Protein AF-A0A1I0C0G1-F1 (afdb_monomer)

Structure (mmCIF, N/CA/C/O backbone):
data_AF-A0A1I0C0G1-F1
#
_entry.id   AF-A0A1I0C0G1-F1
#
loop_
_atom_site.group_PDB
_atom_site.id
_atom_site.type_symbol
_atom_site.label_atom_id
_atom_site.label_alt_id
_atom_site.label_comp_id
_atom_site.label_asym_id
_atom_site.label_entity_id
_atom_site.label_seq_id
_atom_site.pdbx_PDB_ins_code
_atom_site.Cartn_x
_atom_site.Cartn_y
_atom_site.Cartn_z
_atom_site.occupancy
_atom_site.B_iso_or_equiv
_atom_site.auth_seq_id
_atom_site.auth_comp_id
_atom_site.auth_asym_id
_atom_site.auth_atom_id
_atom_site.pdbx_PDB_model_num
ATOM 1 N N . MET A 1 1 ? -3.477 -15.936 -25.033 1.00 87.00 1 MET A N 1
ATOM 2 C CA . MET A 1 1 ? -3.309 -14.545 -24.546 1.00 87.00 1 MET A CA 1
ATOM 3 C C . MET A 1 1 ? -3.513 -14.606 -23.051 1.00 87.00 1 MET A C 1
ATOM 5 O O . MET A 1 1 ? -4.598 -15.001 -22.662 1.00 87.00 1 MET A O 1
ATOM 9 N N . TYR A 1 2 ? -2.488 -14.300 -22.258 1.00 97.75 2 TYR A N 1
ATOM 10 C CA . TYR A 1 2 ? -2.552 -14.413 -20.797 1.00 97.75 2 TYR A CA 1
ATOM 11 C C . TYR A 1 2 ? -3.497 -13.355 -20.230 1.00 97.75 2 TYR A C 1
ATOM 13 O O . TYR A 1 2 ? -3.510 -12.213 -20.720 1.00 97.75 2 TYR A O 1
ATOM 21 N N . HIS A 1 3 ? -4.279 -13.742 -19.233 1.00 97.44 3 HIS A N 1
ATOM 22 C CA . HIS A 1 3 ? -5.406 -12.991 -18.710 1.00 97.44 3 HIS A CA 1
ATOM 23 C C . HIS A 1 3 ? -5.591 -13.247 -17.212 1.00 97.44 3 HIS A C 1
ATOM 25 O O . HIS A 1 3 ? -5.625 -14.383 -16.757 1.00 97.44 3 HIS A O 1
ATOM 31 N N . LEU A 1 4 ? -5.776 -12.174 -16.449 1.00 98.44 4 LEU A N 1
ATOM 32 C CA . LEU A 1 4 ? -6.225 -12.227 -15.062 1.00 98.44 4 LEU A CA 1
ATOM 33 C C . LEU A 1 4 ? -7.352 -11.214 -14.887 1.00 98.44 4 LEU A C 1
ATOM 35 O O . LEU A 1 4 ? -7.152 -10.026 -15.148 1.00 98.44 4 LEU A O 1
ATOM 39 N N . LYS A 1 5 ? -8.508 -11.668 -14.409 1.00 98.31 5 LYS A N 1
ATOM 40 C CA . LYS A 1 5 ? -9.606 -10.830 -13.925 1.00 98.31 5 LYS A CA 1
ATOM 41 C C . LYS A 1 5 ? -9.730 -11.015 -12.417 1.00 98.31 5 LYS A C 1
ATOM 43 O O . LYS A 1 5 ? -9.915 -12.131 -11.933 1.00 98.31 5 LYS A O 1
ATOM 48 N N . LEU A 1 6 ? -9.614 -9.910 -11.684 1.00 98.50 6 LEU A N 1
ATOM 49 C CA . LEU A 1 6 ? -9.875 -9.851 -10.251 1.00 98.50 6 LEU A CA 1
ATOM 50 C C . LEU A 1 6 ? -11.143 -9.042 -10.006 1.00 98.50 6 LEU A C 1
ATOM 52 O O . LEU A 1 6 ? -11.206 -7.876 -10.401 1.00 98.50 6 LEU A O 1
ATOM 56 N N . THR A 1 7 ? -12.107 -9.635 -9.309 1.00 98.12 7 THR A N 1
ATOM 57 C CA . THR A 1 7 ? -13.203 -8.876 -8.703 1.00 98.12 7 THR A CA 1
ATOM 58 C C . THR A 1 7 ? -12.705 -8.346 -7.369 1.00 98.12 7 THR A C 1
ATOM 60 O O . THR A 1 7 ? -12.365 -9.114 -6.465 1.00 98.12 7 THR A O 1
ATOM 63 N N . LEU A 1 8 ? -12.574 -7.026 -7.290 1.00 97.88 8 LEU A N 1
ATOM 64 C CA . LEU A 1 8 ? -12.001 -6.312 -6.160 1.00 97.88 8 LEU A CA 1
ATOM 65 C C . LEU A 1 8 ? -13.091 -5.566 -5.409 1.00 97.88 8 LEU A C 1
ATOM 67 O O . LEU A 1 8 ? -13.974 -4.969 -6.019 1.00 97.88 8 LEU A O 1
ATOM 71 N N . ARG A 1 9 ? -12.950 -5.510 -4.089 1.00 96.62 9 ARG A N 1
ATOM 72 C CA . ARG A 1 9 ? -13.779 -4.697 -3.203 1.00 96.62 9 ARG A CA 1
ATOM 73 C C . ARG A 1 9 ? -12.905 -3.792 -2.345 1.00 96.62 9 ARG A C 1
ATOM 75 O O . ARG A 1 9 ? -11.855 -4.210 -1.861 1.00 96.62 9 ARG 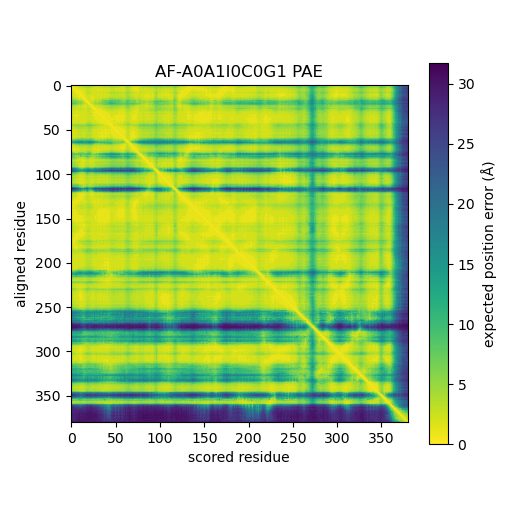A O 1
ATOM 82 N N . SER A 1 10 ? -13.310 -2.542 -2.133 1.00 97.38 10 SER A N 1
ATOM 83 C CA . SER A 1 10 ? -12.609 -1.662 -1.193 1.00 97.38 10 SER A CA 1
ATOM 84 C C . SER A 1 10 ? -12.833 -2.112 0.258 1.00 97.38 10 SER A C 1
ATOM 86 O O . SER A 1 10 ? -13.965 -2.267 0.710 1.00 97.38 10 SER A O 1
ATOM 88 N N . ILE A 1 11 ? -11.745 -2.293 1.008 1.00 98.06 11 ILE A N 1
ATOM 89 C CA . ILE A 1 11 ? -11.781 -2.471 2.467 1.00 98.06 11 ILE A CA 1
ATOM 90 C C . ILE A 1 11 ? -11.968 -1.110 3.133 1.00 98.06 11 ILE A C 1
ATOM 92 O O . ILE A 1 11 ? -12.804 -0.951 4.014 1.00 98.06 11 ILE A O 1
ATOM 96 N N . THR A 1 12 ? -11.189 -0.120 2.692 1.00 97.75 12 THR A N 1
ATOM 97 C CA . THR A 1 12 ? -11.206 1.238 3.238 1.00 97.75 12 THR A CA 1
ATOM 98 C C . THR A 1 12 ? -11.585 2.259 2.161 1.00 97.75 12 THR A C 1
ATOM 100 O O . THR A 1 12 ? -11.460 1.974 0.966 1.00 97.75 12 THR A O 1
ATOM 103 N N . PRO A 1 13 ? -12.045 3.464 2.550 1.00 96.00 13 PRO A N 1
ATOM 104 C CA . PRO A 1 13 ? -12.467 4.498 1.607 1.00 96.00 13 PRO A CA 1
ATOM 105 C C . PRO A 1 13 ? -11.405 4.842 0.549 1.00 96.00 13 PRO A C 1
ATOM 107 O O . PRO A 1 13 ? -10.232 5.024 0.886 1.00 96.00 13 PRO A O 1
ATOM 110 N N . ILE A 1 14 ? -11.808 4.993 -0.719 1.00 95.50 14 ILE A N 1
ATOM 111 C CA . ILE A 1 14 ? -10.904 5.357 -1.825 1.00 95.50 14 ILE A CA 1
ATOM 112 C C . ILE A 1 14 ? -11.087 6.833 -2.192 1.00 95.50 14 ILE A C 1
ATOM 114 O O . ILE A 1 14 ? -12.153 7.264 -2.634 1.00 95.50 14 ILE A O 1
ATOM 118 N N . LEU A 1 15 ? -9.998 7.597 -2.074 1.00 92.06 15 LEU A N 1
ATOM 119 C CA . LEU A 1 15 ? -9.911 8.994 -2.497 1.00 92.06 15 LEU A CA 1
ATOM 120 C C . LEU A 1 15 ? -9.126 9.107 -3.808 1.00 92.06 15 LEU A C 1
ATOM 122 O O . LEU A 1 15 ? -7.925 9.391 -3.798 1.00 92.06 15 LEU A O 1
ATOM 126 N N . MET A 1 16 ? -9.803 8.884 -4.930 1.00 91.25 16 MET A N 1
ATOM 127 C CA . MET A 1 16 ? -9.218 8.906 -6.273 1.00 91.25 16 MET A CA 1
ATOM 128 C C . MET A 1 16 ? -10.060 9.791 -7.190 1.00 91.25 16 MET A C 1
ATOM 130 O O . MET A 1 16 ? -11.282 9.670 -7.186 1.00 91.25 16 MET A O 1
ATOM 134 N N . TYR A 1 17 ? -9.421 10.679 -7.954 1.00 89.06 17 TYR A N 1
ATOM 135 C CA . TYR A 1 17 ? -10.101 11.673 -8.793 1.00 89.06 17 TYR A CA 1
ATOM 136 C C . TYR A 1 17 ? -9.410 11.799 -10.150 1.00 89.06 17 TYR A C 1
ATOM 138 O O . TYR A 1 17 ? -8.185 11.694 -10.253 1.00 89.06 17 TYR A O 1
ATOM 146 N N . GLY A 1 18 ? -10.199 12.065 -11.188 1.00 86.19 18 GLY A N 1
ATOM 147 C CA . GLY A 1 18 ? -9.700 12.425 -12.509 1.00 86.19 18 GLY A CA 1
ATOM 148 C C . GLY A 1 18 ? -9.435 13.923 -12.647 1.00 86.19 18 GLY A C 1
ATOM 149 O O . GLY A 1 18 ? -9.058 14.612 -11.698 1.00 86.19 18 GLY A O 1
ATOM 150 N N . ALA A 1 19 ? -9.651 14.440 -13.858 1.00 84.81 19 ALA A N 1
ATOM 151 C CA . ALA A 1 19 ? -9.582 15.878 -14.119 1.00 84.81 19 ALA A CA 1
ATOM 152 C C . ALA A 1 19 ? -10.622 16.650 -13.286 1.00 84.81 19 ALA A C 1
ATOM 154 O O . ALA A 1 19 ? -10.327 17.719 -12.749 1.00 84.81 19 ALA A O 1
ATOM 155 N N . ASN A 1 20 ? -11.815 16.070 -13.118 1.00 84.12 20 ASN A N 1
ATOM 156 C CA . ASN A 1 20 ? -12.831 16.602 -12.228 1.00 84.12 20 ASN A CA 1
ATOM 157 C C . ASN A 1 20 ? -12.577 16.154 -10.778 1.00 84.12 20 ASN A C 1
ATOM 159 O O . ASN A 1 20 ? -12.758 14.989 -10.432 1.00 84.12 20 ASN A O 1
ATOM 163 N N . LYS A 1 21 ? -12.208 17.102 -9.913 1.00 81.56 21 LYS A N 1
ATOM 164 C CA . LYS A 1 21 ? -11.925 16.851 -8.491 1.00 81.56 21 LYS A CA 1
ATOM 165 C C . LYS A 1 21 ? -13.173 16.752 -7.604 1.00 81.56 21 LYS A C 1
ATOM 167 O O . LYS A 1 21 ? -13.029 16.470 -6.420 1.00 81.56 21 LYS A O 1
ATOM 172 N N . SER A 1 22 ? -14.376 16.998 -8.133 1.00 82.38 22 SER A N 1
ATOM 173 C CA . SER A 1 22 ? -15.628 16.922 -7.359 1.00 82.38 22 SER A CA 1
ATOM 174 C C . SER A 1 22 ? -16.291 15.542 -7.385 1.00 82.38 22 SER A C 1
ATOM 176 O O . SER A 1 22 ? -17.163 15.269 -6.558 1.00 82.38 22 SER A O 1
ATOM 178 N N . LYS A 1 23 ? -15.880 14.664 -8.309 1.00 87.81 23 LYS A N 1
ATOM 179 C CA . LYS A 1 23 ? -16.426 13.315 -8.468 1.00 87.81 23 LYS A CA 1
ATOM 180 C C . LYS A 1 23 ? -15.297 12.285 -8.389 1.00 87.81 23 LYS A C 1
ATOM 182 O O . LYS A 1 23 ? -14.342 12.401 -9.159 1.00 87.81 23 LYS A O 1
ATOM 187 N N . PRO A 1 24 ? -15.382 11.291 -7.491 1.00 91.62 24 PRO A N 1
ATOM 188 C CA . PRO A 1 24 ? -14.381 10.241 -7.442 1.00 91.62 24 PRO A CA 1
ATOM 189 C C . PRO A 1 24 ? -14.437 9.386 -8.717 1.00 91.62 24 PRO A C 1
ATOM 191 O O . PRO A 1 24 ? -15.507 9.145 -9.279 1.00 91.62 24 PRO A O 1
ATOM 194 N N . GLU A 1 25 ? -13.274 8.945 -9.189 1.00 92.12 25 GLU A N 1
ATOM 195 C CA . GLU A 1 25 ? -13.117 8.189 -10.434 1.00 92.12 25 GLU A CA 1
ATOM 196 C C . GLU A 1 25 ? -12.008 7.144 -10.277 1.00 92.12 25 GLU A C 1
ATOM 198 O O . GLU A 1 25 ? -10.880 7.492 -9.935 1.00 92.12 25 GLU A O 1
ATOM 203 N N . LEU A 1 26 ? -12.310 5.872 -10.567 1.00 92.06 26 LEU A N 1
ATOM 204 C CA . LEU A 1 26 ? -11.291 4.828 -10.694 1.00 92.06 26 LEU A CA 1
ATOM 205 C C . LEU A 1 26 ? -10.698 4.829 -12.103 1.00 92.06 26 LEU A C 1
ATOM 207 O O . LEU A 1 26 ? -11.428 4.811 -13.097 1.00 92.06 26 LEU A O 1
ATOM 211 N N . ARG A 1 27 ? -9.364 4.803 -12.196 1.00 91.06 27 ARG A N 1
ATOM 212 C CA . ARG A 1 27 ? -8.646 4.907 -13.473 1.00 91.06 27 ARG A CA 1
ATOM 213 C C . ARG A 1 27 ? -7.624 3.790 -13.623 1.00 91.06 27 ARG A C 1
ATOM 215 O O . ARG A 1 27 ? -6.681 3.701 -12.842 1.00 91.06 27 ARG A O 1
ATOM 222 N N . ALA A 1 28 ? -7.734 2.996 -14.689 1.00 93.19 28 ALA A N 1
ATOM 223 C CA . ALA A 1 28 ? -6.764 1.938 -15.003 1.00 93.19 28 ALA A CA 1
ATOM 224 C C . ALA A 1 28 ? -5.320 2.471 -15.132 1.00 93.19 28 ALA A C 1
ATOM 226 O O . ALA A 1 28 ? -4.355 1.788 -14.787 1.00 93.19 28 ALA A O 1
ATOM 227 N N . THR A 1 29 ? -5.160 3.722 -15.576 1.00 92.56 29 THR A N 1
ATOM 228 C CA . THR A 1 29 ? -3.860 4.405 -15.651 1.00 92.56 29 THR A CA 1
ATOM 229 C C . THR A 1 29 ? -3.211 4.593 -14.281 1.00 92.56 29 THR A C 1
ATOM 231 O O . THR A 1 29 ? -1.987 4.525 -14.181 1.00 92.56 29 THR A O 1
ATOM 234 N N . GLU A 1 30 ? -4.004 4.800 -13.226 1.00 93.38 30 GLU A N 1
ATOM 235 C CA . GLU A 1 30 ? -3.489 4.936 -11.862 1.00 93.38 30 GLU A CA 1
ATOM 236 C C . GLU A 1 30 ? -2.996 3.594 -11.322 1.00 93.38 30 GLU A C 1
ATOM 238 O O . GLU A 1 30 ? -1.864 3.516 -10.845 1.00 93.38 30 GLU A O 1
ATOM 243 N N . PHE A 1 31 ? -3.771 2.518 -11.510 1.00 96.56 31 PHE A N 1
ATOM 244 C CA . PHE A 1 31 ? -3.320 1.154 -11.203 1.00 96.56 31 PHE A CA 1
ATOM 245 C C . PHE A 1 31 ? -2.002 0.841 -11.907 1.00 96.56 31 PHE A C 1
ATOM 247 O O . PHE A 1 31 ? -1.056 0.387 -11.270 1.00 96.56 31 PHE A O 1
ATOM 254 N N . LYS A 1 32 ? -1.888 1.177 -13.198 1.00 97.06 32 LYS A N 1
ATOM 255 C CA . LYS A 1 32 ? -0.645 0.990 -13.951 1.00 97.06 32 LYS A CA 1
ATOM 256 C C . LYS A 1 32 ? 0.535 1.750 -13.341 1.00 97.06 32 LYS A C 1
ATOM 258 O O . LYS A 1 32 ? 1.623 1.191 -13.231 1.00 97.06 32 LYS A O 1
ATOM 263 N N . GLY A 1 33 ? 0.346 3.010 -12.952 1.00 96.62 33 GLY A N 1
ATOM 264 C CA . GLY A 1 33 ? 1.390 3.812 -12.307 1.00 96.62 33 GLY A CA 1
ATOM 265 C C . GLY A 1 33 ? 1.833 3.232 -10.960 1.00 96.62 33 GLY A C 1
ATOM 266 O O . GLY A 1 33 ? 3.031 3.141 -10.685 1.00 96.62 33 GLY A O 1
ATOM 267 N N . LEU A 1 34 ? 0.875 2.777 -10.151 1.00 97.56 34 LEU A N 1
ATOM 268 C CA . LEU A 1 34 ? 1.132 2.140 -8.859 1.00 97.56 34 LEU A CA 1
ATOM 269 C C . LEU A 1 34 ? 1.827 0.780 -9.013 1.00 97.56 34 LEU A C 1
ATOM 271 O O . LEU A 1 34 ? 2.783 0.500 -8.295 1.00 97.56 34 LEU A O 1
ATOM 275 N N . MET A 1 35 ? 1.419 -0.031 -9.990 1.00 98.50 35 MET A N 1
ATOM 276 C CA . MET A 1 35 ? 2.093 -1.287 -10.330 1.00 98.50 35 MET A CA 1
ATOM 277 C C . MET A 1 35 ? 3.534 -1.042 -10.781 1.00 98.50 35 MET A C 1
ATOM 279 O O . MET A 1 35 ? 4.427 -1.758 -10.350 1.00 98.50 35 MET A O 1
ATOM 283 N N . ARG A 1 36 ? 3.804 -0.003 -11.584 1.00 98.19 36 ARG A N 1
ATOM 284 C CA . ARG A 1 36 ? 5.181 0.372 -11.963 1.00 98.19 36 ARG A CA 1
ATOM 285 C C . ARG A 1 36 ? 6.032 0.719 -10.739 1.00 98.19 36 ARG A C 1
ATOM 287 O O . ARG A 1 36 ? 7.177 0.287 -10.650 1.00 98.19 36 ARG A O 1
ATOM 294 N N . PHE A 1 37 ? 5.474 1.465 -9.780 1.00 97.31 37 PHE A N 1
ATOM 295 C CA . PHE A 1 37 ? 6.151 1.747 -8.509 1.00 97.31 37 PHE A CA 1
ATOM 296 C C . PHE A 1 37 ? 6.491 0.466 -7.746 1.00 97.31 37 PHE A C 1
ATOM 298 O O . PHE A 1 37 ? 7.645 0.284 -7.362 1.00 97.31 37 PHE A O 1
ATOM 305 N N . TRP A 1 38 ? 5.517 -0.425 -7.562 1.00 98.00 38 TRP A N 1
ATOM 306 C CA . TRP A 1 38 ? 5.740 -1.668 -6.830 1.00 98.00 38 TRP A CA 1
ATOM 307 C C . TRP A 1 38 ? 6.681 -2.619 -7.558 1.00 98.00 38 TRP A C 1
ATOM 309 O O . TRP A 1 38 ? 7.532 -3.221 -6.915 1.00 98.00 38 TRP A O 1
ATOM 319 N N . TRP A 1 39 ? 6.621 -2.676 -8.887 1.00 98.25 39 TRP A N 1
ATOM 320 C CA . TRP A 1 39 ? 7.575 -3.433 -9.689 1.00 98.25 39 TRP A CA 1
ATOM 321 C C . TRP A 1 39 ? 9.017 -2.972 -9.438 1.00 98.25 39 TRP A C 1
ATOM 323 O O . TRP A 1 39 ? 9.873 -3.800 -9.138 1.00 98.25 39 TRP A O 1
ATOM 333 N N . ARG A 1 40 ? 9.279 -1.654 -9.459 1.00 96.75 40 ARG A N 1
ATOM 334 C CA . ARG A 1 40 ? 10.605 -1.108 -9.117 1.00 96.75 40 ARG A CA 1
ATOM 335 C C . ARG A 1 40 ? 11.003 -1.413 -7.676 1.00 96.75 40 ARG A C 1
ATOM 337 O O . ARG A 1 40 ? 12.145 -1.784 -7.430 1.00 96.75 40 ARG A O 1
ATOM 344 N N . ALA A 1 41 ? 10.073 -1.264 -6.733 1.00 95.81 41 ALA A N 1
ATOM 345 C CA . ALA A 1 41 ? 10.334 -1.540 -5.325 1.00 95.81 41 ALA A CA 1
ATOM 346 C C . ALA A 1 41 ? 10.702 -3.011 -5.079 1.00 95.81 41 ALA A C 1
ATOM 348 O O . ALA A 1 41 ? 11.554 -3.270 -4.237 1.00 95.81 41 ALA A O 1
ATOM 349 N N . ILE A 1 42 ? 10.113 -3.956 -5.821 1.00 96.00 42 ILE A N 1
ATOM 350 C CA . ILE A 1 42 ? 10.493 -5.373 -5.760 1.00 96.00 42 ILE A CA 1
ATOM 351 C C . ILE A 1 42 ? 11.840 -5.592 -6.452 1.00 96.00 42 ILE A C 1
ATOM 353 O O . ILE A 1 42 ? 12.715 -6.214 -5.865 1.00 96.00 42 ILE A O 1
ATOM 357 N N . LYS A 1 43 ? 12.019 -5.075 -7.680 1.00 95.00 43 LYS A N 1
ATOM 358 C CA . LYS A 1 43 ? 13.236 -5.282 -8.485 1.00 95.00 43 LYS A CA 1
ATOM 359 C C . LYS A 1 43 ? 14.495 -4.753 -7.790 1.00 95.00 43 LYS A C 1
ATOM 361 O O . LYS A 1 43 ? 15.547 -5.374 -7.928 1.00 95.00 43 LYS A O 1
ATOM 366 N N . ALA A 1 44 ? 14.364 -3.639 -7.062 1.00 93.25 44 ALA A N 1
ATOM 367 C CA . ALA A 1 44 ? 15.352 -3.093 -6.131 1.00 93.25 44 ALA A CA 1
ATOM 368 C C . ALA A 1 44 ? 16.790 -3.092 -6.686 1.00 93.25 44 ALA A C 1
ATOM 370 O O . ALA A 1 44 ? 17.688 -3.701 -6.113 1.00 93.25 44 ALA A O 1
ATOM 371 N N . SER A 1 45 ? 16.997 -2.435 -7.828 1.00 91.62 45 SER A N 1
ATOM 372 C CA . SER A 1 45 ? 18.310 -2.254 -8.463 1.00 91.62 45 SER A CA 1
ATOM 373 C C . SER A 1 45 ? 18.784 -0.805 -8.349 1.00 91.62 45 SER A C 1
ATOM 375 O O . SER A 1 45 ? 17.996 0.100 -8.631 1.00 91.62 45 SER A O 1
ATOM 377 N N . ASP A 1 46 ? 20.053 -0.594 -7.988 1.00 89.88 46 ASP A N 1
ATOM 378 C CA . ASP A 1 46 ? 20.718 0.721 -8.032 1.00 89.88 46 ASP A CA 1
ATOM 379 C C . ASP A 1 46 ? 21.181 1.111 -9.448 1.00 89.88 46 ASP A C 1
ATOM 381 O O . ASP A 1 46 ? 21.474 2.279 -9.698 1.00 89.88 46 ASP A O 1
ATOM 385 N N . ASP A 1 47 ? 21.189 0.171 -10.400 1.00 91.88 47 ASP A N 1
ATOM 386 C CA . ASP A 1 47 ? 21.357 0.488 -11.821 1.00 91.88 47 ASP A CA 1
ATOM 387 C C . ASP A 1 47 ? 20.036 1.048 -12.373 1.00 91.88 47 ASP A C 1
ATOM 389 O O . ASP A 1 47 ? 19.146 0.314 -12.820 1.00 91.88 47 ASP A O 1
ATOM 393 N N . ILE A 1 48 ? 19.885 2.371 -12.266 1.00 91.38 48 ILE A N 1
ATOM 394 C CA . ILE A 1 48 ? 18.660 3.092 -12.630 1.00 91.38 48 ILE A CA 1
ATOM 395 C C . ILE A 1 48 ? 18.389 3.026 -14.138 1.00 91.38 48 ILE A C 1
ATOM 397 O O . ILE A 1 48 ? 17.224 2.990 -14.548 1.00 91.38 48 ILE A O 1
ATOM 401 N N . GLU A 1 49 ? 19.430 2.983 -14.970 1.00 92.12 49 GLU A N 1
ATOM 402 C CA . GLU A 1 49 ? 19.285 2.911 -16.425 1.00 92.12 49 GLU A CA 1
ATOM 403 C C . GLU A 1 49 ? 18.772 1.537 -16.858 1.00 92.12 49 GLU A C 1
ATOM 405 O O . GLU A 1 49 ? 17.770 1.456 -17.582 1.00 92.12 49 GLU A O 1
ATOM 410 N N . ALA A 1 50 ? 19.378 0.458 -16.350 1.00 92.88 50 ALA A N 1
ATOM 411 C CA . ALA A 1 50 ? 18.902 -0.900 -16.595 1.00 92.88 50 ALA A CA 1
ATOM 412 C C . ALA A 1 50 ? 17.477 -1.096 -16.057 1.00 92.88 50 ALA A C 1
ATOM 414 O O . ALA A 1 50 ? 16.604 -1.586 -16.780 1.00 92.88 50 ALA A O 1
ATOM 415 N N . LEU A 1 51 ? 17.200 -0.616 -14.837 1.00 94.50 51 LEU A N 1
ATOM 416 C CA . LEU A 1 51 ? 15.869 -0.672 -14.229 1.00 94.50 51 LEU A CA 1
ATOM 417 C C . LEU A 1 51 ? 14.815 0.029 -15.099 1.00 94.50 51 LEU A C 1
ATOM 419 O O . LEU A 1 51 ? 13.743 -0.529 -15.346 1.00 94.50 51 LEU A O 1
ATOM 423 N N . LYS A 1 52 ? 15.116 1.237 -15.597 1.00 94.81 52 LYS A N 1
ATOM 424 C CA . LYS A 1 52 ? 14.227 2.000 -16.488 1.00 94.81 52 LYS A CA 1
ATOM 425 C C . LYS A 1 52 ? 13.990 1.253 -17.801 1.00 94.81 52 LYS A C 1
ATOM 427 O O . LYS A 1 52 ? 12.848 1.185 -18.261 1.00 94.81 52 LYS A O 1
ATOM 432 N N . LYS A 1 53 ? 15.038 0.679 -18.399 1.00 94.88 53 LYS A N 1
ATOM 433 C CA . LYS A 1 53 ? 14.947 -0.092 -19.649 1.00 94.88 53 LYS A CA 1
ATOM 434 C C . LYS A 1 53 ? 14.057 -1.327 -19.485 1.00 94.88 53 LYS A C 1
ATOM 436 O O . LYS A 1 53 ? 13.169 -1.553 -20.311 1.00 94.88 53 LYS A O 1
ATOM 441 N N . GLU A 1 54 ? 14.246 -2.089 -18.410 1.00 96.00 54 GLU A N 1
ATOM 442 C CA . GLU A 1 54 ? 13.411 -3.247 -18.073 1.00 96.00 54 GLU A CA 1
ATOM 443 C C . GLU A 1 54 ? 11.948 -2.846 -17.821 1.00 96.00 54 GLU A C 1
ATOM 445 O O . GLU A 1 54 ? 11.031 -3.452 -18.383 1.00 96.00 54 GLU A O 1
ATOM 450 N N . GLU A 1 55 ? 11.713 -1.780 -17.048 1.00 97.62 55 GLU A N 1
ATOM 451 C CA . GLU A 1 55 ? 10.366 -1.271 -16.770 1.00 97.62 55 GLU A CA 1
ATOM 452 C C . GLU A 1 55 ? 9.633 -0.884 -18.063 1.00 97.62 55 GLU A C 1
ATOM 454 O O . GLU A 1 55 ? 8.472 -1.259 -18.262 1.00 97.62 55 GLU A O 1
ATOM 459 N N . ILE A 1 56 ? 10.303 -0.154 -18.964 1.00 96.94 56 ILE A N 1
ATOM 460 C CA . ILE A 1 56 ? 9.746 0.265 -20.259 1.00 96.94 56 ILE A CA 1
ATOM 461 C C . ILE A 1 56 ? 9.429 -0.952 -21.134 1.00 96.94 56 ILE A C 1
ATOM 463 O O . ILE A 1 56 ? 8.382 -0.979 -21.781 1.00 96.94 56 ILE A O 1
ATOM 467 N N . ASN A 1 57 ? 10.274 -1.985 -21.126 1.00 96.44 57 ASN A N 1
ATOM 468 C CA . ASN A 1 57 ? 10.038 -3.207 -21.894 1.00 96.44 57 ASN A CA 1
ATOM 469 C C . ASN A 1 57 ? 8.742 -3.939 -21.476 1.00 96.44 57 ASN A C 1
ATOM 471 O O . ASN A 1 57 ? 8.124 -4.615 -22.300 1.00 96.44 57 ASN A O 1
ATOM 475 N N . ILE A 1 58 ? 8.306 -3.788 -20.220 1.00 97.75 58 ILE A N 1
ATOM 476 C CA . ILE A 1 58 ? 7.077 -4.392 -19.678 1.00 97.75 58 ILE A CA 1
ATOM 477 C C . ILE A 1 58 ? 5.889 -3.427 -19.835 1.00 97.75 58 ILE A C 1
ATOM 479 O O . ILE A 1 58 ? 4.891 -3.703 -20.517 1.00 97.75 58 ILE A O 1
ATOM 483 N N . PHE A 1 59 ? 5.995 -2.250 -19.218 1.00 97.69 59 PHE A N 1
ATOM 484 C CA . PHE A 1 59 ? 4.891 -1.305 -19.042 1.00 97.69 59 PHE A CA 1
ATOM 485 C C . PHE A 1 59 ? 4.792 -0.250 -20.148 1.00 97.69 59 PHE A C 1
ATOM 487 O O . PHE A 1 59 ? 3.822 0.516 -20.172 1.00 97.69 59 PHE A O 1
ATOM 494 N N . GLY A 1 60 ? 5.730 -0.240 -21.092 1.00 96.44 60 GLY A N 1
ATOM 495 C CA . GLY A 1 60 ? 5.840 0.789 -22.117 1.00 96.44 60 GLY A CA 1
ATOM 496 C C . GLY A 1 60 ? 6.330 2.123 -21.555 1.00 96.44 60 GLY A C 1
ATOM 497 O O . GLY A 1 60 ? 6.372 2.363 -20.342 1.00 96.44 60 GLY A O 1
ATOM 498 N N . GLY A 1 61 ? 6.687 3.024 -22.454 1.00 93.88 61 GLY A N 1
ATOM 499 C CA . GLY A 1 61 ? 7.222 4.330 -22.099 1.00 93.88 61 GLY A CA 1
ATOM 500 C C . GLY A 1 61 ? 7.864 5.008 -23.293 1.00 93.88 61 GLY A C 1
ATOM 501 O O . GLY A 1 61 ? 7.670 4.590 -24.432 1.00 93.88 61 GLY A O 1
ATOM 502 N N . ILE A 1 62 ? 8.624 6.053 -23.010 1.00 89.56 62 ILE A N 1
ATOM 503 C CA . ILE A 1 62 ? 9.360 6.823 -24.006 1.00 89.56 62 ILE A CA 1
ATOM 504 C C . ILE A 1 62 ? 10.845 6.566 -23.756 1.00 89.56 62 ILE A C 1
ATOM 506 O O . ILE A 1 62 ? 11.304 6.670 -22.615 1.00 89.56 62 ILE A O 1
ATOM 510 N N . THR A 1 63 ? 11.565 6.178 -24.803 1.00 84.88 63 THR A N 1
ATOM 511 C CA . THR A 1 63 ? 13.030 6.219 -24.843 1.00 84.88 63 THR A CA 1
ATOM 512 C C . THR A 1 63 ? 13.466 7.459 -25.612 1.00 84.88 63 THR A C 1
ATOM 514 O O . THR A 1 63 ? 12.645 8.091 -26.274 1.00 84.88 63 THR A O 1
ATOM 517 N N . ASP A 1 64 ? 14.757 7.776 -25.574 1.00 80.50 64 ASP A N 1
ATOM 518 C CA . ASP A 1 64 ? 15.302 8.957 -26.262 1.00 80.50 64 ASP A CA 1
ATOM 519 C C . ASP A 1 64 ? 15.098 8.898 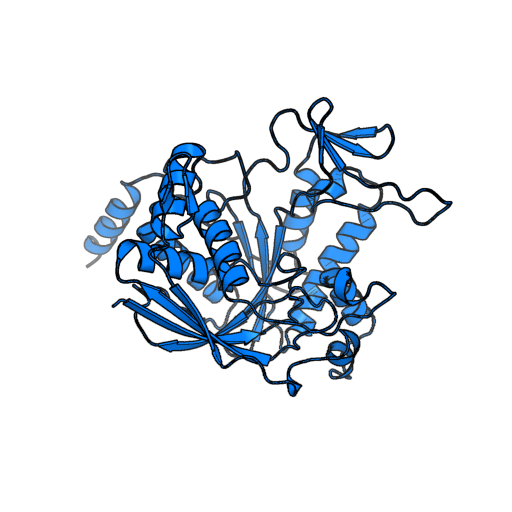-27.787 1.00 80.50 64 ASP A C 1
ATOM 521 O O . ASP A 1 64 ? 15.106 9.917 -28.466 1.00 80.50 64 ASP A O 1
ATOM 525 N N . THR A 1 65 ? 14.865 7.696 -28.325 1.00 80.38 65 THR A N 1
ATOM 526 C CA . THR A 1 65 ? 14.733 7.434 -29.761 1.00 80.38 65 THR A CA 1
ATOM 527 C C . THR A 1 65 ? 13.311 7.119 -30.226 1.00 80.38 65 THR A C 1
ATOM 529 O O . THR A 1 65 ? 13.008 7.353 -31.393 1.00 80.38 65 THR A O 1
ATOM 532 N N . LYS A 1 66 ? 12.428 6.561 -29.378 1.00 90.12 66 LYS A N 1
ATOM 533 C CA . LYS A 1 66 ? 11.043 6.216 -29.764 1.00 90.12 66 LYS A CA 1
ATOM 534 C C . LYS A 1 66 ? 10.123 5.890 -28.584 1.00 90.12 66 LYS A C 1
ATOM 536 O O . LYS A 1 66 ? 10.546 5.538 -27.486 1.00 90.12 66 LYS A O 1
ATOM 541 N N . GLY A 1 67 ? 8.817 5.917 -28.845 1.00 90.38 67 GLY A N 1
ATOM 542 C CA . GLY A 1 67 ? 7.814 5.345 -27.948 1.00 90.38 67 GLY A CA 1
ATOM 543 C C . GLY A 1 67 ? 7.800 3.814 -28.011 1.00 90.38 67 GLY A C 1
ATOM 544 O O . GLY A 1 67 ? 7.758 3.224 -29.090 1.00 90.38 67 GLY A O 1
ATOM 545 N N . ILE A 1 68 ? 7.785 3.156 -26.852 1.00 94.56 68 ILE A N 1
ATOM 546 C CA . ILE A 1 68 ? 7.623 1.704 -26.726 1.00 94.56 68 ILE A CA 1
ATOM 547 C C . ILE A 1 68 ? 6.228 1.408 -26.182 1.00 94.56 68 ILE A C 1
ATOM 549 O O . ILE A 1 68 ? 5.865 1.801 -25.067 1.00 94.56 68 ILE A O 1
ATOM 553 N N . LYS A 1 69 ? 5.436 0.676 -26.970 1.00 95.06 69 LYS A N 1
ATOM 554 C CA . LYS A 1 69 ? 4.100 0.229 -26.572 1.00 95.06 69 LYS A CA 1
ATOM 555 C C . LYS A 1 69 ? 4.197 -0.767 -25.418 1.00 95.06 69 LYS A C 1
ATOM 557 O O . LYS A 1 69 ? 5.014 -1.682 -25.430 1.00 95.06 69 LYS A O 1
ATOM 562 N N . SER A 1 70 ? 3.310 -0.619 -24.440 1.00 97.25 70 SER A N 1
ATOM 563 C CA . SER A 1 70 ? 3.225 -1.563 -23.328 1.00 97.25 70 SER A CA 1
ATOM 564 C C . SER A 1 70 ? 2.819 -2.957 -23.791 1.00 97.25 70 SER A C 1
ATOM 566 O O . SER A 1 70 ? 1.869 -3.103 -24.564 1.00 97.25 70 SER A O 1
ATOM 568 N N . LYS A 1 71 ? 3.484 -3.977 -23.243 1.00 98.06 71 LYS A N 1
ATOM 569 C CA . LYS A 1 71 ? 3.109 -5.385 -23.434 1.00 98.06 71 LYS A CA 1
ATOM 570 C C . LYS A 1 71 ? 1.911 -5.796 -22.573 1.00 98.06 71 LYS A C 1
ATOM 572 O O . LYS A 1 71 ? 1.268 -6.797 -22.866 1.00 98.06 71 LYS A O 1
ATOM 577 N N . VAL A 1 72 ? 1.588 -4.987 -21.565 1.00 97.81 72 VAL A N 1
ATOM 578 C CA . VAL A 1 72 ? 0.530 -5.225 -20.582 1.00 97.81 72 VAL A CA 1
ATOM 579 C C . VAL A 1 72 ? -0.603 -4.223 -20.783 1.00 97.81 72 VAL A C 1
ATOM 581 O O . VAL A 1 72 ? -0.394 -3.005 -20.793 1.00 97.81 72 VAL A O 1
ATOM 584 N N . LYS A 1 73 ? -1.824 -4.733 -20.916 1.00 97.50 73 LYS A N 1
ATOM 585 C CA . LYS A 1 73 ? -3.049 -3.933 -20.934 1.00 97.50 73 LYS A CA 1
ATOM 586 C C . LYS A 1 73 ? -3.782 -4.107 -19.609 1.00 97.50 73 LYS A C 1
ATOM 588 O O . LYS A 1 73 ? -3.870 -5.225 -19.115 1.00 97.50 73 LYS A O 1
ATOM 593 N N . ILE A 1 74 ? -4.279 -3.005 -19.055 1.00 96.75 74 ILE A N 1
ATOM 594 C CA . ILE A 1 74 ? -5.008 -2.972 -17.784 1.00 96.75 74 ILE A CA 1
ATOM 595 C C . ILE A 1 74 ? -6.346 -2.288 -18.044 1.00 96.75 74 ILE A C 1
ATOM 597 O O . ILE A 1 74 ? -6.362 -1.209 -18.642 1.00 96.75 74 ILE A O 1
ATOM 601 N N . PHE A 1 75 ? -7.439 -2.899 -17.600 1.00 94.12 75 PHE A N 1
ATOM 602 C CA . PHE A 1 75 ? -8.797 -2.407 -17.809 1.00 94.12 75 PHE A CA 1
ATOM 603 C C . PHE A 1 75 ? -9.606 -2.454 -16.518 1.00 94.12 75 PHE A C 1
ATOM 605 O O . PHE A 1 75 ? -9.343 -3.275 -15.642 1.00 94.12 75 PHE A O 1
ATOM 612 N N . LEU A 1 76 ? -10.600 -1.570 -16.443 1.00 93.19 76 LEU A N 1
ATOM 613 C CA . LEU A 1 76 ? -11.673 -1.624 -15.459 1.00 93.19 76 LEU A CA 1
ATOM 614 C C . LEU A 1 76 ? -12.955 -1.946 -16.223 1.00 93.19 76 LEU A C 1
ATOM 616 O O . LEU A 1 76 ? -13.352 -1.147 -17.070 1.00 93.19 76 LEU A O 1
ATOM 620 N N . ASP A 1 77 ? -13.525 -3.118 -15.969 1.00 84.44 77 ASP A N 1
ATOM 621 C CA . ASP A 1 77 ? -14.678 -3.655 -16.708 1.00 84.44 77 ASP A CA 1
ATOM 622 C C . ASP A 1 77 ? -15.983 -3.213 -16.029 1.00 84.44 77 ASP A C 1
ATOM 624 O O . ASP A 1 77 ? -16.699 -2.344 -16.524 1.00 84.44 77 ASP A O 1
ATOM 628 N N . SER A 1 78 ? -16.194 -3.669 -14.795 1.00 82.38 78 SER A N 1
ATOM 629 C CA . SER A 1 78 ? -17.285 -3.233 -13.921 1.00 82.38 78 SER A CA 1
ATOM 630 C C . SER A 1 78 ? -16.835 -2.026 -13.094 1.00 82.38 78 SER A C 1
ATOM 632 O O . SER A 1 78 ? -16.020 -2.177 -12.183 1.00 82.38 78 SER A O 1
ATOM 634 N N . LYS A 1 79 ? -17.313 -0.815 -13.410 1.00 79.69 79 LYS A N 1
ATOM 635 C CA . LYS A 1 79 ? -17.038 0.385 -12.595 1.00 79.69 79 LYS A CA 1
ATOM 636 C C . LYS A 1 79 ? -18.021 0.485 -11.419 1.00 79.69 79 LYS A C 1
ATOM 638 O O . LYS A 1 79 ? -19.169 0.078 -11.573 1.00 79.69 79 LYS A O 1
ATOM 643 N N . PRO A 1 80 ? -17.613 1.092 -10.290 1.00 86.19 80 PRO A N 1
ATOM 644 C CA . PRO A 1 80 ? -18.512 1.349 -9.171 1.00 86.19 80 PRO A CA 1
ATOM 645 C C . PRO A 1 80 ? -19.764 2.127 -9.578 1.00 86.19 80 PRO A C 1
ATOM 647 O O . PRO A 1 80 ? -19.665 3.122 -10.304 1.00 86.19 80 PRO A O 1
ATOM 650 N N . GLY A 1 81 ? -20.919 1.708 -9.059 1.00 82.88 81 GLY A N 1
ATOM 651 C CA . GLY A 1 81 ? -22.174 2.447 -9.188 1.00 82.88 81 GLY A CA 1
ATOM 652 C C . GLY A 1 81 ? -22.157 3.773 -8.418 1.00 82.88 81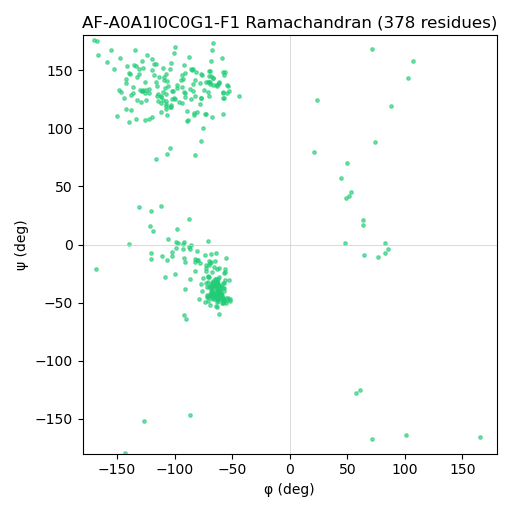 GLY A C 1
ATOM 653 O O . GLY A 1 81 ? -21.285 4.025 -7.580 1.00 82.88 81 GLY A O 1
ATOM 654 N N . SER A 1 82 ? -23.142 4.636 -8.681 1.00 84.75 82 SER A N 1
ATOM 655 C CA . SER A 1 82 ? -23.310 5.910 -7.963 1.00 84.75 82 SER A CA 1
ATOM 656 C C . SER A 1 82 ? -23.463 5.726 -6.454 1.00 84.75 82 SER A C 1
ATOM 658 O O . SER A 1 82 ? -22.966 6.552 -5.696 1.00 84.75 82 SER A O 1
ATOM 660 N N . ASP A 1 83 ? -24.077 4.627 -6.022 1.00 88.50 83 ASP A N 1
ATOM 661 C CA . ASP A 1 83 ? -24.430 4.373 -4.617 1.00 88.50 83 ASP A CA 1
ATOM 662 C C . ASP A 1 83 ? -23.202 4.050 -3.749 1.00 88.50 83 ASP A C 1
ATOM 664 O O . ASP A 1 83 ? -23.198 4.221 -2.521 1.00 88.50 83 ASP A O 1
ATOM 668 N N . SER A 1 84 ? -22.110 3.641 -4.405 1.00 92.31 84 SER A N 1
ATOM 669 C CA . SER A 1 84 ? -20.792 3.476 -3.797 1.00 92.31 84 SER A CA 1
ATOM 670 C C . SER A 1 84 ? -20.142 4.817 -3.433 1.00 92.31 84 SER A C 1
ATOM 672 O O . SER A 1 84 ? -19.205 4.845 -2.634 1.00 92.31 84 SER A O 1
ATOM 674 N N . ILE A 1 85 ? -20.611 5.936 -3.995 1.00 93.81 85 ILE A N 1
ATOM 675 C CA . ILE A 1 85 ? -20.085 7.273 -3.707 1.00 93.81 85 ILE A CA 1
ATOM 676 C C . ILE A 1 85 ? -20.723 7.806 -2.425 1.00 93.81 85 ILE A C 1
ATOM 678 O O . ILE A 1 85 ? -21.940 7.870 -2.290 1.00 93.81 85 ILE A O 1
ATOM 682 N N . LYS A 1 86 ? -19.878 8.240 -1.494 1.00 93.31 86 LYS A N 1
ATOM 683 C CA . LYS A 1 86 ? -20.258 8.878 -0.233 1.00 93.31 86 LYS A CA 1
ATOM 684 C C . LYS A 1 86 ? -19.937 10.358 -0.289 1.00 93.31 86 LYS A C 1
ATOM 686 O O . LYS A 1 86 ? -18.955 10.763 -0.920 1.00 93.31 86 LYS A O 1
ATOM 691 N N . ASN A 1 87 ? -20.756 11.174 0.367 1.00 90.56 87 ASN A N 1
ATOM 692 C CA . ASN A 1 87 ? -20.606 12.624 0.322 1.00 90.56 87 ASN A CA 1
ATOM 693 C C . ASN A 1 87 ? -19.339 13.088 1.029 1.00 90.56 87 ASN A C 1
ATOM 695 O O . ASN A 1 87 ? -18.757 14.091 0.635 1.00 90.56 87 ASN A O 1
ATOM 699 N N . ASN A 1 88 ? -18.932 12.382 2.081 1.00 90.75 88 ASN A N 1
ATOM 700 C CA . ASN A 1 88 ? -17.730 12.671 2.850 1.00 90.75 88 ASN A CA 1
ATOM 701 C C . ASN A 1 88 ? -17.386 11.496 3.781 1.00 90.75 88 ASN A C 1
ATOM 703 O O . ASN A 1 88 ? -18.145 10.536 3.907 1.00 90.75 88 ASN A O 1
ATOM 707 N N . LEU A 1 89 ? -16.249 11.597 4.476 1.00 90.56 89 LEU A N 1
ATOM 708 C CA . LEU A 1 89 ? -15.807 10.574 5.427 1.00 90.56 89 LEU A CA 1
ATOM 709 C C . LEU A 1 89 ? -16.768 10.399 6.619 1.00 90.56 89 LEU A C 1
ATOM 711 O O . LEU A 1 89 ? -16.912 9.283 7.106 1.00 90.56 89 LEU A O 1
ATOM 715 N N . GLN A 1 90 ? -17.452 11.458 7.071 1.00 88.94 90 GLN A N 1
ATOM 716 C CA . GLN A 1 90 ? -18.367 11.370 8.219 1.00 88.94 90 GLN A CA 1
ATOM 717 C C . GLN A 1 90 ? -19.554 10.462 7.937 1.00 88.94 90 GLN A C 1
ATOM 719 O O . GLN A 1 90 ? -19.990 9.763 8.836 1.00 88.94 90 GLN A O 1
ATOM 724 N N . GLU A 1 91 ? -20.054 10.436 6.702 1.00 89.12 91 GLU A N 1
ATOM 725 C CA . GLU A 1 91 ? -21.119 9.510 6.302 1.00 89.12 91 GLU A CA 1
ATOM 726 C C . GLU A 1 91 ? -20.706 8.047 6.542 1.00 89.12 91 GLU A C 1
ATOM 728 O O . GLU A 1 91 ? -21.497 7.238 7.006 1.00 89.12 91 GLU A O 1
ATOM 733 N N . ILE A 1 92 ? -19.433 7.718 6.313 1.00 89.69 92 ILE A N 1
ATOM 734 C CA . ILE A 1 92 ? -18.898 6.363 6.510 1.00 89.69 92 ILE A CA 1
ATOM 735 C C . ILE A 1 92 ? -18.685 6.055 7.991 1.00 89.69 92 ILE A C 1
ATOM 737 O O . ILE A 1 92 ? -18.939 4.934 8.425 1.00 89.69 92 ILE A O 1
ATOM 741 N N . LEU A 1 93 ? -18.196 7.033 8.757 1.00 87.50 93 LEU A N 1
ATOM 742 C CA . LEU A 1 93 ? -17.892 6.847 10.176 1.00 87.50 93 LEU A CA 1
ATOM 743 C C . LEU A 1 93 ? -19.153 6.862 11.051 1.00 87.50 93 LEU A C 1
ATOM 745 O O . LEU A 1 93 ? -19.214 6.111 12.015 1.00 87.50 93 LEU A O 1
ATOM 749 N N . ARG A 1 94 ? -20.170 7.659 10.697 1.00 75.62 94 ARG A N 1
ATOM 750 C CA . ARG A 1 94 ? -21.438 7.772 11.440 1.00 75.62 94 ARG A CA 1
ATOM 751 C C . ARG A 1 94 ? -22.373 6.591 11.233 1.00 75.62 94 ARG A C 1
ATOM 753 O O . ARG A 1 94 ? -23.101 6.261 12.152 1.00 75.62 94 ARG A O 1
ATOM 760 N N . ASN A 1 95 ? -22.323 5.923 10.080 1.00 67.50 95 ASN A N 1
ATOM 761 C CA . ASN A 1 95 ? -23.119 4.710 9.850 1.00 67.50 95 ASN A CA 1
ATOM 762 C C . ASN A 1 95 ? -22.729 3.545 10.781 1.00 67.50 95 ASN A C 1
ATOM 764 O O . ASN A 1 95 ? -23.407 2.523 10.795 1.00 67.50 95 ASN A O 1
ATOM 768 N N . ASN A 1 96 ? -21.652 3.686 11.558 1.00 64.06 96 ASN A N 1
ATOM 769 C CA . ASN A 1 96 ? -21.272 2.764 12.615 1.00 64.06 96 ASN A CA 1
ATOM 770 C C . ASN A 1 96 ? -21.554 3.422 13.980 1.00 64.06 96 ASN A C 1
ATOM 772 O O . ASN A 1 96 ? -20.643 3.945 14.620 1.00 64.06 96 ASN A O 1
ATOM 776 N N . ASN A 1 97 ? -22.830 3.433 14.396 1.00 59.66 97 ASN A N 1
ATOM 777 C CA . ASN A 1 97 ? -23.337 4.143 15.588 1.00 59.66 97 ASN A CA 1
ATOM 778 C C . ASN A 1 97 ? -22.628 3.774 16.912 1.00 59.66 97 ASN A C 1
ATOM 780 O O . ASN A 1 97 ? -22.799 4.474 17.906 1.00 59.66 97 ASN A O 1
ATOM 784 N N . ASN A 1 98 ? -21.813 2.716 16.924 1.00 73.25 98 ASN A N 1
ATOM 785 C CA . ASN A 1 98 ? -21.101 2.222 18.101 1.00 73.25 98 ASN A CA 1
ATOM 786 C C . ASN A 1 98 ? -19.633 2.682 18.172 1.00 73.25 98 ASN A C 1
ATOM 788 O O . ASN A 1 98 ? -18.932 2.358 19.132 1.00 73.25 98 ASN A O 1
ATOM 792 N N . LEU A 1 99 ? -19.125 3.411 17.169 1.00 84.50 99 LEU A N 1
ATOM 793 C CA . LEU A 1 99 ? -17.722 3.817 17.163 1.00 84.50 99 LEU A CA 1
ATOM 794 C C . LEU A 1 99 ? -17.496 5.042 18.058 1.00 84.50 99 LEU A C 1
ATOM 796 O O . LEU A 1 99 ? -17.947 6.146 17.756 1.00 84.50 99 LEU A O 1
ATOM 800 N N . ALA A 1 100 ? -16.746 4.850 19.143 1.00 89.69 100 ALA A N 1
ATOM 801 C CA . ALA A 1 100 ? -16.408 5.918 20.077 1.00 89.69 100 ALA A CA 1
ATOM 802 C C . ALA A 1 100 ? -15.710 7.117 19.391 1.00 89.69 100 ALA A C 1
ATOM 804 O O . ALA A 1 100 ? -14.991 6.992 18.392 1.00 89.69 100 ALA A O 1
ATOM 805 N N . GLN A 1 101 ? -15.931 8.319 19.925 1.00 90.25 101 GLN A N 1
ATOM 806 C CA . GLN A 1 101 ? -15.511 9.576 19.294 1.00 90.25 101 GLN A CA 1
ATOM 807 C C . GLN A 1 101 ? -13.982 9.727 19.164 1.00 90.25 101 GLN A C 1
ATOM 809 O O . GLN A 1 101 ? -13.488 10.392 18.248 1.00 90.25 101 GLN A O 1
ATOM 814 N N . ASP A 1 102 ? -13.220 9.138 20.078 1.00 90.62 102 ASP A N 1
ATOM 815 C CA . ASP A 1 102 ? -11.760 9.059 20.050 1.00 90.62 102 ASP A CA 1
ATOM 816 C C . ASP A 1 102 ? -11.258 8.156 18.908 1.00 90.62 102 ASP A C 1
ATOM 818 O O . ASP A 1 102 ? -10.346 8.558 18.176 1.00 90.62 102 ASP A O 1
ATOM 822 N N . LYS A 1 103 ? -11.919 7.011 18.677 1.00 93.38 103 LYS A N 1
ATOM 823 C CA . LYS A 1 103 ? -11.665 6.119 17.534 1.00 93.38 103 LYS A CA 1
ATOM 824 C C . LYS A 1 103 ? -11.913 6.840 16.208 1.00 93.38 103 LYS A C 1
ATOM 826 O O . LYS A 1 103 ? -11.062 6.797 15.318 1.00 93.38 103 LYS A O 1
ATOM 831 N N . ILE A 1 104 ? -13.014 7.590 16.099 1.00 92.06 104 ILE A N 1
ATOM 832 C CA . ILE A 1 104 ? -13.315 8.437 14.929 1.00 92.06 104 ILE A CA 1
ATOM 833 C C . ILE A 1 104 ? -12.165 9.419 14.654 1.00 92.06 104 ILE A C 1
ATOM 835 O O . ILE A 1 104 ? -11.639 9.455 13.541 1.00 92.06 104 ILE A O 1
ATOM 839 N N . LYS A 1 105 ? -11.709 10.162 15.673 1.00 91.88 105 LYS A N 1
ATOM 840 C CA . LYS A 1 105 ? -10.606 11.136 15.539 1.00 91.88 105 LYS A CA 1
ATOM 841 C C . LYS A 1 105 ? -9.296 10.484 15.083 1.00 91.88 105 LYS A C 1
ATOM 843 O O . LYS A 1 105 ? -8.532 11.088 14.328 1.00 91.88 105 LYS A O 1
ATOM 848 N N . SER A 1 106 ? -9.022 9.259 15.528 1.00 93.88 106 SER A N 1
ATOM 849 C CA . SER A 1 106 ? -7.851 8.487 15.095 1.00 93.88 106 SER A CA 1
ATOM 850 C C . SER A 1 106 ? -7.909 8.142 13.598 1.00 93.88 106 SER A C 1
ATOM 852 O O . SER A 1 106 ? -6.921 8.333 12.883 1.00 93.88 106 SER A O 1
ATOM 854 N N . ILE A 1 107 ? -9.076 7.738 13.085 1.00 94.56 107 ILE A N 1
ATOM 855 C CA . ILE A 1 107 ? -9.278 7.475 11.649 1.00 94.56 107 ILE A CA 1
ATOM 856 C C . ILE A 1 107 ? -9.185 8.772 10.831 1.00 94.56 107 ILE A C 1
ATOM 858 O O . ILE A 1 107 ? -8.511 8.820 9.798 1.00 94.56 107 ILE A O 1
ATOM 862 N N . GLU A 1 108 ? -9.814 9.851 11.298 1.00 92.19 108 GLU A N 1
ATOM 863 C CA . GLU A 1 108 ? -9.743 11.170 10.661 1.00 92.19 108 GLU A CA 1
ATOM 864 C C . GLU A 1 108 ? -8.307 11.677 10.541 1.00 92.19 108 GLU A C 1
ATOM 866 O O . GLU A 1 108 ? -7.942 12.257 9.520 1.00 92.19 108 GLU A O 1
ATOM 871 N N . TYR A 1 109 ? -7.459 11.422 11.540 1.00 91.88 109 TYR A N 1
ATOM 872 C CA . TYR A 1 109 ? -6.045 11.779 11.482 1.00 91.88 109 TYR A CA 1
ATOM 873 C C . TYR A 1 109 ? -5.318 11.035 10.344 1.00 91.88 109 TYR A C 1
ATOM 875 O O . TYR A 1 109 ? -4.617 11.645 9.517 1.00 91.88 109 TYR A O 1
ATOM 883 N N . LEU A 1 110 ? -5.538 9.718 10.238 1.00 93.38 110 LEU A N 1
ATOM 884 C CA . LEU A 1 110 ? -4.993 8.882 9.162 1.00 93.38 110 LEU A CA 1
ATOM 885 C C . LEU A 1 110 ? -5.487 9.294 7.777 1.00 93.38 110 LEU A C 1
ATOM 887 O O . LEU A 1 110 ? -4.715 9.229 6.815 1.00 93.38 110 LEU A O 1
ATOM 891 N N . LEU A 1 111 ? -6.721 9.785 7.683 1.00 92.31 111 LEU A N 1
ATOM 892 C CA . LEU A 1 111 ? -7.363 10.210 6.445 1.00 92.31 111 LEU A CA 1
ATOM 893 C C . LEU A 1 111 ? -7.591 11.725 6.395 1.00 92.31 111 LEU A C 1
ATOM 895 O O . LEU A 1 111 ? -8.545 12.165 5.761 1.00 92.31 111 LEU A O 1
ATOM 899 N N . TYR A 1 112 ? -6.700 12.541 6.985 1.00 87.44 112 TYR A N 1
ATOM 900 C CA . TYR A 1 112 ? -6.962 13.984 7.157 1.00 87.44 112 TYR A CA 1
ATOM 901 C C . TYR A 1 112 ? -7.367 14.700 5.853 1.00 87.44 112 TYR A C 1
ATOM 903 O O . TYR A 1 112 ? -8.125 15.665 5.864 1.00 87.44 112 TYR A O 1
ATOM 911 N N . SER A 1 113 ? -6.875 14.246 4.695 1.00 83.44 113 SER A N 1
ATOM 912 C CA . SER A 1 113 ? -7.205 14.848 3.394 1.00 83.44 113 SER A CA 1
ATOM 913 C C . SER A 1 113 ? -8.680 14.692 3.010 1.00 83.44 113 SER A C 1
ATOM 915 O O . SER A 1 113 ? -9.160 15.440 2.168 1.00 83.44 113 SER A O 1
ATOM 917 N N . ALA A 1 114 ? -9.388 13.742 3.621 1.00 83.06 114 ALA A N 1
ATOM 918 C CA . ALA A 1 114 ? -10.827 13.551 3.490 1.00 83.06 114 ALA A CA 1
ATOM 919 C C . ALA A 1 114 ? -11.647 14.487 4.404 1.00 83.06 114 ALA A C 1
ATOM 921 O O . ALA A 1 114 ? -12.859 14.588 4.234 1.00 83.06 114 ALA A O 1
ATOM 922 N N . VAL A 1 115 ? -11.005 15.165 5.368 1.00 81.25 115 VAL A N 1
ATOM 923 C CA . VAL A 1 115 ? -11.665 16.025 6.372 1.00 81.25 115 VAL A CA 1
ATOM 924 C C . VAL A 1 115 ? -11.219 17.491 6.356 1.00 81.25 115 VAL A C 1
ATOM 926 O O . VAL A 1 115 ? -11.910 18.317 6.945 1.00 81.25 115 VAL A O 1
ATOM 929 N N . ILE A 1 116 ? -10.130 17.868 5.667 1.00 73.75 116 ILE A N 1
ATOM 930 C CA . ILE A 1 116 ? -9.721 19.285 5.568 1.00 73.75 116 ILE A CA 1
ATOM 931 C C . ILE A 1 116 ? -10.847 20.140 4.955 1.00 73.75 116 ILE A C 1
ATOM 933 O O . ILE A 1 116 ? -11.340 19.878 3.853 1.00 73.75 116 ILE A O 1
ATOM 937 N N . ASN A 1 117 ? -11.226 21.200 5.677 1.00 53.06 117 ASN A N 1
ATOM 938 C CA . ASN A 1 117 ? -12.342 22.079 5.339 1.00 53.06 117 ASN A CA 1
ATOM 939 C C . ASN A 1 117 ? -12.028 23.017 4.161 1.00 53.06 117 ASN A C 1
ATOM 941 O O . ASN A 1 117 ? -11.222 23.937 4.271 1.00 53.06 117 ASN A O 1
ATOM 945 N N . LYS A 1 118 ? -12.730 22.756 3.053 1.00 53.84 118 LYS A N 1
ATOM 946 C CA . LYS A 1 118 ? -13.383 23.710 2.127 1.00 53.84 118 LYS A CA 1
ATOM 947 C C . LYS A 1 118 ? -14.315 22.947 1.165 1.00 53.84 118 LYS A C 1
ATOM 949 O O . LYS A 1 118 ? -15.254 23.532 0.649 1.00 53.84 118 LYS A O 1
ATOM 954 N N . TYR A 1 119 ? -14.097 21.633 0.981 1.00 58.84 119 TYR A N 1
ATOM 955 C CA . TYR A 1 119 ? -14.823 20.843 -0.025 1.00 58.84 119 TYR A CA 1
ATOM 956 C C . TYR A 1 119 ? -15.263 19.429 0.390 1.00 58.84 119 TYR A C 1
ATOM 958 O O . TYR A 1 119 ? -15.828 18.774 -0.475 1.00 58.84 119 TYR A O 1
ATOM 966 N N . LYS A 1 120 ? -14.991 18.960 1.633 1.00 70.31 120 LYS A N 1
ATOM 967 C CA . LYS A 1 120 ? -15.308 17.602 2.164 1.00 70.31 120 LYS A CA 1
ATOM 968 C C . LYS A 1 120 ? -15.526 16.574 1.038 1.00 70.31 120 LYS A C 1
ATOM 970 O O . LYS A 1 120 ? -16.666 16.355 0.638 1.00 70.31 120 LYS A O 1
ATOM 975 N N . PRO A 1 121 ? -14.449 16.042 0.446 1.00 83.88 121 PRO A N 1
ATOM 976 C CA . PRO A 1 121 ? -14.538 15.526 -0.905 1.00 83.88 121 PRO A CA 1
ATOM 977 C C . PRO A 1 121 ? -15.360 14.232 -0.957 1.00 83.88 121 PRO A C 1
ATOM 979 O O . PRO A 1 121 ? -15.221 13.364 -0.089 1.00 83.88 121 PRO A O 1
ATOM 982 N N . LYS A 1 122 ? -16.193 14.109 -1.998 1.00 91.69 122 LYS A N 1
ATOM 983 C CA . LYS A 1 122 ? -16.917 12.872 -2.309 1.00 91.69 122 LYS A CA 1
ATOM 984 C C . LYS A 1 122 ? -15.931 11.759 -2.601 1.00 91.69 122 LYS A C 1
ATOM 986 O O . LYS A 1 122 ? -14.955 11.978 -3.303 1.00 91.69 122 LYS A O 1
ATOM 991 N N . LEU A 1 123 ? -16.202 10.556 -2.132 1.00 93.69 123 LEU A N 1
ATOM 992 C CA . LEU A 1 123 ? -15.241 9.460 -2.197 1.00 93.69 123 LEU A CA 1
ATOM 993 C C . LEU A 1 123 ? -15.959 8.125 -2.366 1.00 93.69 123 LEU A C 1
ATOM 995 O O . LEU A 1 123 ? -17.150 8.035 -2.081 1.00 93.69 123 LEU A O 1
ATOM 999 N N . PHE A 1 124 ? -15.262 7.092 -2.831 1.00 95.38 124 PHE A N 1
ATOM 1000 C CA . PHE A 1 124 ? -15.848 5.751 -2.839 1.00 95.38 124 PHE A CA 1
ATOM 1001 C C . PHE A 1 124 ? -15.796 5.172 -1.426 1.00 95.38 124 PHE A C 1
ATOM 1003 O O . PHE A 1 124 ? -14.729 5.141 -0.804 1.00 95.38 124 PHE A O 1
ATOM 1010 N N . GLY A 1 125 ? -16.946 4.737 -0.916 1.00 95.06 125 GLY A N 1
ATOM 1011 C CA . GLY A 1 125 ? -17.062 4.111 0.395 1.00 95.06 125 GLY A CA 1
ATOM 1012 C C . GLY A 1 125 ? -16.363 2.748 0.473 1.00 95.06 125 GLY A C 1
ATOM 1013 O O . GLY A 1 125 ? -15.890 2.227 -0.545 1.00 95.06 125 GLY A O 1
ATOM 1014 N N . PRO A 1 126 ? -16.288 2.144 1.671 1.00 94.50 126 PRO A N 1
ATOM 1015 C CA . PRO A 1 126 ? -15.963 0.725 1.788 1.00 94.50 126 PRO A CA 1
ATOM 1016 C C . PRO A 1 126 ? -16.994 -0.110 1.017 1.00 94.50 126 PRO A C 1
ATOM 1018 O O . PRO A 1 126 ? -18.095 0.356 0.722 1.00 94.50 126 PRO A O 1
ATOM 1021 N N . ASN A 1 127 ? -16.633 -1.345 0.698 1.00 94.81 127 ASN A N 1
ATOM 1022 C CA . ASN A 1 127 ? -17.444 -2.278 -0.080 1.00 94.81 127 ASN A CA 1
ATOM 1023 C C . ASN A 1 127 ? -17.727 -1.855 -1.529 1.00 94.81 127 ASN A C 1
ATOM 1025 O O . ASN A 1 127 ? -18.593 -2.417 -2.190 1.00 94.81 127 ASN A O 1
ATOM 1029 N N . THR A 1 128 ? -16.966 -0.898 -2.053 1.00 95.75 128 THR A N 1
ATOM 1030 C CA . THR A 1 128 ? -17.042 -0.514 -3.461 1.00 95.75 128 THR A CA 1
ATOM 1031 C C . THR A 1 128 ? -16.417 -1.608 -4.320 1.00 95.75 128 THR A C 1
ATOM 1033 O O . THR A 1 128 ? -15.202 -1.808 -4.255 1.00 95.75 128 THR A O 1
ATOM 1036 N N . GLN A 1 129 ? -17.236 -2.291 -5.119 1.00 96.50 129 GLN A N 1
ATOM 1037 C CA . GLN A 1 129 ? -16.806 -3.378 -5.994 1.00 96.50 129 GLN A CA 1
ATOM 1038 C C . GLN A 1 129 ? -16.454 -2.873 -7.399 1.00 96.50 129 GLN A C 1
ATOM 1040 O O . GLN A 1 129 ? -17.104 -1.972 -7.935 1.00 96.50 129 GLN A O 1
ATOM 1045 N N . PHE A 1 130 ? -15.415 -3.453 -7.997 1.00 96.38 130 PHE A N 1
ATOM 1046 C CA . PHE A 1 130 ? -15.046 -3.246 -9.394 1.00 96.38 130 PHE A CA 1
ATOM 1047 C C . PHE A 1 130 ? -14.182 -4.396 -9.916 1.00 96.38 130 PHE A C 1
ATOM 1049 O O . PHE A 1 130 ? -13.490 -5.068 -9.154 1.00 96.38 130 PHE A O 1
ATOM 1056 N N . ASP A 1 131 ? -14.173 -4.587 -11.233 1.00 97.38 131 ASP A N 1
ATOM 1057 C CA . ASP A 1 131 ? -13.348 -5.615 -11.870 1.00 97.38 131 ASP A CA 1
ATOM 1058 C C . ASP A 1 131 ? -12.078 -5.004 -12.463 1.00 97.38 131 ASP A C 1
ATOM 1060 O O . ASP A 1 131 ? -12.149 -4.084 -13.282 1.00 97.38 131 ASP A O 1
ATOM 1064 N N . LEU A 1 132 ? -10.918 -5.548 -12.092 1.00 97.81 132 LEU A N 1
ATOM 1065 C CA . LEU A 1 132 ? -9.626 -5.203 -12.678 1.00 97.81 132 LEU A CA 1
ATOM 1066 C C . LEU A 1 132 ? -9.140 -6.347 -13.565 1.00 97.81 132 LEU A C 1
ATOM 1068 O O . LEU A 1 132 ? -8.963 -7.474 -13.105 1.00 97.81 132 LEU A O 1
ATOM 1072 N N . ILE A 1 133 ? -8.877 -6.035 -14.831 1.00 97.69 133 ILE A N 1
ATOM 1073 C CA . ILE A 1 133 ? -8.415 -7.004 -15.823 1.00 97.69 133 ILE A CA 1
ATOM 1074 C C . ILE A 1 133 ? -6.998 -6.656 -16.267 1.00 97.69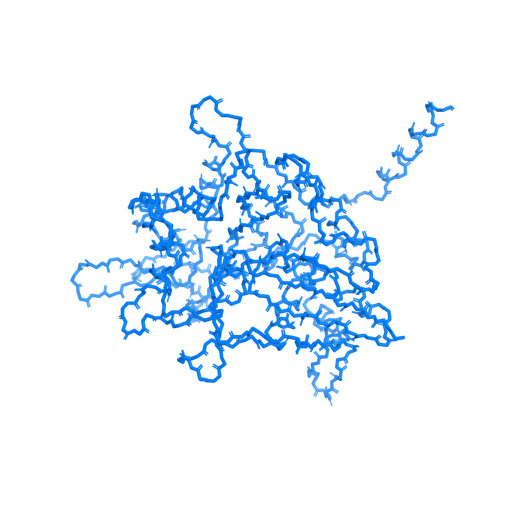 133 ILE A C 1
ATOM 1076 O O . ILE A 1 133 ? -6.739 -5.526 -16.687 1.00 97.69 133 ILE A O 1
ATOM 1080 N N . ILE A 1 134 ? -6.095 -7.635 -16.237 1.00 98.06 134 ILE A N 1
ATOM 1081 C CA . ILE A 1 134 ? -4.744 -7.556 -16.797 1.00 98.06 134 ILE A CA 1
ATOM 1082 C C . ILE A 1 134 ? -4.624 -8.560 -17.934 1.00 98.06 134 ILE A C 1
ATOM 1084 O O . ILE A 1 134 ? -4.859 -9.743 -17.723 1.00 98.06 134 ILE A O 1
ATOM 1088 N N . ASN A 1 135 ? -4.180 -8.102 -19.109 1.00 97.38 135 ASN A N 1
ATOM 1089 C CA . ASN A 1 135 ? -3.930 -8.964 -20.265 1.00 97.38 135 ASN A CA 1
ATOM 1090 C C . ASN A 1 135 ? -2.554 -8.708 -20.882 1.00 97.38 135 ASN A C 1
ATOM 1092 O O . ASN A 1 135 ? -2.104 -7.562 -20.972 1.00 97.38 135 ASN A O 1
ATOM 1096 N N . SER A 1 136 ? -1.924 -9.751 -21.418 1.00 98.06 136 SER A N 1
ATOM 1097 C CA . SER A 1 136 ? -0.679 -9.632 -22.185 1.00 98.06 136 SER A CA 1
ATOM 1098 C C . SER A 1 136 ? -0.537 -10.769 -23.199 1.00 98.06 136 SER A C 1
ATOM 1100 O O . SER A 1 136 ? -1.028 -11.878 -23.005 1.00 98.06 136 SER A O 1
ATOM 1102 N N . ARG A 1 137 ? 0.162 -10.501 -24.307 1.00 97.44 137 ARG A N 1
ATOM 1103 C CA . ARG A 1 137 ? 0.616 -11.546 -25.247 1.00 97.44 137 ARG A CA 1
ATOM 1104 C C . ARG A 1 137 ? 2.018 -12.069 -24.915 1.00 97.44 137 ARG A C 1
ATOM 1106 O O . ARG A 1 137 ? 2.439 -13.063 -25.481 1.00 97.44 137 ARG A O 1
ATOM 1113 N N . CYS A 1 138 ? 2.733 -11.396 -24.017 1.00 98.00 138 CYS A N 1
ATOM 1114 C CA . CYS A 1 138 ? 4.060 -11.777 -23.550 1.00 98.00 138 CYS A CA 1
ATOM 1115 C C . CYS A 1 138 ? 3.948 -12.313 -22.121 1.00 98.00 138 CYS A C 1
ATOM 1117 O O . CYS A 1 138 ? 3.578 -11.556 -21.217 1.00 98.00 138 CYS A O 1
ATOM 1119 N N . GLU A 1 139 ? 4.276 -13.589 -21.924 1.00 97.81 139 GLU A N 1
ATOM 1120 C CA . GLU A 1 139 ? 4.161 -14.259 -20.624 1.00 97.81 139 GLU A CA 1
ATOM 1121 C C . GLU A 1 139 ? 4.990 -13.569 -19.547 1.00 97.81 139 GLU A C 1
ATOM 1123 O O . GLU A 1 139 ? 4.490 -13.257 -18.472 1.00 97.81 139 GLU A O 1
ATOM 1128 N N . ASN A 1 140 ? 6.245 -13.247 -19.862 1.00 97.62 140 ASN A N 1
ATOM 1129 C CA . ASN A 1 140 ? 7.140 -12.616 -18.901 1.00 97.62 140 ASN A CA 1
ATOM 1130 C C . ASN A 1 140 ? 6.597 -11.259 -18.419 1.00 97.62 140 ASN A C 1
ATOM 1132 O O . ASN A 1 140 ? 6.544 -10.975 -17.224 1.00 97.62 140 ASN A O 1
ATOM 1136 N N . ALA A 1 141 ? 6.104 -10.435 -19.351 1.00 98.19 141 ALA A N 1
ATOM 1137 C CA . ALA A 1 141 ? 5.488 -9.157 -19.006 1.00 98.19 141 ALA A CA 1
ATOM 1138 C C . ALA A 1 141 ? 4.201 -9.336 -18.181 1.00 98.19 141 ALA A C 1
ATOM 1140 O O . ALA A 1 141 ? 3.925 -8.525 -17.299 1.00 98.19 141 ALA A O 1
ATOM 1141 N N . PHE A 1 142 ? 3.430 -10.396 -18.449 1.00 98.62 142 PHE A N 1
ATOM 1142 C CA . PHE A 1 142 ? 2.243 -10.745 -17.673 1.00 98.62 142 PHE A CA 1
ATOM 1143 C C . PHE A 1 142 ? 2.601 -11.110 -16.230 1.00 98.62 142 PHE A C 1
ATOM 1145 O O . PHE A 1 142 ? 2.082 -10.487 -15.307 1.00 98.62 142 PHE A O 1
ATOM 1152 N N . LYS A 1 143 ? 3.542 -12.046 -16.042 1.00 98.56 143 LYS A N 1
ATOM 1153 C CA . LYS A 1 143 ? 4.036 -12.488 -14.730 1.00 98.56 143 LYS A CA 1
ATOM 1154 C C . LYS A 1 143 ? 4.524 -11.308 -13.884 1.00 98.56 143 LYS A C 1
ATOM 1156 O O . LYS A 1 143 ? 4.100 -11.141 -12.743 1.00 98.56 143 LYS A O 1
ATOM 1161 N N . HIS A 1 144 ? 5.341 -10.428 -14.466 1.00 98.62 144 HIS A N 1
ATOM 1162 C CA . HIS A 1 144 ? 5.824 -9.222 -13.782 1.00 98.62 144 HIS A CA 1
ATOM 1163 C C . HIS A 1 144 ? 4.681 -8.273 -13.389 1.00 98.62 144 HIS A C 1
ATOM 1165 O O . HIS A 1 144 ? 4.715 -7.676 -12.311 1.00 98.62 144 HIS A O 1
ATOM 1171 N N . ALA A 1 145 ? 3.665 -8.126 -14.244 1.00 98.56 145 ALA A N 1
ATOM 1172 C CA . ALA A 1 145 ? 2.516 -7.278 -13.956 1.00 98.56 145 ALA A CA 1
ATOM 1173 C C . ALA A 1 145 ? 1.646 -7.836 -12.825 1.00 98.56 145 ALA A C 1
ATOM 1175 O O . ALA A 1 145 ? 1.295 -7.075 -11.927 1.00 98.56 145 ALA A O 1
ATOM 1176 N N . ILE A 1 146 ? 1.323 -9.132 -12.830 1.00 98.44 146 ILE A N 1
ATOM 1177 C CA . ILE A 1 146 ? 0.504 -9.733 -11.766 1.00 98.44 146 ILE A CA 1
ATOM 1178 C C . ILE A 1 146 ? 1.251 -9.769 -10.427 1.00 98.44 146 ILE A C 1
ATOM 1180 O O . ILE A 1 146 ? 0.639 -9.514 -9.395 1.00 98.44 146 ILE A O 1
ATOM 1184 N N . ALA A 1 147 ? 2.574 -9.971 -10.436 1.00 98.69 147 ALA A N 1
ATOM 1185 C CA . ALA A 1 147 ? 3.405 -9.894 -9.237 1.00 98.69 147 ALA A CA 1
ATOM 1186 C C . ALA A 1 147 ? 3.397 -8.473 -8.646 1.00 98.69 147 ALA A C 1
ATOM 1188 O O . ALA A 1 147 ? 3.184 -8.285 -7.449 1.00 98.69 147 ALA A O 1
ATOM 1189 N N . ALA A 1 148 ? 3.540 -7.450 -9.494 1.00 98.75 148 ALA A N 1
ATOM 1190 C CA . ALA A 1 148 ? 3.429 -6.057 -9.069 1.00 98.75 148 ALA A CA 1
ATOM 1191 C C . ALA A 1 148 ? 2.012 -5.687 -8.591 1.00 98.75 148 ALA A C 1
ATOM 1193 O O . ALA A 1 148 ? 1.870 -4.902 -7.652 1.00 98.75 148 ALA A O 1
ATOM 1194 N N . LEU A 1 149 ? 0.967 -6.245 -9.214 1.00 98.81 149 LEU A N 1
ATOM 1195 C CA . LEU A 1 149 ? -0.419 -6.069 -8.776 1.00 98.81 149 LEU A CA 1
ATOM 1196 C C . LEU A 1 149 ? -0.654 -6.705 -7.404 1.00 98.81 149 LEU A C 1
ATOM 1198 O O . LEU A 1 149 ? -1.279 -6.078 -6.553 1.00 98.81 149 LEU A O 1
ATOM 1202 N N . TRP A 1 150 ? -0.139 -7.912 -7.172 1.00 98.81 150 TRP A N 1
ATOM 1203 C CA . TRP A 1 150 ? -0.248 -8.580 -5.880 1.00 98.81 150 TRP A CA 1
ATOM 1204 C C . TRP A 1 150 ? 0.346 -7.702 -4.774 1.00 98.81 150 TRP A C 1
ATOM 1206 O O . TRP A 1 150 ? -0.330 -7.383 -3.799 1.00 98.81 150 TRP A O 1
ATOM 1216 N N . VAL A 1 151 ? 1.565 -7.186 -4.972 1.00 98.69 151 VAL A N 1
ATOM 1217 C CA . VAL A 1 151 ? 2.203 -6.289 -3.994 1.00 98.69 151 VAL A CA 1
ATOM 1218 C C . VAL A 1 151 ? 1.423 -4.981 -3.832 1.00 98.69 151 VAL A C 1
ATOM 1220 O O . VAL A 1 151 ? 1.265 -4.496 -2.714 1.00 98.69 151 VAL A O 1
ATOM 1223 N N . LEU A 1 152 ? 0.856 -4.423 -4.905 1.00 98.62 152 LEU A N 1
ATOM 1224 C CA . LEU A 1 152 ? -0.039 -3.270 -4.789 1.00 98.62 152 LEU A CA 1
ATOM 1225 C C . LEU A 1 152 ? -1.239 -3.564 -3.876 1.00 98.62 152 LEU A C 1
ATOM 1227 O O . LEU A 1 152 ? -1.546 -2.754 -2.999 1.00 98.62 152 LEU A O 1
ATOM 1231 N N . ILE A 1 153 ? -1.897 -4.708 -4.064 1.00 98.69 153 ILE A N 1
ATOM 1232 C CA . ILE A 1 153 ? -3.083 -5.096 -3.295 1.00 98.69 153 ILE A CA 1
ATOM 1233 C C . ILE A 1 153 ? -2.721 -5.365 -1.834 1.00 98.69 153 ILE A C 1
ATOM 1235 O O . ILE A 1 153 ? -3.424 -4.869 -0.956 1.00 98.69 153 ILE A O 1
ATOM 1239 N N . PHE A 1 154 ? -1.631 -6.089 -1.559 1.00 98.62 154 PHE A N 1
ATOM 1240 C CA . PHE A 1 154 ? -1.328 -6.602 -0.217 1.00 98.62 154 PHE A CA 1
ATOM 1241 C C . PHE A 1 154 ? -0.317 -5.783 0.579 1.00 98.62 154 PHE A C 1
ATOM 1243 O O . PHE A 1 154 ? -0.393 -5.783 1.800 1.00 98.62 154 PHE A O 1
ATOM 1250 N N . PHE A 1 155 ? 0.573 -5.027 -0.060 1.00 98.19 155 PHE A N 1
ATOM 1251 C CA . PHE A 1 155 ? 1.550 -4.154 0.611 1.00 98.19 155 PHE A CA 1
ATOM 1252 C C . PHE A 1 155 ? 1.257 -2.663 0.411 1.00 98.19 155 PHE A C 1
ATOM 1254 O O . PHE A 1 155 ? 1.854 -1.819 1.078 1.00 98.19 155 PHE A O 1
ATOM 1261 N N . GLY A 1 156 ? 0.317 -2.323 -0.474 1.00 96.81 156 GLY A N 1
ATOM 1262 C CA . GLY A 1 156 ? -0.077 -0.951 -0.764 1.00 96.81 156 GLY A CA 1
ATOM 1263 C C . GLY A 1 156 ? -1.575 -0.680 -0.636 1.00 96.81 156 GLY A C 1
ATOM 1264 O O . GLY A 1 156 ? -2.309 -1.289 0.149 1.00 96.81 156 GLY A O 1
ATOM 1265 N N . GLY A 1 157 ? -2.008 0.297 -1.426 1.00 96.50 157 GLY A N 1
ATOM 1266 C CA . GLY A 1 157 ? -3.382 0.758 -1.576 1.00 96.50 157 GLY A CA 1
ATOM 1267 C C . GLY A 1 157 ? -3.470 1.731 -2.751 1.00 96.50 157 GLY A C 1
ATOM 1268 O O . GLY A 1 157 ? -2.449 2.081 -3.354 1.00 96.50 157 GLY A O 1
ATOM 1269 N N . VAL A 1 158 ? -4.678 2.184 -3.065 1.00 96.81 158 VAL A N 1
ATOM 1270 C CA . VAL A 1 158 ? -4.951 3.071 -4.205 1.00 96.81 158 VAL A CA 1
ATOM 1271 C C . VAL A 1 158 ? -5.476 4.435 -3.761 1.00 96.81 158 VAL A C 1
ATOM 1273 O O . VAL A 1 158 ? -6.052 4.577 -2.683 1.00 96.81 158 VAL A O 1
ATOM 1276 N N . GLY A 1 159 ? -5.279 5.460 -4.591 1.00 93.75 159 GLY A N 1
ATOM 1277 C CA . GLY A 1 159 ? -5.715 6.817 -4.291 1.00 93.75 159 GLY A CA 1
ATOM 1278 C C . GLY A 1 159 ? -4.903 7.517 -3.196 1.00 93.75 159 GLY A C 1
ATOM 1279 O O . GLY A 1 159 ? -3.812 7.107 -2.777 1.00 93.75 159 GLY A O 1
ATOM 1280 N N . SER A 1 160 ? -5.450 8.640 -2.741 1.00 90.56 160 SER A N 1
ATOM 1281 C CA . SER A 1 160 ? -4.850 9.476 -1.706 1.00 90.56 160 SER A CA 1
ATOM 1282 C C . SER A 1 160 ? -4.826 8.744 -0.370 1.00 90.56 160 SER A C 1
ATOM 1284 O O . SER A 1 160 ? -5.777 8.061 -0.006 1.00 90.56 160 SER A O 1
ATOM 1286 N N . ARG A 1 161 ? -3.750 8.946 0.401 1.00 92.38 161 ARG A N 1
ATOM 1287 C CA . ARG A 1 161 ? -3.555 8.318 1.724 1.00 92.38 161 ARG A CA 1
ATOM 1288 C C . ARG A 1 161 ? -3.442 6.797 1.701 1.00 92.38 161 ARG A C 1
ATOM 1290 O O . ARG A 1 161 ? -3.517 6.180 2.756 1.00 9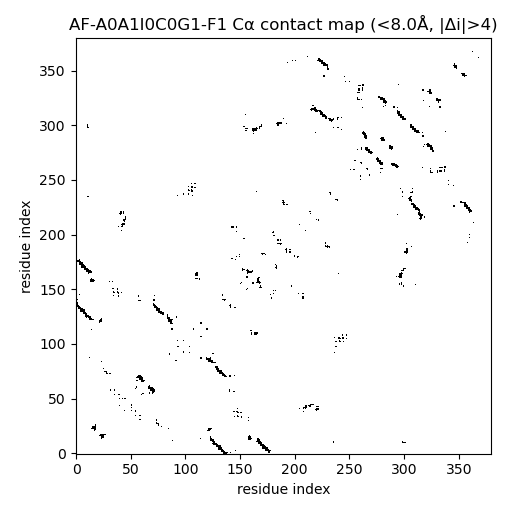2.38 161 ARG A O 1
ATOM 1297 N N . SER A 1 162 ? -3.090 6.218 0.557 1.00 94.56 162 SER A N 1
ATOM 1298 C CA . SER A 1 162 ? -2.751 4.795 0.418 1.00 94.56 162 SER A CA 1
ATOM 1299 C C . SER A 1 162 ? -1.620 4.301 1.328 1.00 94.56 162 SER A C 1
ATOM 1301 O O . SER A 1 162 ? -1.583 3.128 1.675 1.00 94.56 162 SER A O 1
ATOM 1303 N N . ARG A 1 163 ? -0.727 5.191 1.790 1.00 95.12 163 ARG A N 1
ATOM 1304 C CA . ARG A 1 163 ? 0.301 4.872 2.809 1.00 95.12 163 ARG A CA 1
ATOM 1305 C C . ARG A 1 163 ? -0.181 5.001 4.262 1.00 95.12 163 ARG A C 1
ATOM 1307 O O . ARG A 1 163 ? 0.602 4.824 5.191 1.00 95.12 163 ARG A O 1
ATOM 1314 N N . ARG A 1 164 ? -1.437 5.392 4.473 1.00 95.88 164 ARG A N 1
ATOM 1315 C CA . ARG A 1 164 ? -2.060 5.670 5.778 1.00 95.88 164 ARG A CA 1
ATOM 1316 C C . ARG A 1 164 ? -3.412 4.954 5.912 1.00 95.88 164 ARG A C 1
ATOM 1318 O O . ARG A 1 164 ? -4.32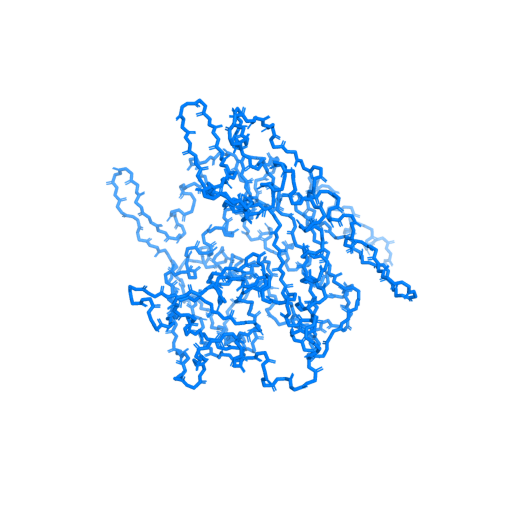3 5.493 6.524 1.00 95.88 164 ARG A O 1
ATOM 1325 N N . GLY A 1 165 ? -3.553 3.779 5.301 1.00 95.56 165 GLY A N 1
ATOM 1326 C CA . GLY A 1 165 ? -4.760 2.953 5.383 1.00 95.56 165 GLY A CA 1
ATOM 1327 C C . GLY A 1 165 ? -5.893 3.333 4.424 1.00 95.56 165 GLY A C 1
ATOM 1328 O O . GLY A 1 165 ? -6.938 2.700 4.463 1.00 95.56 165 GLY A O 1
ATOM 1329 N N . GLY A 1 166 ? -5.732 4.341 3.558 1.00 96.31 166 GLY A N 1
ATOM 1330 C CA . GLY A 1 166 ? -6.726 4.673 2.528 1.00 96.31 166 GLY A CA 1
ATOM 1331 C C . GLY A 1 166 ? -6.690 3.709 1.336 1.00 96.31 166 GLY A C 1
ATOM 1332 O O . GLY A 1 166 ? -5.627 3.221 0.960 1.00 96.31 166 GLY A O 1
ATOM 1333 N N . GLY A 1 167 ? -7.845 3.449 0.727 1.00 97.50 167 GLY A N 1
ATOM 1334 C CA . GLY A 1 167 ? -7.984 2.652 -0.492 1.00 97.50 167 GLY A CA 1
ATOM 1335 C C . GLY A 1 167 ? -7.314 1.278 -0.459 1.00 97.50 167 GLY A C 1
ATOM 1336 O O . GLY A 1 167 ? -6.669 0.874 -1.429 1.00 97.50 167 GLY A O 1
ATOM 1337 N N . ASN A 1 168 ? -7.422 0.562 0.657 1.00 98.56 168 ASN A N 1
ATOM 1338 C CA . ASN A 1 168 ? -7.030 -0.840 0.721 1.00 98.56 168 ASN A CA 1
ATOM 1339 C C . ASN A 1 168 ? -8.096 -1.709 0.052 1.00 98.56 168 ASN A C 1
ATOM 1341 O O . ASN A 1 168 ? -9.282 -1.389 0.096 1.00 98.56 168 ASN A O 1
ATOM 1345 N N . LEU A 1 169 ? -7.658 -2.786 -0.595 1.00 98.44 169 LEU A N 1
ATOM 1346 C CA . LEU A 1 169 ? -8.488 -3.629 -1.449 1.00 98.44 169 LEU A CA 1
ATOM 1347 C C . LEU A 1 169 ? -8.523 -5.057 -0.907 1.00 98.44 169 LEU A C 1
ATOM 1349 O O . LEU A 1 169 ? -7.547 -5.520 -0.317 1.00 98.44 169 LEU A O 1
ATOM 1353 N N . TYR A 1 170 ? -9.635 -5.730 -1.158 1.00 9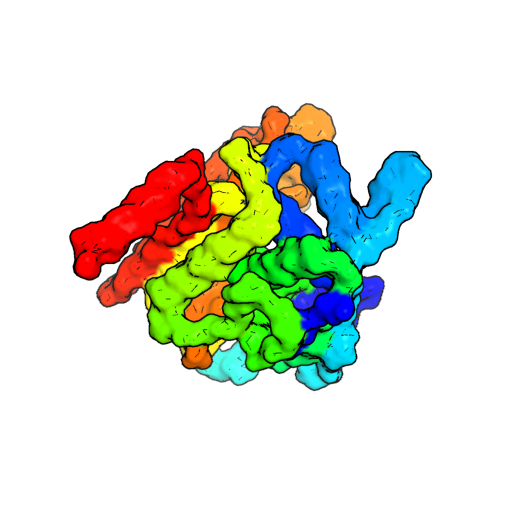8.12 170 TYR A N 1
ATOM 1354 C CA . TYR A 1 170 ? -9.867 -7.151 -0.957 1.00 98.12 170 TYR A CA 1
ATOM 1355 C C . TYR A 1 170 ? -10.157 -7.795 -2.314 1.00 98.12 170 TYR A C 1
ATOM 1357 O O . TYR A 1 170 ? -10.758 -7.154 -3.181 1.00 98.12 170 TYR A O 1
ATOM 1365 N N . VAL A 1 171 ? -9.724 -9.038 -2.508 1.00 98.44 171 VAL A N 1
ATOM 1366 C CA . VAL A 1 171 ? -10.009 -9.808 -3.723 1.00 98.44 171 VAL A CA 1
ATOM 1367 C C . VAL A 1 171 ? -11.108 -10.806 -3.399 1.00 98.44 171 VAL A C 1
ATOM 1369 O O . VAL A 1 171 ? -10.920 -11.676 -2.557 1.00 98.44 171 VAL A O 1
ATOM 1372 N N . GLU A 1 172 ? -12.245 -10.680 -4.074 1.00 96.88 172 GLU A N 1
ATOM 1373 C CA . GLU A 1 172 ? -13.402 -11.562 -3.880 1.00 96.88 172 GLU A CA 1
ATOM 1374 C C . GLU A 1 172 ? -13.360 -12.759 -4.818 1.00 96.88 172 GLU A C 1
ATOM 1376 O O . GLU A 1 172 ? -13.712 -13.874 -4.444 1.00 96.88 172 GLU A O 1
ATOM 1381 N N . LYS A 1 173 ? -12.921 -12.526 -6.057 1.00 98.06 173 LYS A N 1
ATOM 1382 C CA . LYS A 1 173 ? -12.882 -13.551 -7.094 1.00 98.06 173 LYS A CA 1
ATOM 1383 C C . LYS A 1 173 ? -11.648 -13.393 -7.961 1.00 98.06 173 LYS A C 1
ATOM 1385 O O . LYS A 1 173 ? -11.246 -12.281 -8.300 1.00 98.06 173 LYS A O 1
ATOM 1390 N N . VAL A 1 174 ? -11.092 -14.533 -8.350 1.00 98.50 174 VAL A N 1
ATOM 1391 C CA . VAL A 1 174 ? -9.936 -14.653 -9.236 1.00 98.50 174 VAL A CA 1
ATOM 1392 C C . VAL A 1 174 ? -10.347 -15.490 -10.441 1.00 98.50 174 VAL A C 1
ATOM 1394 O O . VAL A 1 174 ? -10.931 -16.560 -10.280 1.00 98.50 174 VAL A O 1
ATOM 1397 N N . GLN A 1 175 ? -10.059 -15.011 -11.647 1.00 98.06 175 GLN A N 1
ATOM 1398 C CA . GLN A 1 175 ? -10.262 -15.757 -12.889 1.00 98.06 175 GLN A CA 1
ATOM 1399 C C . GLN A 1 175 ? -9.039 -15.583 -13.792 1.00 98.06 175 GLN A C 1
ATOM 1401 O O . GLN A 1 175 ? -8.615 -14.455 -14.033 1.00 98.06 175 GLN A O 1
ATOM 1406 N N . GLY A 1 176 ? -8.498 -16.684 -14.315 1.00 97.12 176 GLY A N 1
ATOM 1407 C CA . GLY A 1 176 ? -7.322 -16.674 -15.190 1.00 97.12 176 GLY A CA 1
ATOM 1408 C C . GLY A 1 176 ? -6.019 -17.063 -14.484 1.00 97.12 176 GLY A C 1
ATOM 1409 O O . GLY A 1 176 ? -6.045 -17.674 -13.416 1.00 97.12 176 GLY A O 1
ATOM 1410 N N . GLU A 1 177 ? -4.872 -16.761 -15.097 1.00 96.75 177 GLU A N 1
ATOM 1411 C CA . GLU A 1 177 ? -3.585 -17.303 -14.650 1.00 96.75 177 GLU A CA 1
ATOM 1412 C C . GLU A 1 177 ? -2.943 -16.476 -13.524 1.00 96.75 177 GLU A C 1
ATOM 1414 O O . GLU A 1 177 ? -2.671 -15.283 -13.676 1.00 96.75 177 GLU A O 1
ATOM 1419 N N . THR A 1 178 ? -2.620 -17.125 -12.401 1.00 97.38 178 THR A N 1
ATOM 1420 C CA . THR A 1 178 ? -1.965 -16.475 -11.248 1.00 97.38 178 THR A CA 1
ATOM 1421 C C . THR A 1 178 ? -0.495 -16.847 -11.072 1.00 97.38 178 THR A C 1
ATO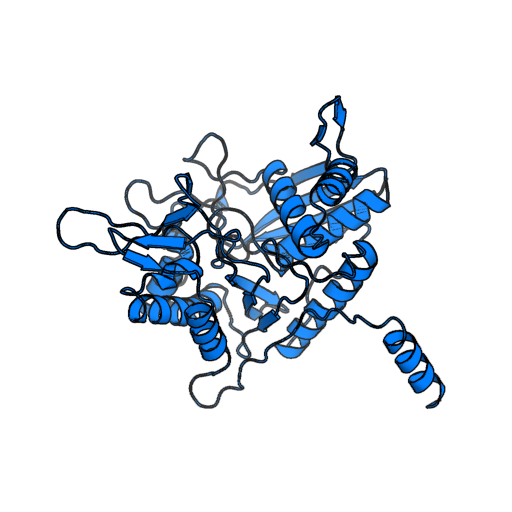M 1423 O O . THR A 1 178 ? 0.210 -16.189 -10.309 1.00 97.38 178 THR A O 1
ATOM 1426 N N . TYR A 1 179 ? -0.019 -17.885 -11.769 1.00 96.31 179 TYR A N 1
ATOM 1427 C CA . TYR A 1 179 ? 1.356 -18.392 -11.668 1.00 96.31 179 TYR A CA 1
ATOM 1428 C C . TYR A 1 179 ? 1.786 -18.704 -10.226 1.00 96.31 179 TYR A C 1
ATOM 1430 O O . TYR A 1 179 ? 2.875 -18.334 -9.791 1.00 96.31 179 TYR A O 1
ATOM 1438 N N . GLY A 1 180 ? 0.900 -19.370 -9.482 1.00 96.69 180 GLY A N 1
ATOM 1439 C CA . GLY A 1 180 ? 1.130 -19.775 -8.094 1.00 96.69 180 GLY A CA 1
ATOM 1440 C C . GLY A 1 180 ? 0.848 -18.682 -7.062 1.00 96.69 180 GLY A C 1
ATOM 1441 O O . GLY A 1 180 ? 0.835 -18.972 -5.875 1.00 96.69 180 GLY A O 1
ATOM 1442 N N . LEU A 1 181 ? 0.579 -17.440 -7.478 1.00 98.06 181 LEU A N 1
ATOM 1443 C CA . LEU A 1 181 ? 0.171 -16.393 -6.543 1.00 98.06 181 LEU A CA 1
ATOM 1444 C C . LEU A 1 181 ? -1.249 -16.648 -6.036 1.00 98.06 181 LEU A C 1
ATOM 1446 O O . LEU A 1 181 ? -2.185 -16.854 -6.813 1.00 98.06 181 LEU A O 1
ATOM 1450 N N . HIS A 1 182 ? -1.416 -16.574 -4.723 1.00 98.00 182 HIS A N 1
ATOM 1451 C CA . HIS A 1 182 ? -2.702 -16.653 -4.054 1.00 98.00 182 HIS A CA 1
ATOM 1452 C C . HIS A 1 182 ? -3.193 -15.231 -3.798 1.00 98.00 182 HIS A C 1
ATOM 1454 O O . HIS A 1 182 ? -2.513 -14.436 -3.160 1.00 98.00 182 HIS A O 1
ATOM 1460 N N . PHE A 1 183 ? -4.375 -14.890 -4.304 1.00 98.38 183 PHE A N 1
ATOM 1461 C CA . PHE A 1 183 ? -4.944 -13.546 -4.162 1.00 98.38 183 PHE A CA 1
ATOM 1462 C C . PHE A 1 183 ? -6.032 -13.456 -3.090 1.00 98.38 183 PHE A C 1
ATOM 1464 O O . PHE A 1 183 ? -6.485 -12.358 -2.806 1.00 98.38 183 PHE A O 1
ATOM 1471 N N . ILE A 1 184 ? -6.459 -14.566 -2.491 1.00 98.00 184 ILE A N 1
ATOM 1472 C CA . ILE A 1 184 ? -7.480 -14.562 -1.440 1.00 98.00 184 ILE A CA 1
ATOM 1473 C C . ILE A 1 184 ? -6.842 -15.147 -0.176 1.00 98.00 184 ILE A C 1
ATOM 1475 O O . ILE A 1 184 ? -6.527 -16.339 -0.171 1.00 98.00 184 ILE A O 1
ATOM 1479 N N . PRO A 1 185 ? -6.595 -14.340 0.871 1.00 95.56 185 PRO A N 1
ATOM 1480 C CA . PRO A 1 185 ? -6.066 -14.852 2.127 1.00 95.56 185 PRO A CA 1
ATOM 1481 C C . PRO A 1 185 ? -7.122 -15.710 2.833 1.00 95.56 185 PRO A C 1
ATOM 1483 O O . PRO A 1 185 ? -8.304 -15.366 2.852 1.00 95.56 185 PRO A O 1
ATOM 1486 N N . GLN A 1 186 ? -6.680 -16.835 3.394 1.00 93.69 186 GLN A N 1
ATOM 1487 C CA . GLN A 1 186 ? -7.513 -17.798 4.129 1.00 93.69 186 GLN A CA 1
ATOM 1488 C C . GLN A 1 186 ? -7.017 -18.000 5.573 1.00 93.69 186 GLN A C 1
ATOM 1490 O O . GLN A 1 186 ? -7.386 -18.974 6.218 1.00 93.69 186 GLN A O 1
ATOM 1495 N N . ALA A 1 187 ? -6.175 -17.089 6.063 1.00 94.19 187 ALA A N 1
ATOM 1496 C CA . ALA A 1 187 ? -5.570 -17.144 7.387 1.00 94.19 187 ALA A CA 1
ATOM 1497 C C . ALA A 1 187 ? -6.578 -16.829 8.501 1.00 94.19 187 ALA A C 1
ATOM 1499 O O . ALA A 1 187 ? -7.371 -15.892 8.360 1.00 94.19 187 ALA A O 1
ATOM 1500 N N . ASN A 1 188 ? -6.486 -17.565 9.609 1.00 93.88 188 ASN A N 1
ATOM 1501 C CA . ASN A 1 188 ? -7.316 -17.408 10.808 1.00 93.88 188 ASN A CA 1
ATOM 1502 C C . ASN A 1 188 ? -6.586 -16.684 11.953 1.00 93.88 188 ASN A C 1
ATOM 1504 O O . ASN A 1 188 ? -7.204 -16.307 12.948 1.00 93.88 188 ASN A O 1
ATOM 1508 N N . SER A 1 189 ? -5.276 -16.472 11.819 1.00 94.75 189 SER A N 1
ATOM 1509 C CA . SER A 1 189 ? -4.427 -15.794 12.802 1.00 94.75 189 SER A CA 1
ATOM 1510 C C . SER A 1 189 ? -3.495 -14.774 12.145 1.00 94.75 189 SER A C 1
ATOM 1512 O O . SER A 1 189 ? -3.324 -14.743 10.920 1.00 94.75 189 SER A O 1
ATOM 1514 N N . SER A 1 190 ? -2.880 -13.923 12.970 1.00 94.38 190 SER A N 1
ATOM 1515 C CA . SER A 1 190 ? -1.913 -12.924 12.503 1.00 94.38 190 SER A CA 1
ATOM 1516 C C . SER A 1 190 ? -0.659 -13.581 11.907 1.00 94.38 190 SER A C 1
ATOM 1518 O O . SER A 1 190 ? -0.121 -13.121 10.899 1.00 94.38 190 SER A O 1
ATOM 1520 N N . GLU A 1 191 ? -0.248 -14.707 12.487 1.00 95.25 191 GLU A N 1
ATOM 1521 C CA . GLU A 1 191 ? 0.905 -15.526 12.137 1.00 95.25 191 GLU A CA 1
ATOM 1522 C C . GLU A 1 191 ? 0.679 -16.265 10.819 1.00 95.25 191 GLU A C 1
ATOM 1524 O O . GLU A 1 191 ? 1.546 -16.252 9.940 1.00 95.25 191 GLU A O 1
ATOM 1529 N N . GLU A 1 192 ? -0.501 -16.866 10.642 1.00 96.50 192 GLU A N 1
ATOM 1530 C CA . GLU A 1 192 ? -0.898 -17.482 9.373 1.00 96.50 192 GLU A CA 1
ATOM 1531 C C . GLU A 1 192 ? -0.969 -16.432 8.263 1.00 96.50 192 GLU A C 1
ATOM 1533 O O . GLU A 1 192 ? -0.485 -16.664 7.153 1.00 96.50 192 GLU A O 1
ATOM 1538 N N . LEU A 1 193 ? -1.507 -15.243 8.560 1.00 97.38 193 LEU A N 1
ATOM 1539 C CA . LEU A 1 193 ? -1.602 -14.160 7.585 1.00 97.38 193 LEU A CA 1
ATOM 1540 C C . LEU A 1 193 ? -0.212 -13.649 7.196 1.00 97.38 193 LEU A C 1
ATOM 1542 O O . LEU A 1 193 ? 0.073 -13.461 6.012 1.00 97.38 193 LEU A O 1
ATOM 1546 N N . ALA A 1 194 ? 0.682 -13.469 8.168 1.00 97.00 194 ALA A N 1
ATOM 1547 C CA . ALA A 1 194 ? 2.065 -13.091 7.914 1.00 97.00 194 ALA A CA 1
ATOM 1548 C C . ALA A 1 194 ? 2.822 -14.158 7.106 1.00 97.00 194 ALA A C 1
ATOM 1550 O O . ALA A 1 194 ? 3.573 -13.817 6.187 1.00 97.00 194 ALA A O 1
ATOM 1551 N N . THR A 1 195 ? 2.597 -15.439 7.400 1.00 96.31 195 THR A N 1
ATOM 1552 C CA . THR A 1 195 ? 3.179 -16.566 6.657 1.00 96.31 195 THR A CA 1
ATOM 1553 C C . THR A 1 195 ? 2.701 -16.566 5.209 1.00 96.31 195 THR A C 1
ATOM 1555 O O . THR A 1 195 ? 3.525 -16.541 4.293 1.00 96.31 195 THR A O 1
ATOM 1558 N N . TRP A 1 196 ? 1.392 -16.434 4.992 1.00 97.50 196 TRP A N 1
ATOM 1559 C CA . TRP A 1 196 ? 0.790 -16.340 3.663 1.00 97.50 196 TRP A CA 1
ATOM 1560 C C . TRP A 1 196 ? 1.354 -15.168 2.840 1.00 97.50 196 TRP A C 1
ATOM 1562 O O . TRP A 1 196 ? 1.635 -15.311 1.644 1.00 97.50 196 TRP A O 1
ATOM 1572 N N . LEU A 1 197 ? 1.587 -14.008 3.473 1.00 97.88 197 LEU A N 1
ATOM 1573 C CA . LEU A 1 197 ? 2.228 -12.860 2.821 1.00 97.88 197 LEU A CA 1
ATOM 1574 C C . LEU A 1 197 ? 3.678 -13.174 2.408 1.00 97.88 197 LEU A C 1
ATOM 1576 O O . LEU A 1 197 ? 4.090 -12.823 1.299 1.00 97.88 197 LEU A O 1
ATOM 1580 N N . LYS A 1 198 ? 4.455 -13.841 3.273 1.00 96.56 198 LYS A N 1
ATOM 1581 C CA . LYS A 1 198 ? 5.856 -14.217 2.998 1.00 96.56 198 LYS A CA 1
ATOM 1582 C C . LYS A 1 198 ? 5.979 -15.263 1.892 1.00 96.56 198 LYS A C 1
ATOM 1584 O O . LYS A 1 198 ? 6.884 -15.164 1.059 1.00 96.56 198 LYS A O 1
ATOM 1589 N N . GLU A 1 199 ? 5.094 -16.250 1.868 1.00 95.88 199 GLU A N 1
ATOM 1590 C CA . GLU A 1 199 ? 5.078 -17.302 0.848 1.00 95.88 199 GLU A CA 1
ATOM 1591 C C . GLU A 1 199 ? 4.801 -16.719 -0.537 1.00 95.88 199 GLU A C 1
ATOM 1593 O O . GLU A 1 199 ? 5.590 -16.908 -1.466 1.00 95.88 199 GLU A O 1
ATOM 1598 N N . ASN A 1 200 ? 3.760 -15.893 -0.661 1.00 97.69 200 ASN A N 1
ATOM 1599 C CA . ASN A 1 200 ? 3.473 -15.191 -1.910 1.00 97.69 200 ASN A CA 1
ATOM 1600 C C . ASN A 1 200 ? 4.617 -14.262 -2.323 1.00 97.69 200 ASN A C 1
ATOM 1602 O O . ASN A 1 200 ? 5.001 -14.227 -3.494 1.00 97.69 200 ASN A O 1
ATOM 1606 N N . PHE A 1 201 ? 5.219 -13.543 -1.370 1.00 96.38 201 PHE A N 1
ATOM 1607 C CA . PHE A 1 201 ? 6.378 -12.707 -1.671 1.00 96.38 201 PHE A CA 1
ATOM 1608 C C . PHE A 1 201 ? 7.580 -13.530 -2.165 1.00 96.38 201 PHE A C 1
ATOM 1610 O O . PHE A 1 201 ? 8.337 -13.074 -3.022 1.00 96.38 201 PHE A O 1
ATOM 1617 N N . THR A 1 202 ? 7.737 -14.771 -1.701 1.00 95.25 202 THR A N 1
ATOM 1618 C CA . THR A 1 202 ? 8.765 -15.695 -2.200 1.00 95.25 202 THR A CA 1
ATOM 1619 C C . THR A 1 202 ? 8.524 -16.070 -3.663 1.00 95.25 202 THR A C 1
ATOM 1621 O O . THR A 1 202 ? 9.461 -16.025 -4.462 1.00 95.25 202 THR A O 1
ATOM 1624 N N . ILE A 1 203 ? 7.275 -16.337 -4.048 1.00 96.50 203 ILE A N 1
ATOM 1625 C CA . ILE A 1 203 ? 6.888 -16.576 -5.449 1.00 96.50 203 ILE A CA 1
ATOM 1626 C C . ILE A 1 203 ? 7.150 -15.324 -6.301 1.00 96.50 203 ILE A C 1
ATOM 1628 O O . ILE A 1 203 ? 7.746 -15.408 -7.375 1.00 96.50 203 ILE A O 1
ATOM 1632 N N . ILE A 1 204 ? 6.795 -14.139 -5.796 1.00 97.12 204 ILE A N 1
ATOM 1633 C CA . ILE A 1 204 ? 7.039 -12.851 -6.465 1.00 97.12 204 ILE A CA 1
ATOM 1634 C C . ILE A 1 204 ? 8.525 -12.622 -6.737 1.00 97.12 204 ILE A C 1
ATOM 1636 O O . ILE A 1 204 ? 8.884 -12.190 -7.833 1.00 97.12 204 ILE A O 1
ATOM 1640 N N . LYS A 1 205 ? 9.401 -12.930 -5.774 1.00 93.38 205 LYS A N 1
ATOM 1641 C CA . LYS A 1 205 ? 10.854 -12.832 -5.969 1.00 93.38 205 LYS A CA 1
ATOM 1642 C C . LYS A 1 205 ? 11.342 -13.775 -7.068 1.00 93.38 205 LYS A C 1
ATOM 1644 O O . LYS A 1 205 ? 12.152 -13.353 -7.889 1.00 93.38 205 LYS A O 1
ATOM 1649 N N . LYS A 1 206 ? 10.825 -15.008 -7.126 1.00 94.19 206 LYS A N 1
ATOM 1650 C CA . LYS A 1 206 ? 11.152 -15.963 -8.201 1.00 94.19 206 LYS A CA 1
ATOM 1651 C C . LYS A 1 206 ? 10.723 -15.429 -9.572 1.00 94.19 206 LYS A C 1
ATOM 1653 O O . LYS A 1 206 ? 11.478 -15.553 -10.527 1.00 94.19 206 LYS A O 1
ATOM 1658 N N . ILE A 1 207 ? 9.565 -14.768 -9.648 1.00 95.88 207 ILE A N 1
ATOM 1659 C CA . ILE A 1 207 ? 9.047 -14.157 -10.881 1.00 95.88 207 ILE A CA 1
ATOM 1660 C C . ILE A 1 207 ? 9.866 -12.937 -11.324 1.00 95.88 207 ILE A C 1
ATOM 1662 O O . ILE A 1 207 ? 10.231 -12.845 -12.489 1.00 95.88 207 ILE A O 1
ATOM 1666 N N . ILE A 1 208 ? 10.091 -11.967 -10.432 1.00 95.06 208 ILE A N 1
ATOM 1667 C CA . ILE A 1 208 ? 10.691 -10.670 -10.796 1.00 95.06 208 ILE A CA 1
ATOM 1668 C C . ILE A 1 208 ? 12.221 -10.743 -10.868 1.00 95.06 208 ILE A C 1
ATOM 1670 O O . ILE A 1 208 ? 12.836 -9.909 -11.539 1.00 95.06 208 ILE A O 1
ATOM 1674 N N . SER A 1 209 ? 12.821 -11.723 -10.184 1.00 91.75 209 SER A N 1
ATOM 1675 C CA . SER A 1 209 ? 14.270 -11.912 -10.069 1.00 91.75 209 SER A CA 1
ATOM 1676 C C . SER A 1 209 ? 14.956 -10.598 -9.659 1.00 91.75 209 SER A C 1
ATOM 1678 O O . SER A 1 209 ? 15.572 -9.913 -10.491 1.00 91.75 209 SER A O 1
ATOM 1680 N N . PRO A 1 210 ? 14.753 -10.159 -8.403 1.00 85.94 210 PRO A N 1
ATOM 1681 C CA . PRO A 1 210 ? 15.242 -8.871 -7.939 1.00 85.94 210 PRO A CA 1
ATOM 1682 C C . PRO A 1 210 ? 16.778 -8.869 -7.855 1.00 85.94 210 PRO A C 1
ATOM 1684 O O . PRO A 1 210 ? 17.407 -9.924 -7.811 1.00 85.94 210 PRO A O 1
ATOM 1687 N N . SER A 1 211 ? 17.398 -7.687 -7.885 1.00 78.94 211 SER A N 1
ATOM 1688 C CA . SER A 1 211 ? 18.865 -7.563 -7.908 1.00 78.94 211 SER A CA 1
ATOM 1689 C C . SER A 1 211 ? 19.504 -8.240 -6.694 1.00 78.94 211 SER A C 1
ATOM 1691 O O . SER A 1 211 ? 19.108 -7.959 -5.569 1.00 78.94 211 SER A O 1
ATOM 1693 N N . HIS A 1 212 ? 20.531 -9.070 -6.888 1.00 73.31 212 HIS A N 1
ATOM 1694 C CA . HIS A 1 212 ? 21.270 -9.693 -5.777 1.00 73.31 212 HIS A CA 1
ATOM 1695 C C . HIS A 1 212 ? 22.100 -8.693 -4.955 1.00 73.31 212 HIS A C 1
ATOM 1697 O O . HIS A 1 212 ? 22.524 -9.008 -3.847 1.00 73.31 212 HIS A O 1
ATOM 1703 N N . LYS A 1 213 ? 22.329 -7.481 -5.478 1.00 79.69 213 LYS A N 1
ATOM 1704 C CA . LYS A 1 213 ? 23.017 -6.406 -4.755 1.00 79.69 213 LYS A CA 1
ATOM 1705 C C . LYS A 1 213 ? 22.036 -5.673 -3.841 1.00 79.69 213 LYS A C 1
ATOM 1707 O O . LYS A 1 213 ? 20.895 -5.419 -4.225 1.00 79.69 213 LYS A O 1
ATOM 1712 N N . SER A 1 214 ? 22.501 -5.287 -2.654 1.00 81.06 214 SER A N 1
ATOM 1713 C CA . SER A 1 214 ? 21.752 -4.409 -1.752 1.00 81.06 214 SER A CA 1
ATOM 1714 C C . SER A 1 214 ? 21.414 -3.097 -2.458 1.00 81.06 214 SER A C 1
ATOM 1716 O O . SER A 1 214 ? 22.324 -2.430 -2.941 1.00 81.06 214 SER A O 1
ATOM 1718 N N . CYS A 1 215 ? 20.136 -2.720 -2.482 1.00 85.25 215 CYS A N 1
ATOM 1719 C CA . CYS A 1 215 ? 19.691 -1.430 -3.007 1.00 85.25 215 CYS A CA 1
ATOM 1720 C C . CYS A 1 215 ? 19.263 -0.519 -1.862 1.00 85.25 215 CYS A C 1
ATOM 1722 O O . CYS A 1 215 ? 18.339 -0.837 -1.105 1.00 85.25 215 CYS A O 1
ATOM 1724 N N . THR A 1 216 ? 19.919 0.632 -1.751 1.00 85.69 216 THR A N 1
ATOM 1725 C CA . THR A 1 216 ? 19.612 1.639 -0.728 1.00 85.69 216 THR A CA 1
ATOM 1726 C C . THR A 1 216 ? 19.211 2.982 -1.326 1.00 85.69 216 THR A C 1
ATOM 1728 O O . THR A 1 216 ? 18.726 3.834 -0.594 1.00 85.69 216 THR A O 1
ATOM 1731 N N . SER A 1 217 ? 19.309 3.184 -2.642 1.00 85.56 217 SER A N 1
ATOM 1732 C CA . SER A 1 217 ? 19.158 4.522 -3.238 1.00 85.56 217 SER A CA 1
ATOM 1733 C C . SER A 1 217 ? 17.723 5.073 -3.250 1.00 85.56 217 SER A C 1
ATOM 1735 O O . SER A 1 217 ? 17.515 6.269 -3.452 1.00 85.56 217 SER A O 1
ATOM 1737 N N . TYR A 1 218 ? 16.704 4.227 -3.076 1.00 89.19 218 TYR A N 1
ATOM 1738 C CA . TYR A 1 218 ? 15.291 4.628 -3.081 1.00 89.19 218 TYR A CA 1
ATOM 1739 C C . TYR A 1 218 ? 14.413 3.650 -2.299 1.00 89.19 218 TYR A C 1
ATOM 1741 O O . TYR A 1 218 ? 14.831 2.540 -1.994 1.00 89.19 218 TYR A O 1
ATOM 1749 N N . SER A 1 219 ? 13.163 4.047 -2.023 1.00 91.62 219 SER A N 1
ATOM 1750 C CA . SER A 1 219 ? 12.175 3.195 -1.345 1.00 91.62 219 SER A CA 1
ATOM 1751 C C . SER A 1 219 ? 11.920 1.880 -2.091 1.00 91.62 219 SER A C 1
ATOM 1753 O O . SER A 1 219 ? 11.314 1.896 -3.164 1.00 91.62 219 SER A O 1
ATOM 1755 N N . ASN A 1 220 ? 12.325 0.763 -1.493 1.00 93.88 220 ASN A N 1
ATOM 1756 C CA . ASN A 1 220 ? 12.258 -0.577 -2.076 1.00 93.88 220 ASN A CA 1
ATOM 1757 C C . ASN A 1 220 ? 11.903 -1.655 -1.030 1.00 93.88 220 ASN A C 1
ATOM 1759 O O . ASN A 1 220 ? 11.676 -1.325 0.134 1.00 93.88 220 ASN A O 1
ATOM 1763 N N . LEU A 1 221 ? 11.826 -2.920 -1.467 1.00 94.00 221 LEU A N 1
ATOM 1764 C CA . LEU A 1 221 ? 11.462 -4.091 -0.660 1.00 94.00 221 LEU A CA 1
ATOM 1765 C C . LEU A 1 221 ? 12.632 -5.025 -0.298 1.00 94.00 221 LEU A C 1
ATOM 1767 O O . LEU A 1 221 ? 12.385 -6.049 0.329 1.00 94.00 221 LEU A O 1
ATOM 1771 N N . ASN A 1 222 ? 13.881 -4.687 -0.645 1.00 87.62 222 ASN A N 1
ATOM 1772 C CA . ASN A 1 222 ? 15.044 -5.579 -0.512 1.00 87.62 222 ASN A CA 1
ATOM 1773 C C . ASN A 1 222 ? 15.267 -6.062 0.937 1.00 87.62 222 ASN A C 1
ATOM 1775 O O . ASN A 1 222 ? 15.358 -7.258 1.179 1.00 87.62 222 ASN A O 1
ATOM 1779 N N . PHE A 1 223 ? 15.233 -5.154 1.919 1.00 87.31 223 PHE A N 1
ATOM 1780 C CA . PHE A 1 223 ? 15.340 -5.510 3.347 1.00 87.31 223 PHE A CA 1
ATOM 1781 C C . PHE A 1 223 ? 14.118 -5.060 4.148 1.00 87.31 223 PHE A C 1
ATOM 1783 O O . PHE A 1 223 ? 14.207 -4.709 5.327 1.00 87.31 223 PHE A O 1
ATOM 1790 N N . SER A 1 224 ? 12.967 -4.993 3.482 1.00 92.81 224 SER A N 1
ATOM 1791 C CA . SER A 1 224 ? 11.748 -4.504 4.113 1.00 92.81 224 SER A CA 1
ATOM 1792 C C . SER A 1 224 ? 11.225 -5.468 5.164 1.00 92.81 224 SER A C 1
ATOM 1794 O O . SER A 1 224 ? 11.377 -6.687 5.085 1.00 92.81 224 SER A O 1
ATOM 1796 N N . ARG A 1 225 ? 10.576 -4.888 6.165 1.00 95.19 225 ARG A N 1
ATOM 1797 C CA . ARG A 1 225 ? 9.971 -5.612 7.279 1.00 95.19 225 ARG A CA 1
ATOM 1798 C C . ARG A 1 225 ? 8.553 -5.138 7.494 1.00 95.19 225 ARG A C 1
ATOM 1800 O O . ARG A 1 225 ? 8.231 -3.984 7.201 1.00 95.19 225 ARG A O 1
ATOM 1807 N N . PHE A 1 226 ? 7.716 -6.027 7.995 1.00 97.62 226 PHE A N 1
ATOM 1808 C CA . PHE A 1 226 ? 6.327 -5.737 8.297 1.00 97.62 226 PHE A CA 1
ATOM 1809 C C . PHE A 1 226 ? 5.933 -6.293 9.665 1.00 97.62 226 PHE A C 1
ATOM 1811 O O . PHE A 1 226 ? 6.539 -7.239 10.161 1.00 97.62 226 PHE A O 1
ATOM 1818 N N . ILE A 1 227 ? 4.932 -5.671 10.272 1.00 97.56 227 ILE A N 1
ATOM 1819 C CA . ILE A 1 227 ? 4.251 -6.134 11.480 1.00 97.56 227 ILE A CA 1
ATOM 1820 C C . ILE A 1 227 ? 2.778 -6.273 11.114 1.00 97.56 227 ILE A C 1
ATOM 1822 O O . ILE A 1 227 ? 2.230 -5.367 10.481 1.00 97.56 227 ILE A O 1
ATOM 1826 N N . VAL A 1 228 ? 2.158 -7.383 11.503 1.00 97.19 228 VAL A N 1
ATOM 1827 C CA . VAL A 1 228 ? 0.703 -7.586 11.466 1.00 97.19 228 VAL A CA 1
ATOM 1828 C C . VAL A 1 228 ? 0.203 -7.509 12.904 1.00 97.19 228 VAL A C 1
ATOM 1830 O O . VAL A 1 228 ? 0.897 -7.983 13.802 1.00 97.19 228 VAL A O 1
ATOM 1833 N N . SER A 1 229 ? -0.954 -6.889 13.125 1.00 96.38 229 SER A N 1
ATOM 1834 C CA . SER A 1 229 ? -1.584 -6.867 14.444 1.00 96.38 229 SER A CA 1
ATOM 1835 C C . SER A 1 229 ? -1.851 -8.288 14.942 1.00 96.38 229 SER A C 1
ATOM 1837 O O . SER A 1 229 ? -2.446 -9.078 14.213 1.00 96.38 229 SER A O 1
ATOM 1839 N N . SER A 1 230 ? -1.448 -8.601 16.171 1.00 92.81 230 SER A N 1
ATOM 1840 C CA . SER A 1 230 ? -1.785 -9.847 16.864 1.00 92.81 230 SER A CA 1
ATOM 1841 C C . SER A 1 230 ? -3.297 -9.945 17.058 1.00 92.81 230 SER A C 1
ATOM 1843 O O . SER A 1 230 ? -3.917 -10.958 16.734 1.00 92.81 230 SER A O 1
ATOM 1845 N N . ASN A 1 231 ? -3.908 -8.831 17.465 1.00 92.38 231 ASN A N 1
ATOM 1846 C CA . ASN A 1 231 ? -5.354 -8.688 17.546 1.00 92.38 231 ASN A CA 1
ATOM 1847 C C . ASN A 1 231 ? -5.993 -8.641 16.152 1.00 92.38 231 ASN A C 1
ATOM 1849 O O . ASN A 1 231 ? -5.504 -7.972 15.231 1.00 92.38 231 ASN A O 1
ATOM 1853 N N . ASN A 1 232 ? -7.136 -9.314 16.032 1.00 94.38 232 ASN A N 1
ATOM 1854 C CA . ASN A 1 232 ? -8.052 -9.174 14.908 1.00 94.38 232 ASN A CA 1
ATOM 1855 C C . ASN A 1 232 ? -9.259 -8.316 15.309 1.00 94.38 232 ASN A C 1
ATOM 1857 O O . ASN A 1 232 ? -9.583 -8.190 16.487 1.00 94.38 232 ASN A O 1
ATOM 1861 N N . PHE A 1 233 ? -9.904 -7.712 14.319 1.00 95.44 233 PHE A N 1
ATOM 1862 C CA . PHE A 1 233 ? -11.009 -6.779 14.516 1.00 95.44 233 PHE A CA 1
ATOM 1863 C C . PHE A 1 233 ? -12.220 -7.196 13.681 1.00 95.44 233 PHE A C 1
ATOM 1865 O O . PHE A 1 233 ? -12.064 -7.778 12.603 1.00 95.44 233 PHE A O 1
ATOM 1872 N N . ASP A 1 234 ? -13.421 -6.846 14.139 1.00 94.94 234 ASP A N 1
ATOM 1873 C CA . ASP A 1 234 ? -14.677 -7.172 13.449 1.00 94.94 234 ASP A CA 1
ATOM 1874 C C . ASP A 1 234 ? -15.002 -6.187 12.325 1.00 94.94 234 ASP A C 1
ATOM 1876 O O . ASP A 1 234 ? -15.822 -6.455 11.446 1.00 94.94 234 ASP A O 1
ATOM 1880 N N . SER A 1 235 ? -14.326 -5.039 12.312 1.00 95.00 235 SER A N 1
ATOM 1881 C CA . SER A 1 235 ? -14.497 -4.026 11.281 1.00 95.00 235 SER A CA 1
ATOM 1882 C C . SER A 1 235 ? -13.179 -3.370 10.882 1.00 95.00 235 SER A C 1
ATOM 1884 O O . SER A 1 235 ? -12.239 -3.244 11.673 1.00 95.00 235 SER A O 1
ATOM 1886 N N . PHE A 1 236 ? -13.116 -2.869 9.644 1.00 95.81 236 PHE A N 1
ATOM 1887 C CA . PHE A 1 236 ? -11.960 -2.088 9.203 1.00 95.81 236 PHE A CA 1
ATOM 1888 C C . PHE A 1 236 ? -11.805 -0.798 10.024 1.00 95.81 236 PHE A C 1
ATOM 1890 O O . PHE A 1 236 ? -10.685 -0.312 10.178 1.00 95.81 236 PHE A O 1
ATOM 1897 N N . GLN A 1 237 ? -12.909 -0.224 10.528 1.00 96.00 237 GLN A N 1
ATOM 1898 C CA . GLN A 1 237 ? -12.887 0.989 11.341 1.00 96.00 237 GLN A CA 1
ATOM 1899 C C . GLN A 1 237 ? -12.143 0.755 12.653 1.00 96.00 237 GLN A C 1
ATOM 1901 O O . GLN A 1 237 ? -11.325 1.587 13.025 1.00 96.00 237 GLN A O 1
ATOM 1906 N N . GLU A 1 238 ? -12.381 -0.369 13.327 1.00 95.62 238 GLU A N 1
ATOM 1907 C CA . GLU A 1 238 ? -11.675 -0.719 14.562 1.00 95.62 238 GLU A CA 1
ATOM 1908 C C . GLU A 1 238 ? -10.185 -0.948 14.317 1.00 95.62 238 GLU A C 1
ATOM 1910 O O . GLU A 1 238 ? -9.362 -0.330 14.992 1.00 95.62 238 GLU A O 1
ATOM 1915 N N . ALA A 1 239 ? -9.836 -1.718 13.280 1.00 96.88 239 ALA A N 1
ATOM 1916 C CA . ALA A 1 239 ? -8.441 -1.927 12.897 1.00 96.88 239 ALA A CA 1
ATOM 1917 C C . ALA A 1 239 ? -7.733 -0.603 12.548 1.00 96.88 239 ALA A C 1
ATOM 1919 O O . ALA A 1 239 ? -6.601 -0.364 12.969 1.00 96.88 239 ALA A O 1
ATOM 1920 N N . MET A 1 240 ? -8.398 0.294 11.803 1.00 96.69 240 MET A N 1
ATOM 1921 C CA . MET A 1 240 ? -7.870 1.632 11.502 1.00 96.69 240 MET A CA 1
ATOM 1922 C C . MET A 1 240 ? -7.778 2.525 12.737 1.00 96.69 240 MET A C 1
ATOM 1924 O O . MET A 1 240 ? -6.857 3.337 12.819 1.00 96.69 240 MET A O 1
ATOM 1928 N N . ALA A 1 241 ? -8.738 2.436 13.655 1.00 96.12 241 ALA A N 1
ATOM 1929 C CA . ALA A 1 241 ? -8.756 3.241 14.864 1.00 96.12 241 ALA A CA 1
ATOM 1930 C C . ALA A 1 241 ? -7.600 2.865 15.794 1.00 96.12 241 ALA A C 1
ATOM 1932 O O . ALA A 1 241 ? -6.955 3.777 16.306 1.00 96.12 241 ALA A O 1
ATOM 1933 N N . ASP A 1 242 ? -7.296 1.570 15.941 1.00 96.00 242 ASP A N 1
ATOM 1934 C CA . ASP A 1 242 ? -6.181 1.085 16.764 1.00 96.00 242 ASP A CA 1
ATOM 1935 C C . ASP A 1 242 ? -4.830 1.610 16.251 1.00 96.00 242 ASP A C 1
ATOM 1937 O O . ASP A 1 242 ? -4.153 2.394 16.924 1.00 96.00 242 ASP A O 1
ATOM 1941 N N . ILE A 1 243 ? -4.471 1.296 15.000 1.00 96.75 243 ILE A N 1
ATOM 1942 C CA . ILE A 1 243 ? -3.209 1.782 14.419 1.00 96.75 243 ILE A CA 1
ATOM 1943 C C . ILE A 1 243 ? -3.192 3.309 14.261 1.00 96.75 243 ILE A C 1
ATOM 1945 O O . ILE A 1 243 ? -2.140 3.951 14.334 1.00 96.75 243 ILE A O 1
ATOM 1949 N N . GLY A 1 244 ? -4.364 3.910 14.051 1.00 96.06 244 GLY A N 1
ATOM 1950 C CA . GLY A 1 244 ? -4.547 5.349 13.951 1.00 96.06 244 GLY A CA 1
ATOM 1951 C C . GLY A 1 244 ? -4.286 6.067 15.265 1.00 96.06 244 GLY A C 1
ATOM 1952 O O . GLY A 1 244 ? -3.648 7.117 15.235 1.00 96.06 244 GLY A O 1
ATOM 1953 N N . ALA A 1 245 ? -4.719 5.504 16.396 1.00 94.81 245 ALA A N 1
ATOM 1954 C CA . ALA A 1 245 ? -4.453 6.041 17.726 1.00 94.81 245 ALA A CA 1
ATOM 1955 C C . ALA A 1 245 ? -2.949 6.025 17.999 1.00 94.81 245 ALA A C 1
ATOM 1957 O O . ALA A 1 245 ? -2.356 7.089 18.165 1.00 94.81 245 ALA A O 1
ATOM 1958 N N . ARG A 1 246 ? -2.310 4.855 17.848 1.00 94.31 246 ARG A N 1
ATOM 1959 C CA . ARG A 1 246 ? -0.854 4.687 18.006 1.00 94.31 246 ARG A CA 1
ATOM 1960 C C . ARG A 1 246 ? -0.064 5.687 17.159 1.00 94.31 246 ARG A C 1
ATOM 1962 O O . ARG A 1 246 ? 0.860 6.340 17.639 1.00 94.31 246 ARG A O 1
ATOM 1969 N N . TYR A 1 247 ? -0.430 5.838 15.882 1.00 93.44 247 TYR A N 1
ATOM 1970 C CA . TYR A 1 247 ? 0.243 6.774 14.980 1.00 93.44 247 TYR A CA 1
ATOM 1971 C C . TYR A 1 247 ? -0.023 8.241 15.339 1.00 93.44 247 TYR A C 1
ATOM 1973 O O . TYR A 1 247 ? 0.896 9.058 15.295 1.00 93.44 247 TYR A O 1
ATOM 1981 N N . LYS A 1 248 ? -1.265 8.599 15.677 1.00 91.56 248 LYS A N 1
ATOM 1982 C CA . LYS A 1 248 ? -1.653 9.960 16.071 1.00 91.56 248 LYS A CA 1
ATOM 1983 C C . LYS A 1 248 ? -0.924 10.394 17.341 1.00 91.56 248 LYS A C 1
ATOM 1985 O O . LYS A 1 248 ? -0.360 11.488 17.345 1.00 91.56 248 LYS A O 1
ATOM 1990 N N . ASP A 1 249 ? -0.898 9.545 18.360 1.00 90.88 249 ASP A N 1
ATOM 1991 C CA . ASP A 1 249 ? -0.302 9.845 19.662 1.00 90.88 249 ASP A CA 1
ATOM 1992 C C . ASP A 1 249 ? 1.215 10.005 19.523 1.00 90.88 249 ASP A C 1
ATOM 1994 O O . ASP A 1 249 ? 1.757 11.057 19.868 1.00 90.88 249 ASP A O 1
ATOM 1998 N N . PHE A 1 250 ? 1.873 9.080 18.811 1.00 90.06 250 PHE A N 1
ATOM 1999 C CA . PHE A 1 250 ? 3.294 9.207 18.478 1.00 90.06 250 PHE A CA 1
ATOM 2000 C C . PHE A 1 250 ? 3.608 10.527 17.756 1.00 90.06 250 PHE A C 1
ATOM 2002 O O . PHE A 1 250 ? 4.566 11.236 18.078 1.00 90.06 250 PHE A O 1
ATOM 2009 N N . ARG A 1 251 ? 2.793 10.894 16.757 1.00 85.19 251 ARG A N 1
ATOM 2010 C CA . ARG A 1 251 ? 2.971 12.144 16.006 1.00 85.19 251 ARG A CA 1
ATOM 2011 C C . ARG A 1 251 ? 2.721 13.382 16.862 1.00 85.19 251 ARG A C 1
ATOM 2013 O O . ARG A 1 251 ? 3.331 14.413 16.581 1.00 85.19 251 ARG A O 1
ATOM 2020 N N . PHE A 1 252 ? 1.830 13.307 17.847 1.00 84.44 252 PHE A N 1
ATOM 2021 C CA . PHE A 1 252 ? 1.546 14.401 18.768 1.00 84.44 252 PHE A CA 1
ATOM 2022 C C . PHE A 1 252 ? 2.694 14.616 19.760 1.00 84.44 252 PHE A C 1
ATOM 2024 O O . PHE A 1 252 ? 3.110 15.759 19.949 1.00 84.44 252 PHE A O 1
ATOM 2031 N N . GLU A 1 253 ? 3.253 13.542 20.316 1.00 84.06 253 GLU A N 1
ATOM 2032 C CA . GLU A 1 253 ? 4.424 13.577 21.204 1.00 84.06 253 GLU A CA 1
ATOM 2033 C C . GLU A 1 253 ? 5.659 14.161 20.502 1.00 84.06 253 GLU A C 1
ATOM 2035 O O . GLU A 1 253 ? 6.380 14.985 21.059 1.00 84.06 253 GLU A O 1
ATOM 2040 N N . HIS A 1 254 ? 5.858 13.817 19.226 1.00 79.38 254 HIS A N 1
ATOM 2041 C CA . HIS A 1 254 ? 7.039 14.213 18.450 1.00 79.38 254 HIS A CA 1
ATOM 2042 C C . HIS A 1 254 ? 6.800 15.444 17.555 1.00 79.38 254 HIS A C 1
ATOM 2044 O O . HIS A 1 254 ? 7.609 15.753 16.673 1.00 79.38 254 HIS A O 1
ATOM 2050 N N . LYS A 1 255 ? 5.697 16.181 17.762 1.00 72.19 255 LYS A N 1
ATOM 2051 C CA . LYS A 1 255 ? 5.273 17.307 16.904 1.00 72.19 255 LYS A CA 1
ATOM 2052 C C . LYS A 1 255 ? 6.225 18.503 16.894 1.00 72.19 255 LYS A C 1
ATOM 2054 O O . LYS A 1 255 ? 6.058 19.367 16.045 1.00 72.19 255 LYS A O 1
ATOM 2059 N N . ASN A 1 256 ? 7.174 18.587 17.822 1.00 68.38 256 ASN A N 1
ATOM 2060 C CA . ASN A 1 256 ? 8.148 19.682 17.890 1.00 68.38 256 ASN A CA 1
ATOM 2061 C C . ASN A 1 256 ? 9.503 19.314 17.262 1.00 68.38 256 ASN A C 1
ATOM 2063 O O . ASN A 1 256 ? 10.421 20.128 17.278 1.00 68.38 256 ASN A O 1
ATOM 2067 N N . SER A 1 257 ? 9.639 18.106 16.702 1.00 68.06 257 SER A N 1
ATOM 2068 C CA . SER A 1 257 ? 10.891 17.647 16.106 1.00 68.06 257 SER A CA 1
ATOM 2069 C C . SER A 1 257 ? 10.886 17.734 14.578 1.00 68.06 257 SER A C 1
ATOM 2071 O O . SER A 1 257 ? 9.990 17.205 13.912 1.00 68.06 257 SER A O 1
ATOM 2073 N N . ILE A 1 258 ? 11.955 18.305 14.010 1.00 60.94 258 ILE A N 1
ATOM 2074 C CA . ILE A 1 258 ? 12.237 18.317 12.561 1.00 60.94 258 ILE A CA 1
ATOM 2075 C C . ILE A 1 258 ? 12.295 16.891 12.006 1.00 60.94 258 ILE A C 1
ATOM 2077 O O . ILE A 1 258 ? 11.845 16.636 10.887 1.00 60.94 258 ILE A O 1
ATOM 2081 N N . SER A 1 259 ? 12.767 15.930 12.810 1.00 64.50 259 SER A N 1
ATOM 2082 C CA . SER A 1 259 ? 12.852 14.522 12.411 1.00 64.50 259 SER A CA 1
ATOM 2083 C C . SER A 1 259 ? 11.479 13.856 12.243 1.00 64.50 259 SER A C 1
ATOM 2085 O O . SER A 1 259 ? 11.388 12.755 11.701 1.00 64.50 259 SER A O 1
ATOM 2087 N N . SER A 1 260 ? 10.373 14.513 12.618 1.00 62.53 260 SER A N 1
ATOM 2088 C CA . SER A 1 260 ? 9.020 14.056 12.259 1.00 62.53 260 SER A CA 1
ATOM 2089 C C . SER A 1 260 ? 8.779 14.060 10.738 1.00 62.53 260 SER A C 1
ATOM 2091 O O . SER A 1 260 ? 7.946 13.291 10.244 1.00 62.53 260 SER A O 1
ATOM 2093 N N . GLY A 1 261 ? 9.567 14.839 9.981 1.00 59.03 261 GLY A N 1
ATOM 2094 C CA . GLY A 1 261 ? 9.618 14.825 8.517 1.00 59.03 261 GLY A CA 1
ATOM 2095 C C . GLY A 1 261 ? 9.948 13.456 7.912 1.00 59.03 261 GLY A C 1
ATOM 2096 O O . GLY A 1 261 ? 9.508 13.157 6.802 1.00 59.03 261 GLY A O 1
ATOM 2097 N N . ASN A 1 262 ? 10.627 12.582 8.665 1.00 68.31 262 ASN A N 1
ATOM 2098 C CA . ASN A 1 262 ? 11.001 11.230 8.226 1.00 68.31 262 ASN A CA 1
ATOM 2099 C C . ASN A 1 262 ? 9.792 10.280 8.111 1.00 68.31 262 ASN A C 1
ATOM 2101 O O . ASN A 1 262 ? 9.843 9.263 7.420 1.00 68.31 262 ASN A O 1
ATOM 2105 N N . LEU A 1 263 ? 8.641 10.656 8.680 1.00 72.44 263 LEU A N 1
ATOM 2106 C CA . LEU A 1 263 ? 7.351 9.991 8.465 1.00 72.44 263 LEU A CA 1
ATOM 2107 C C . LEU A 1 263 ? 6.595 10.558 7.244 1.00 72.44 263 LEU A C 1
ATOM 2109 O O . LEU A 1 263 ? 5.382 10.380 7.113 1.00 72.44 263 LEU A O 1
ATOM 2113 N N . GLY A 1 264 ? 7.313 11.194 6.318 1.00 65.94 264 GLY A N 1
ATOM 2114 C CA . GLY A 1 264 ? 6.808 11.726 5.056 1.00 65.94 264 GLY A CA 1
ATOM 2115 C C . GLY A 1 264 ? 6.622 13.242 5.074 1.00 65.94 264 GLY A C 1
ATOM 2116 O O . GLY A 1 264 ? 6.183 13.818 6.068 1.00 65.94 264 GLY A O 1
ATOM 2117 N N . LEU A 1 265 ? 6.922 13.864 3.934 1.00 61.66 265 LEU A N 1
ATOM 2118 C CA . LEU A 1 265 ? 6.829 15.305 3.710 1.00 61.66 265 LEU A CA 1
ATOM 2119 C C . LEU A 1 265 ? 5.594 15.682 2.871 1.00 61.66 265 LEU A C 1
ATOM 2121 O O . LEU A 1 265 ? 5.194 14.907 1.992 1.00 61.66 265 LEU A O 1
ATOM 2125 N N . PRO A 1 266 ? 5.045 16.897 3.060 1.00 50.47 266 PRO A N 1
ATOM 2126 C CA . PRO A 1 266 ? 5.454 17.894 4.055 1.00 50.47 266 PRO A CA 1
ATOM 2127 C C . PRO A 1 266 ? 4.859 17.608 5.441 1.00 50.47 266 PRO A C 1
ATOM 2129 O O . PRO A 1 266 ? 3.726 17.136 5.553 1.00 50.47 266 PRO A O 1
ATOM 2132 N N . VAL A 1 267 ? 5.593 17.970 6.497 1.00 59.69 267 VAL A N 1
ATOM 2133 C CA . VAL A 1 267 ? 5.035 18.091 7.853 1.00 59.69 267 VAL A CA 1
ATOM 2134 C C . VAL A 1 267 ? 4.822 19.567 8.145 1.00 59.69 267 VAL A C 1
ATOM 2136 O O . VAL A 1 267 ? 5.735 20.374 7.983 1.00 59.69 267 VAL A O 1
ATOM 2139 N N . VAL A 1 268 ? 3.594 19.927 8.510 1.00 59.81 268 VAL A N 1
ATOM 2140 C CA . VAL A 1 268 ? 3.236 21.295 8.889 1.00 59.81 268 VAL A CA 1
ATOM 2141 C C . VAL A 1 268 ? 3.353 21.414 10.404 1.00 59.81 268 VAL A C 1
ATOM 2143 O O . VAL A 1 268 ? 2.666 20.685 11.118 1.00 59.81 268 VAL A O 1
ATOM 2146 N N . HIS A 1 269 ? 4.192 22.333 10.881 1.00 53.41 269 HIS A N 1
ATOM 2147 C CA . HIS A 1 269 ? 4.337 22.644 12.301 1.00 53.41 269 HIS A CA 1
ATOM 2148 C C . HIS A 1 269 ? 3.757 24.032 12.608 1.00 53.41 269 HIS A C 1
ATOM 2150 O O . HIS A 1 269 ? 4.067 25.015 11.931 1.00 53.41 269 HIS A O 1
ATOM 2156 N N . GLY A 1 270 ? 2.928 24.095 13.657 1.00 49.62 270 GLY A N 1
ATOM 2157 C CA . GLY A 1 270 ? 2.410 25.331 14.248 1.00 49.62 270 GLY A CA 1
ATOM 2158 C C . GLY A 1 270 ? 1.119 25.881 13.623 1.00 49.62 270 GLY A C 1
ATOM 2159 O O . GLY A 1 270 ? 1.084 26.286 12.466 1.00 49.62 270 GLY A O 1
ATOM 2160 N N . ILE A 1 271 ? 0.071 25.978 14.451 1.00 44.31 271 ILE A N 1
ATOM 2161 C CA . ILE A 1 271 ? -1.014 26.966 14.327 1.00 44.31 271 ILE A CA 1
ATOM 2162 C C . ILE A 1 271 ? -0.919 27.841 15.577 1.00 44.31 271 ILE A C 1
ATOM 2164 O O . ILE A 1 271 ? -1.683 27.686 16.521 1.00 44.31 271 ILE A O 1
ATOM 2168 N N . ARG A 1 272 ? 0.076 28.720 15.640 1.00 39.72 272 ARG A N 1
ATOM 2169 C CA . ARG A 1 272 ? 0.037 29.879 16.533 1.00 39.72 272 ARG A CA 1
ATOM 2170 C C . ARG A 1 272 ? 0.853 30.977 15.860 1.00 39.72 272 ARG A C 1
ATOM 2172 O O . ARG A 1 272 ? 2.058 30.848 15.711 1.00 39.72 272 ARG A O 1
ATOM 2179 N N . ILE A 1 273 ? 0.137 32.017 15.423 1.00 39.94 273 ILE A N 1
ATOM 2180 C CA . ILE A 1 273 ? 0.648 33.292 14.891 1.00 39.94 273 ILE A CA 1
ATOM 2181 C C . ILE A 1 273 ? 1.249 33.205 13.464 1.00 39.94 273 ILE A C 1
ATOM 2183 O O . ILE A 1 273 ? 2.441 33.025 13.264 1.00 39.94 273 ILE A O 1
ATOM 2187 N N . LYS A 1 274 ? 0.379 33.373 12.452 1.00 40.88 274 LYS A N 1
ATOM 2188 C CA . LYS A 1 274 ? 0.611 33.873 11.069 1.00 40.88 274 LYS A CA 1
ATOM 2189 C C . LYS A 1 274 ? 1.766 33.337 10.181 1.00 40.88 274 LYS A C 1
ATOM 2191 O O . LYS A 1 274 ? 1.829 33.758 9.029 1.00 40.88 274 LYS A O 1
ATOM 2196 N N . LYS A 1 275 ? 2.605 32.377 10.588 1.00 43.53 275 LYS A N 1
ATOM 2197 C CA . LYS A 1 275 ? 3.563 31.696 9.686 1.00 43.53 275 LYS A CA 1
ATOM 2198 C C . LYS A 1 275 ? 3.408 30.175 9.739 1.00 43.53 275 LYS A C 1
ATOM 2200 O O . LYS A 1 275 ? 3.819 29.524 10.691 1.00 43.53 275 LYS A O 1
ATOM 2205 N N . ILE A 1 276 ? 2.836 29.604 8.676 1.00 53.50 276 ILE A N 1
ATOM 2206 C CA . ILE A 1 276 ? 2.859 28.157 8.428 1.00 53.50 276 ILE A CA 1
ATOM 2207 C C . ILE A 1 276 ? 4.307 27.779 8.120 1.00 53.50 276 ILE A C 1
ATOM 2209 O O . ILE A 1 276 ? 4.825 28.124 7.059 1.00 53.50 276 ILE A O 1
ATOM 2213 N N . SER A 1 277 ? 4.952 27.061 9.034 1.00 61.09 277 SER A N 1
ATOM 2214 C CA . SER A 1 277 ? 6.300 26.539 8.822 1.00 61.09 277 SER A CA 1
ATOM 2215 C C . SER A 1 277 ? 6.213 25.066 8.410 1.00 61.09 277 SER A C 1
ATOM 2217 O O . SER A 1 277 ? 5.543 24.256 9.056 1.00 61.09 277 SER A O 1
ATOM 2219 N N . LYS A 1 278 ? 6.813 24.724 7.266 1.00 70.25 278 LYS A N 1
ATOM 2220 C CA . LYS A 1 278 ? 6.820 23.361 6.714 1.00 70.25 278 LYS A CA 1
ATOM 2221 C C . LYS A 1 278 ? 8.220 22.785 6.830 1.00 70.25 278 LYS A C 1
ATOM 2223 O O . LYS A 1 278 ? 9.182 23.501 6.571 1.00 70.25 278 LYS A O 1
ATOM 2228 N N . VAL A 1 279 ? 8.317 21.498 7.149 1.00 73.12 279 VAL A N 1
ATOM 2229 C CA . VAL A 1 279 ? 9.558 20.752 6.921 1.00 73.12 279 VAL A CA 1
ATOM 2230 C C . VAL A 1 279 ? 9.649 20.421 5.435 1.00 73.12 279 VAL A C 1
ATOM 2232 O O . VAL A 1 279 ? 8.715 19.837 4.872 1.00 73.12 279 VAL A O 1
ATOM 2235 N N . ILE A 1 280 ? 10.762 20.794 4.813 1.00 81.31 280 ILE A N 1
ATOM 2236 C CA . ILE A 1 280 ? 11.095 20.490 3.415 1.00 81.31 280 ILE A CA 1
ATOM 2237 C C . ILE A 1 280 ? 12.439 19.764 3.347 1.00 81.31 280 ILE A C 1
ATOM 2239 O O . ILE A 1 280 ? 13.197 19.767 4.315 1.00 81.31 280 ILE A O 1
ATOM 2243 N N . GLY A 1 281 ? 12.730 19.122 2.219 1.00 81.19 281 GLY A N 1
ATOM 2244 C CA . GLY A 1 281 ? 14.071 18.635 1.920 1.00 81.19 281 GLY A CA 1
ATOM 2245 C C . GLY A 1 281 ? 14.850 19.662 1.102 1.00 81.19 281 GLY A C 1
ATOM 2246 O O . GLY A 1 281 ? 14.263 20.349 0.269 1.00 81.19 281 GLY A O 1
ATOM 2247 N N . LYS A 1 282 ? 16.162 19.754 1.317 1.00 81.12 282 LYS A N 1
ATOM 2248 C CA . LYS A 1 282 ? 17.066 20.623 0.556 1.00 81.12 282 LYS A CA 1
ATOM 2249 C C . LYS A 1 282 ? 18.350 19.878 0.200 1.00 81.12 282 LYS A C 1
ATOM 2251 O O . LYS A 1 282 ? 18.903 19.183 1.049 1.00 81.12 282 LYS A O 1
ATOM 2256 N N . LYS A 1 283 ? 18.816 19.997 -1.045 1.00 84.19 283 LYS A N 1
ATOM 2257 C CA . LYS A 1 283 ? 20.104 19.472 -1.528 1.00 84.19 283 LYS A CA 1
ATOM 2258 C C . LYS A 1 283 ? 20.810 20.561 -2.335 1.00 84.19 283 LYS A C 1
ATOM 2260 O O . LYS A 1 283 ? 20.376 20.868 -3.442 1.00 84.19 283 LYS A O 1
ATOM 2265 N N . GLY A 1 284 ? 21.879 21.138 -1.784 1.00 83.62 284 GLY A N 1
ATOM 2266 C CA . GLY A 1 284 ? 22.441 22.381 -2.325 1.00 83.62 284 GLY A CA 1
ATOM 2267 C C . GLY A 1 284 ? 21.370 23.475 -2.325 1.00 83.62 284 GLY A C 1
ATOM 2268 O O . GLY A 1 284 ? 20.685 23.652 -1.318 1.00 83.62 284 GLY A O 1
ATOM 2269 N N . ASP A 1 285 ? 21.154 24.120 -3.468 1.00 82.44 285 ASP A N 1
ATOM 2270 C CA . ASP A 1 285 ? 20.113 25.144 -3.643 1.00 82.44 285 ASP A CA 1
ATOM 2271 C C . ASP A 1 285 ? 18.744 24.580 -4.056 1.00 82.44 285 ASP A C 1
ATOM 2273 O O . ASP A 1 285 ? 17.768 25.318 -4.176 1.00 82.44 285 ASP A O 1
ATOM 2277 N N . ILE A 1 286 ? 18.639 23.261 -4.252 1.00 82.81 286 ILE A N 1
ATOM 2278 C CA . ILE A 1 286 ? 17.400 22.617 -4.694 1.00 82.81 286 ILE A CA 1
ATOM 2279 C C . ILE A 1 286 ? 16.554 22.233 -3.482 1.00 82.81 286 ILE A C 1
ATOM 2281 O O . ILE A 1 286 ? 16.913 21.343 -2.706 1.00 82.81 286 ILE A O 1
ATOM 2285 N N . GLU A 1 287 ? 15.386 22.856 -3.362 1.00 83.50 287 GLU A N 1
ATOM 2286 C CA . GLU A 1 287 ? 14.364 22.509 -2.377 1.00 83.50 287 GLU A CA 1
ATOM 2287 C C . GLU A 1 287 ? 13.322 21.545 -2.956 1.00 83.50 287 GLU A C 1
ATOM 2289 O O . GLU A 1 287 ? 12.885 21.663 -4.101 1.00 83.50 287 GLU A O 1
ATOM 2294 N N . PHE A 1 288 ? 12.872 20.587 -2.147 1.00 79.94 288 PHE A N 1
ATOM 2295 C CA . PHE A 1 288 ? 11.791 19.679 -2.505 1.00 79.94 288 PHE A CA 1
ATOM 2296 C C . PHE A 1 288 ? 10.826 19.456 -1.336 1.00 79.94 288 PHE A C 1
ATOM 2298 O O . PHE A 1 288 ? 11.184 19.092 -0.217 1.00 79.94 288 PHE A O 1
ATOM 2305 N N . CYS A 1 289 ? 9.538 19.636 -1.621 1.00 68.06 289 CYS A N 1
ATOM 2306 C CA . CYS A 1 289 ? 8.478 19.651 -0.609 1.00 68.06 289 CYS A CA 1
ATOM 2307 C C . CYS A 1 289 ? 7.748 18.309 -0.449 1.00 68.06 289 CYS A C 1
ATOM 2309 O O . CYS A 1 289 ? 6.766 18.226 0.291 1.00 68.06 289 CYS A O 1
ATOM 2311 N N . ARG A 1 290 ? 8.140 17.273 -1.200 1.00 72.00 290 ARG A N 1
ATOM 2312 C CA . ARG A 1 290 ? 7.402 16.005 -1.272 1.00 72.00 290 ARG A CA 1
ATOM 2313 C C . ARG A 1 290 ? 8.352 14.821 -1.244 1.00 72.00 290 ARG A C 1
ATOM 2315 O O . ARG A 1 290 ? 9.100 14.585 -2.183 1.00 72.00 290 ARG A O 1
ATOM 2322 N N . ARG A 1 291 ? 8.235 14.028 -0.186 1.00 81.19 291 ARG A N 1
ATOM 2323 C CA . ARG A 1 291 ? 8.855 12.713 -0.054 1.00 81.19 291 ARG A CA 1
ATOM 2324 C C . ARG A 1 291 ? 7.868 11.812 0.657 1.00 81.19 291 ARG A C 1
ATOM 2326 O O . ARG A 1 291 ? 7.483 12.070 1.793 1.00 81.19 291 ARG A O 1
ATOM 2333 N N . ALA A 1 292 ? 7.421 10.770 -0.027 1.00 82.75 292 ALA A N 1
ATOM 2334 C CA . ALA A 1 292 ? 6.437 9.867 0.541 1.00 82.75 292 ALA A CA 1
ATOM 2335 C C . ALA A 1 292 ? 7.055 9.033 1.681 1.00 82.75 292 ALA A C 1
ATOM 2337 O O . ALA A 1 292 ? 8.232 8.676 1.618 1.00 82.75 292 ALA A O 1
ATOM 2338 N N . SER A 1 293 ? 6.265 8.734 2.716 1.00 86.19 293 SER A N 1
ATOM 2339 C CA . SER A 1 293 ? 6.743 8.046 3.925 1.00 86.19 293 SER A CA 1
ATOM 2340 C C . SER A 1 293 ? 7.264 6.635 3.626 1.00 86.19 293 SER A C 1
ATOM 2342 O O . SER A 1 293 ? 6.605 5.925 2.865 1.00 86.19 293 SER A O 1
ATOM 2344 N N . PRO A 1 294 ? 8.389 6.201 4.220 1.00 91.38 294 PRO A N 1
ATOM 2345 C CA . PRO A 1 294 ? 8.848 4.812 4.134 1.00 91.38 294 PRO A CA 1
ATOM 2346 C C . PRO A 1 294 ? 7.933 3.848 4.905 1.00 91.38 294 PRO A C 1
ATOM 2348 O O . PRO A 1 294 ? 7.972 2.650 4.664 1.00 91.38 294 PRO A O 1
ATOM 2351 N N . LEU A 1 295 ? 7.085 4.369 5.795 1.00 94.69 295 LEU A N 1
ATOM 2352 C CA . LEU A 1 295 ? 6.083 3.613 6.530 1.00 94.69 295 LEU A CA 1
ATOM 2353 C C . LEU A 1 295 ? 4.753 3.604 5.769 1.00 94.69 295 LEU A C 1
ATOM 2355 O O . LEU A 1 295 ? 4.204 4.665 5.452 1.00 94.69 295 LEU A O 1
ATOM 2359 N N . ILE A 1 296 ? 4.215 2.411 5.547 1.00 97.06 296 ILE A N 1
ATOM 2360 C CA . ILE A 1 296 ? 2.888 2.171 4.990 1.00 97.06 296 ILE A CA 1
ATOM 2361 C C . ILE A 1 296 ? 2.035 1.509 6.066 1.00 97.06 296 ILE A C 1
ATOM 2363 O O . ILE A 1 296 ? 2.396 0.458 6.581 1.00 97.06 296 ILE A O 1
ATOM 2367 N N . LEU A 1 297 ? 0.905 2.131 6.390 1.00 98.06 297 LEU A N 1
ATOM 2368 C CA . LEU A 1 297 ? -0.141 1.519 7.206 1.00 98.06 297 LEU A CA 1
ATOM 2369 C C . LEU A 1 297 ? -1.218 0.974 6.278 1.00 98.06 297 LEU A C 1
ATOM 2371 O O . LEU A 1 297 ? -1.634 1.668 5.342 1.00 98.06 297 LEU A O 1
ATOM 2375 N N . LYS A 1 298 ? -1.661 -0.247 6.544 1.00 97.81 298 LYS A N 1
ATOM 2376 C CA . LYS A 1 298 ? -2.598 -0.982 5.708 1.00 97.81 298 LYS A CA 1
ATOM 2377 C C . LYS A 1 298 ? -3.611 -1.728 6.562 1.00 97.81 298 LYS A C 1
ATOM 2379 O O . LYS A 1 298 ? -3.255 -2.220 7.620 1.00 97.81 298 LYS A O 1
ATOM 2384 N N . ILE A 1 299 ? -4.830 -1.867 6.052 1.00 98.50 299 ILE A N 1
ATOM 2385 C CA . ILE A 1 299 ? -5.814 -2.829 6.539 1.00 98.50 299 ILE A CA 1
ATOM 2386 C C . ILE A 1 299 ? -5.876 -4.027 5.591 1.00 98.50 299 ILE A C 1
ATOM 2388 O O . ILE A 1 299 ? -5.942 -3.870 4.364 1.00 98.50 299 ILE A O 1
ATOM 2392 N N . LEU A 1 300 ? -5.821 -5.213 6.182 1.00 98.31 300 LEU A N 1
ATOM 2393 C CA . LEU A 1 300 ? -5.990 -6.514 5.552 1.00 98.31 300 LEU A CA 1
ATOM 2394 C C . LEU A 1 300 ? -7.314 -7.117 6.027 1.00 98.31 300 LEU A C 1
ATOM 2396 O O . LEU A 1 300 ? -7.780 -6.818 7.125 1.00 98.31 300 LEU A O 1
ATOM 2400 N N . ASN A 1 301 ? -7.911 -7.958 5.190 1.00 97.69 301 ASN A N 1
ATOM 2401 C CA . ASN A 1 301 ? -9.085 -8.745 5.539 1.00 97.69 301 ASN A CA 1
ATOM 2402 C C . ASN A 1 301 ? -8.812 -10.208 5.190 1.00 97.69 301 ASN A C 1
ATOM 2404 O O . ASN A 1 301 ? -8.332 -10.483 4.090 1.00 97.69 301 ASN A O 1
ATOM 2408 N N . SER A 1 302 ? -9.097 -11.106 6.127 1.00 96.88 302 SER A N 1
ATOM 2409 C CA . SER A 1 302 ? -8.977 -12.556 5.972 1.00 96.88 302 SER A CA 1
ATOM 2410 C C . SER A 1 302 ? -10.083 -13.212 6.788 1.00 96.88 302 SER A C 1
ATOM 2412 O O . SER A 1 302 ? -10.293 -12.824 7.933 1.00 96.88 302 SER A O 1
ATOM 2414 N N . GLN A 1 303 ? -10.822 -14.151 6.191 1.00 94.50 303 GLN A N 1
ATOM 2415 C CA . GLN A 1 303 ? -11.919 -14.877 6.855 1.00 94.50 303 GLN A CA 1
ATOM 2416 C C . GLN A 1 303 ? -12.922 -13.967 7.597 1.00 94.50 303 GLN A C 1
ATOM 2418 O O . GLN A 1 303 ? -13.348 -14.249 8.712 1.00 94.50 303 GLN A O 1
ATOM 2423 N N . GLY A 1 304 ? -13.267 -12.816 7.009 1.00 94.06 304 GLY A N 1
ATOM 2424 C CA . GLY A 1 304 ? -14.199 -11.853 7.613 1.00 94.06 304 GLY A CA 1
ATOM 2425 C C . GLY A 1 304 ? -13.613 -10.994 8.741 1.00 94.06 304 GLY A C 1
ATOM 2426 O O . GLY A 1 304 ? -14.215 -9.982 9.088 1.00 94.06 304 GLY A O 1
ATOM 2427 N N . LYS A 1 305 ? -12.417 -11.313 9.243 1.00 97.25 305 LYS A N 1
ATOM 2428 C CA . LYS A 1 305 ? -11.695 -10.522 10.244 1.00 97.25 305 LYS A CA 1
ATOM 2429 C C . LYS A 1 305 ? -10.746 -9.519 9.602 1.00 97.25 305 LYS A C 1
ATOM 2431 O O . LYS A 1 305 ? -10.274 -9.696 8.474 1.00 97.25 305 LYS A O 1
ATOM 2436 N N . TYR A 1 306 ? -10.463 -8.443 10.326 1.00 97.94 306 TYR A N 1
ATOM 2437 C CA . TYR A 1 306 ? -9.588 -7.363 9.884 1.00 97.94 306 TYR A CA 1
ATOM 2438 C C . TYR A 1 306 ? -8.320 -7.301 10.724 1.00 97.94 306 TYR A C 1
ATOM 2440 O O . TYR A 1 306 ? -8.356 -7.498 11.932 1.00 97.94 306 TYR A O 1
ATOM 2448 N N . TYR A 1 307 ? -7.213 -6.968 10.071 1.00 98.12 307 TYR A N 1
ATOM 2449 C CA . TYR A 1 307 ? -5.907 -6.776 10.696 1.00 98.12 307 TYR A CA 1
ATOM 2450 C C . TYR A 1 307 ? -5.316 -5.478 10.173 1.00 98.12 307 TYR A C 1
ATOM 2452 O O . TYR A 1 307 ? -5.477 -5.159 8.987 1.00 98.12 307 TYR A O 1
ATOM 2460 N N . TRP A 1 308 ? -4.598 -4.738 11.011 1.00 98.06 308 TRP A N 1
ATOM 2461 C CA . TRP A 1 308 ? -3.708 -3.713 10.483 1.00 98.06 308 TRP A CA 1
ATOM 2462 C C . TRP A 1 308 ? -2.320 -4.306 10.243 1.00 98.06 308 TRP A C 1
ATOM 2464 O O . TRP A 1 308 ? -1.863 -5.204 10.942 1.00 98.06 308 TRP A O 1
ATOM 2474 N N . MET A 1 309 ? -1.639 -3.792 9.225 1.00 98.19 309 MET A N 1
ATOM 2475 C CA . MET A 1 309 ? -0.250 -4.096 8.928 1.00 98.19 309 MET A CA 1
ATOM 2476 C C . MET A 1 309 ? 0.531 -2.793 8.794 1.00 98.19 309 MET A C 1
ATOM 2478 O O . MET A 1 309 ? 0.117 -1.871 8.081 1.00 98.19 309 MET A O 1
ATOM 2482 N N . ALA A 1 310 ? 1.685 -2.731 9.448 1.00 98.12 310 ALA A N 1
ATOM 2483 C CA . ALA A 1 310 ? 2.682 -1.697 9.234 1.00 98.12 310 ALA A CA 1
ATOM 2484 C C . ALA A 1 310 ? 3.827 -2.280 8.402 1.00 98.12 310 ALA A C 1
ATOM 2486 O O . ALA A 1 310 ? 4.494 -3.210 8.834 1.00 98.12 310 ALA A O 1
ATOM 2487 N N . LEU A 1 311 ? 4.072 -1.728 7.216 1.00 97.88 311 LEU A N 1
ATOM 2488 C CA . LEU A 1 311 ? 5.198 -2.083 6.354 1.00 97.88 311 LEU A CA 1
ATOM 2489 C C . LEU A 1 311 ? 6.222 -0.953 6.358 1.00 97.88 311 LEU A C 1
ATOM 2491 O O . LEU A 1 311 ? 5.884 0.205 6.101 1.00 97.88 311 LEU A O 1
ATOM 2495 N N . ARG A 1 312 ? 7.486 -1.296 6.593 1.00 95.38 312 ARG A N 1
ATOM 2496 C CA . ARG A 1 312 ? 8.617 -0.380 6.472 1.00 95.38 312 ARG A CA 1
ATOM 2497 C C . ARG A 1 312 ? 9.417 -0.711 5.223 1.00 95.38 312 ARG A C 1
ATOM 2499 O O . ARG A 1 312 ? 10.082 -1.742 5.166 1.00 95.38 312 ARG A O 1
ATOM 2506 N N . LEU A 1 313 ? 9.350 0.205 4.261 1.00 94.12 313 LEU A N 1
ATOM 2507 C CA . LEU A 1 313 ? 10.194 0.213 3.072 1.00 94.12 313 LEU A CA 1
ATOM 2508 C C . LEU A 1 313 ? 11.635 0.563 3.442 1.00 94.12 313 LEU A C 1
ATOM 2510 O O . LEU A 1 313 ? 11.870 1.368 4.346 1.00 94.12 313 LEU A O 1
ATOM 2514 N N . THR A 1 314 ? 12.581 0.021 2.684 1.00 90.62 314 THR A N 1
ATOM 2515 C CA . T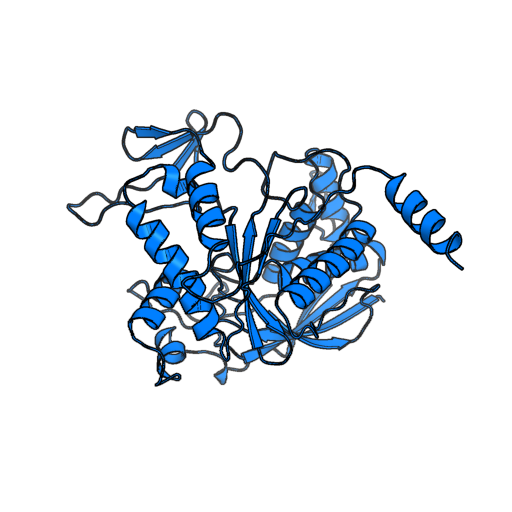HR A 1 314 ? 14.016 0.285 2.844 1.00 90.62 314 THR A CA 1
ATOM 2516 C C . THR A 1 314 ? 14.542 1.286 1.831 1.00 90.62 314 THR A C 1
ATOM 2518 O O . THR A 1 314 ? 13.874 1.572 0.839 1.00 90.62 314 THR A O 1
ATOM 2521 N N . GLY A 1 315 ? 15.733 1.821 2.099 1.00 87.62 315 GLY A N 1
ATOM 2522 C CA . GLY A 1 315 ? 16.416 2.812 1.272 1.00 87.62 315 GLY A CA 1
ATOM 2523 C C . GLY A 1 315 ? 16.420 4.209 1.888 1.00 87.62 315 GLY A C 1
ATOM 2524 O O . GLY A 1 315 ? 15.577 4.544 2.721 1.00 87.62 315 GLY A O 1
ATOM 2525 N N . GLU A 1 316 ? 17.377 5.026 1.458 1.00 85.00 316 GLU A N 1
ATOM 2526 C CA . GLU A 1 316 ? 17.615 6.367 1.967 1.00 85.00 316 GLU A CA 1
ATOM 2527 C C . GLU A 1 316 ? 16.337 7.216 1.887 1.00 85.00 316 GLU A C 1
ATOM 2529 O O . GLU A 1 316 ? 15.626 7.292 0.868 1.00 85.00 316 GLU A O 1
ATOM 2534 N N . PHE A 1 317 ? 16.004 7.864 3.007 1.00 82.62 317 PHE A N 1
ATOM 2535 C CA . PHE A 1 317 ? 14.824 8.716 3.055 1.00 82.62 317 PHE A CA 1
ATOM 2536 C C . PHE A 1 317 ? 15.001 9.947 2.161 1.00 82.62 317 PHE A C 1
ATOM 2538 O O . PHE A 1 317 ? 14.091 10.276 1.404 1.00 82.62 317 PHE A O 1
ATOM 2545 N N . LEU A 1 318 ? 16.168 10.591 2.191 1.00 83.00 318 LEU A N 1
ATOM 2546 C CA . LEU A 1 318 ? 16.525 11.663 1.264 1.00 83.00 318 LEU A CA 1
ATOM 2547 C C . LEU A 1 318 ? 17.746 11.260 0.432 1.00 83.00 318 LEU A C 1
ATOM 2549 O O . LEU A 1 318 ? 18.546 10.469 0.918 1.00 83.00 318 LEU A O 1
ATOM 2553 N N . PRO A 1 319 ? 17.933 11.829 -0.773 1.00 81.00 319 PRO A N 1
ATOM 2554 C CA . PRO A 1 319 ? 19.141 11.589 -1.553 1.00 81.00 319 PRO A CA 1
ATOM 2555 C C . PRO A 1 319 ? 20.406 11.961 -0.771 1.00 81.00 319 PRO A C 1
ATOM 2557 O O . PRO A 1 319 ? 20.412 12.972 -0.064 1.00 81.00 319 PRO A O 1
ATOM 2560 N N . LYS A 1 320 ? 21.506 11.230 -0.982 1.00 80.88 320 LYS A N 1
ATOM 2561 C CA . LYS A 1 320 ? 22.823 11.576 -0.427 1.00 80.88 320 LYS A CA 1
ATOM 2562 C C . LYS A 1 320 ? 23.146 13.074 -0.562 1.00 80.88 320 LYS A C 1
ATOM 2564 O O . LYS A 1 320 ? 23.043 13.657 -1.651 1.00 80.88 320 LYS A O 1
ATOM 2569 N N . GLY A 1 321 ? 23.525 13.677 0.567 1.00 81.25 321 GLY A N 1
ATOM 2570 C CA . GLY A 1 321 ? 23.835 15.105 0.707 1.00 81.25 321 GLY A CA 1
ATOM 2571 C C . GLY A 1 321 ? 22.630 16.017 0.973 1.00 81.25 321 GLY A C 1
ATOM 2572 O O . GLY A 1 321 ? 22.822 17.212 1.173 1.00 81.25 321 GLY A O 1
ATOM 2573 N N . ALA A 1 322 ? 21.403 15.490 0.989 1.00 85.38 322 ALA A N 1
ATOM 2574 C CA . ALA A 1 322 ? 20.213 16.270 1.309 1.00 85.38 322 ALA A CA 1
ATOM 2575 C C . ALA A 1 322 ? 19.946 16.343 2.824 1.00 85.38 322 ALA A C 1
ATOM 2577 O O . ALA A 1 322 ? 20.257 15.422 3.582 1.00 85.38 322 ALA A O 1
ATOM 2578 N N . GLN A 1 323 ? 19.312 17.431 3.253 1.00 84.88 323 GLN A N 1
ATOM 2579 C CA . GLN A 1 323 ? 18.936 17.702 4.640 1.00 84.88 323 GLN A CA 1
ATOM 2580 C C . GLN A 1 323 ? 17.453 18.062 4.746 1.00 84.88 323 GLN A C 1
ATOM 2582 O O . GLN A 1 323 ? 16.834 18.498 3.775 1.00 84.88 323 GLN A O 1
ATOM 2587 N N . LEU A 1 324 ? 16.885 17.881 5.936 1.00 82.12 324 LEU A N 1
ATOM 2588 C CA . LEU A 1 324 ? 15.602 18.459 6.311 1.00 82.12 324 LEU A CA 1
ATOM 2589 C C . LEU A 1 324 ? 15.809 19.890 6.798 1.00 82.12 324 LEU A C 1
ATOM 2591 O O . LEU A 1 324 ? 16.726 20.153 7.575 1.00 82.12 324 LEU A O 1
ATOM 2595 N N . VAL A 1 325 ? 14.922 20.785 6.377 1.00 79.44 325 VAL A N 1
ATOM 2596 C CA . VAL A 1 325 ? 14.959 22.205 6.733 1.00 79.44 325 VAL A CA 1
ATOM 2597 C C . VAL A 1 325 ? 13.630 22.606 7.361 1.00 79.44 325 VAL A C 1
ATOM 2599 O O . VAL A 1 325 ? 12.565 22.283 6.827 1.00 79.44 325 VAL A O 1
ATOM 2602 N N . TRP A 1 326 ? 13.694 23.312 8.491 1.00 77.69 326 TRP A N 1
ATOM 2603 C CA . TRP A 1 326 ? 12.545 23.918 9.164 1.00 77.69 326 TRP A CA 1
ATOM 2604 C C . TRP A 1 326 ? 12.905 25.313 9.688 1.00 77.69 326 TRP A C 1
ATOM 2606 O O . TRP A 1 326 ? 13.616 25.454 10.682 1.00 77.69 326 TRP A O 1
ATOM 2616 N N . GLY A 1 327 ? 12.424 26.362 9.014 1.00 76.00 327 GLY A N 1
ATOM 2617 C CA . GLY A 1 327 ? 12.894 27.723 9.290 1.00 76.00 327 GLY A CA 1
ATOM 2618 C C . GLY A 1 327 ? 14.396 27.828 9.010 1.00 76.00 327 GLY A C 1
ATOM 2619 O O . GLY A 1 327 ? 14.834 27.447 7.930 1.00 76.00 327 GLY A O 1
ATOM 2620 N N . ASN A 1 328 ? 15.176 28.274 9.997 1.00 75.56 328 ASN A N 1
ATOM 2621 C CA . ASN A 1 328 ? 16.643 28.335 9.908 1.00 75.56 328 ASN A CA 1
ATOM 2622 C C . ASN A 1 328 ? 17.336 27.064 10.428 1.00 75.56 328 ASN A C 1
ATOM 2624 O O . ASN A 1 328 ? 18.562 27.005 10.467 1.00 75.56 328 ASN A O 1
ATOM 2628 N N . ASN A 1 329 ? 16.567 26.054 10.844 1.00 77.81 329 ASN A N 1
ATOM 2629 C CA . ASN A 1 329 ? 17.110 24.834 11.422 1.00 77.81 329 ASN A CA 1
ATOM 2630 C C . ASN A 1 329 ? 17.305 23.761 10.352 1.00 77.81 329 ASN A C 1
ATOM 2632 O O . ASN A 1 329 ? 16.405 23.491 9.552 1.00 77.81 329 ASN A O 1
ATOM 2636 N N . TYR A 1 330 ? 18.459 23.101 10.409 1.00 80.62 330 TYR A N 1
ATOM 2637 C CA . TYR A 1 330 ? 18.850 22.021 9.513 1.00 80.62 330 TYR A CA 1
ATOM 2638 C C . TYR A 1 330 ? 19.018 20.733 10.308 1.00 80.62 330 TYR A C 1
ATOM 2640 O O . TYR A 1 330 ? 19.556 20.731 11.414 1.00 80.62 330 TYR A O 1
ATOM 2648 N N . SER A 1 331 ? 18.569 19.618 9.745 1.00 79.25 331 SER A N 1
ATOM 2649 C CA . SER A 1 331 ? 18.746 18.303 10.350 1.00 79.25 331 SER A CA 1
ATOM 2650 C C . SER A 1 331 ? 19.018 17.263 9.275 1.00 79.25 331 SER A C 1
ATOM 2652 O O . SER A 1 331 ? 18.399 17.273 8.208 1.00 79.25 331 SER A O 1
ATOM 2654 N N . LYS A 1 332 ? 19.944 16.340 9.541 1.00 74.00 332 LYS A N 1
ATOM 2655 C CA . LYS A 1 332 ? 20.075 15.151 8.697 1.00 74.00 332 LYS A CA 1
ATOM 2656 C C . LYS A 1 332 ? 18.833 14.268 8.893 1.00 74.00 332 LYS A C 1
ATOM 2658 O O . LYS A 1 332 ? 18.309 14.193 10.006 1.00 74.00 332 LYS A O 1
ATOM 2663 N N . PRO A 1 333 ? 18.355 13.578 7.846 1.00 70.06 333 PRO A N 1
ATOM 2664 C CA . PRO A 1 333 ? 17.364 12.523 8.019 1.00 70.06 333 PRO A CA 1
ATOM 2665 C C . PRO A 1 333 ? 17.865 11.518 9.055 1.00 70.06 333 PRO A C 1
ATOM 2667 O O . PRO A 1 333 ? 19.010 11.081 8.986 1.00 70.06 333 PRO A O 1
ATOM 2670 N N . SER A 1 334 ? 17.012 11.172 10.012 1.00 72.50 334 SER A N 1
ATOM 2671 C CA . SER A 1 334 ? 17.305 10.205 11.066 1.00 72.50 334 SER A CA 1
ATOM 2672 C C . SER A 1 334 ? 16.182 9.181 11.102 1.00 72.50 334 SER A C 1
ATOM 2674 O O . SER A 1 334 ? 14.999 9.538 11.110 1.00 72.50 334 SER A O 1
ATOM 2676 N N . GLU A 1 335 ? 16.545 7.904 11.132 1.00 75.25 335 GLU A N 1
ATOM 2677 C CA . GLU A 1 335 ? 15.571 6.824 11.271 1.00 75.25 335 GLU A CA 1
ATOM 2678 C C . GLU A 1 335 ? 15.003 6.727 12.691 1.00 75.25 335 GLU A C 1
ATOM 2680 O O . GLU A 1 335 ? 13.986 6.074 12.882 1.00 75.25 335 GLU A O 1
ATOM 2685 N N . GLU A 1 336 ? 15.550 7.466 13.658 1.00 82.50 336 GLU A N 1
ATOM 2686 C CA . GLU A 1 336 ? 15.218 7.357 15.080 1.00 82.50 336 GLU A CA 1
ATOM 2687 C C . GLU A 1 336 ? 13.713 7.444 15.378 1.00 82.50 336 GLU A C 1
ATOM 2689 O O . GLU A 1 336 ? 13.174 6.592 16.075 1.00 82.50 336 GLU A O 1
ATOM 2694 N N . ASN A 1 337 ? 12.991 8.428 14.830 1.00 81.50 337 ASN A N 1
ATOM 2695 C CA . ASN A 1 337 ? 11.540 8.520 15.050 1.00 81.50 337 ASN A CA 1
ATOM 2696 C C . ASN A 1 337 ? 10.782 7.361 14.395 1.00 81.50 337 ASN A C 1
ATOM 2698 O O . ASN A 1 337 ? 9.764 6.909 14.912 1.00 81.50 337 ASN A O 1
ATOM 2702 N N . LEU A 1 338 ? 11.251 6.899 13.236 1.00 85.81 338 LEU A N 1
ATOM 2703 C CA . LEU A 1 338 ? 10.659 5.744 12.579 1.00 85.81 338 LEU A CA 1
ATOM 2704 C C . LEU A 1 338 ? 10.930 4.474 13.392 1.00 85.81 338 LEU A C 1
ATOM 2706 O O . LEU A 1 338 ? 10.024 3.663 13.519 1.00 85.81 338 LEU A O 1
ATOM 2710 N N . ASP A 1 339 ? 12.122 4.322 13.972 1.00 89.19 339 ASP A N 1
ATOM 2711 C CA . ASP A 1 339 ? 12.491 3.221 14.865 1.00 89.19 339 ASP A CA 1
ATOM 2712 C C . ASP A 1 339 ? 11.698 3.245 16.167 1.00 89.19 339 ASP A C 1
ATOM 2714 O O . ASP A 1 339 ? 11.162 2.215 16.565 1.00 89.19 339 ASP A O 1
ATOM 2718 N N . LYS A 1 340 ? 11.559 4.413 16.801 1.00 90.19 340 LYS A N 1
ATOM 2719 C CA . LYS A 1 340 ? 10.747 4.594 18.010 1.00 90.19 340 LYS A CA 1
ATOM 2720 C C . LYS A 1 340 ? 9.296 4.195 17.765 1.00 90.19 340 LYS A C 1
ATOM 2722 O O . LYS A 1 340 ? 8.768 3.374 18.507 1.00 90.19 340 LYS A O 1
ATOM 2727 N N . PHE A 1 341 ? 8.683 4.708 16.694 1.00 91.06 341 PHE A N 1
ATOM 2728 C CA . PHE A 1 341 ? 7.324 4.315 16.323 1.00 91.06 341 PHE A CA 1
ATOM 2729 C C . PHE A 1 341 ? 7.239 2.825 15.979 1.00 91.06 341 PHE A C 1
ATOM 2731 O O . PHE A 1 341 ? 6.333 2.132 16.412 1.00 91.06 341 PHE A O 1
ATOM 2738 N N . TRP A 1 342 ? 8.196 2.302 15.215 1.00 92.94 342 TRP A N 1
ATOM 2739 C CA . TRP A 1 342 ? 8.216 0.890 14.843 1.00 92.94 342 TRP A CA 1
ATOM 2740 C C . TRP A 1 342 ? 8.296 -0.033 16.061 1.00 92.94 342 TRP A C 1
ATOM 2742 O O . TRP A 1 342 ? 7.587 -1.031 16.136 1.00 92.94 342 TRP A O 1
ATOM 2752 N N . ASN A 1 343 ? 9.136 0.312 17.033 1.00 92.12 343 ASN A N 1
ATOM 2753 C CA . ASN A 1 343 ? 9.287 -0.452 18.263 1.00 92.12 343 ASN A CA 1
ATOM 2754 C C . ASN A 1 343 ? 8.064 -0.315 19.176 1.00 92.12 343 ASN A C 1
ATOM 2756 O O . ASN A 1 343 ? 7.721 -1.287 19.844 1.00 92.12 343 ASN A O 1
ATOM 2760 N N . SER A 1 344 ? 7.370 0.830 19.174 1.00 91.56 344 SER A N 1
ATOM 2761 C CA . SER A 1 344 ? 6.112 0.966 19.919 1.00 91.56 344 SER A CA 1
ATOM 2762 C C . SER A 1 344 ? 4.983 0.111 19.339 1.00 91.56 344 SER A C 1
ATOM 2764 O O . SER A 1 344 ? 4.077 -0.265 20.074 1.00 91.56 344 SER A O 1
ATOM 2766 N N . LEU A 1 345 ? 5.048 -0.259 18.053 1.00 92.44 345 LEU A N 1
ATOM 2767 C CA . LEU A 1 345 ? 4.095 -1.201 17.461 1.00 92.44 345 LEU A CA 1
ATOM 2768 C C . LEU A 1 345 ? 4.300 -2.642 17.920 1.00 92.44 345 LEU A C 1
ATOM 2770 O O . LEU A 1 345 ? 3.353 -3.410 17.840 1.00 92.44 345 LEU A O 1
ATOM 2774 N N . LYS A 1 346 ? 5.493 -3.027 18.383 1.00 88.94 346 LYS A N 1
ATOM 2775 C CA . LYS A 1 346 ? 5.759 -4.411 18.814 1.00 88.94 346 LYS A CA 1
ATOM 2776 C C . LYS A 1 346 ? 5.058 -4.767 20.120 1.00 88.94 346 LYS A C 1
ATOM 2778 O O . LYS A 1 346 ? 4.740 -5.926 20.327 1.00 88.94 346 LYS A O 1
ATOM 2783 N N . LYS A 1 347 ? 4.801 -3.764 20.961 1.00 81.62 347 LYS A N 1
ATOM 2784 C CA . LYS A 1 347 ? 4.156 -3.936 22.261 1.00 81.62 347 LYS A CA 1
ATOM 2785 C C . LYS A 1 347 ? 2.643 -3.765 22.146 1.00 81.62 347 LYS A C 1
ATOM 2787 O O . LYS A 1 347 ? 2.154 -2.783 21.568 1.00 81.62 347 LYS A O 1
ATOM 2792 N N . THR A 1 348 ? 1.902 -4.701 22.713 1.00 71.06 348 THR A N 1
ATOM 2793 C CA . THR A 1 348 ? 0.475 -4.543 23.013 1.00 71.06 348 THR A CA 1
ATOM 2794 C C . THR A 1 348 ? 0.292 -3.899 24.394 1.00 71.06 348 THR A C 1
ATOM 2796 O O . THR A 1 348 ? 1.235 -3.816 25.181 1.00 71.06 348 THR A O 1
ATOM 2799 N N . ASN A 1 349 ? -0.894 -3.348 24.664 1.00 57.16 349 ASN A N 1
ATOM 2800 C CA . ASN A 1 349 ? -1.252 -2.932 26.023 1.00 57.16 349 ASN A CA 1
ATOM 2801 C C . ASN A 1 349 ? -1.843 -4.166 26.726 1.00 57.16 349 ASN A C 1
ATOM 2803 O O . ASN A 1 349 ? -2.643 -4.831 26.086 1.00 57.16 349 ASN A O 1
ATOM 2807 N N . ASP A 1 350 ? -1.425 -4.444 27.969 1.00 52.88 350 ASP A N 1
ATOM 2808 C CA . ASP A 1 350 ? -1.885 -5.479 28.926 1.00 52.88 350 ASP A CA 1
ATOM 2809 C C . ASP A 1 350 ? -2.594 -6.753 28.394 1.00 52.88 350 ASP A C 1
ATOM 2811 O O . ASP A 1 350 ? -3.666 -6.703 27.803 1.00 52.88 350 ASP A O 1
ATOM 2815 N N . ASN A 1 351 ? -2.045 -7.926 28.751 1.00 51.88 351 ASN A N 1
ATOM 2816 C CA . ASN A 1 351 ? -2.555 -9.300 28.530 1.00 51.88 351 ASN A CA 1
ATOM 2817 C C . ASN A 1 351 ? -2.687 -9.811 27.080 1.00 51.88 351 ASN A C 1
ATOM 2819 O O . ASN A 1 351 ? -2.882 -11.014 26.897 1.00 51.88 351 ASN A O 1
ATOM 2823 N N . ASP A 1 352 ? -2.524 -8.965 26.065 1.00 61.06 352 ASP A N 1
ATOM 2824 C CA . ASP A 1 352 ? -2.523 -9.388 24.658 1.00 61.06 352 ASP A CA 1
ATOM 2825 C C . ASP A 1 352 ? -1.137 -9.868 24.194 1.00 61.06 352 ASP A C 1
ATOM 2827 O O . ASP A 1 352 ? -0.108 -9.358 24.638 1.00 61.06 352 ASP A O 1
ATOM 2831 N N . ALA A 1 353 ? -1.091 -10.800 23.236 1.00 72.44 353 ALA A N 1
ATOM 2832 C CA . ALA A 1 353 ? 0.166 -11.245 22.631 1.00 72.44 353 ALA A CA 1
ATOM 2833 C C . ALA A 1 353 ? 0.873 -10.101 21.878 1.00 72.44 353 ALA A C 1
ATOM 2835 O O . ALA A 1 353 ? 0.237 -9.366 21.118 1.00 72.44 353 ALA A O 1
ATOM 2836 N N . ASP A 1 354 ? 2.192 -9.981 22.052 1.00 82.88 354 ASP A N 1
ATOM 2837 C CA . ASP A 1 354 ? 3.019 -8.985 21.363 1.00 82.88 354 ASP A CA 1
ATOM 2838 C C . ASP A 1 354 ? 2.923 -9.111 19.833 1.00 82.88 354 ASP A C 1
ATOM 2840 O O . ASP A 1 354 ? 2.803 -10.199 19.267 1.00 82.88 354 ASP A O 1
ATOM 2844 N N . ASN A 1 355 ? 3.043 -7.981 19.133 1.00 83.38 355 ASN A N 1
ATOM 2845 C CA . ASN A 1 355 ? 3.041 -7.981 17.675 1.00 83.38 355 ASN A CA 1
ATOM 2846 C C . ASN A 1 355 ? 4.404 -8.436 17.134 1.00 83.38 355 ASN A C 1
ATOM 2848 O O . ASN A 1 355 ? 5.434 -7.784 17.349 1.00 83.38 355 ASN A O 1
ATOM 2852 N N . LEU A 1 356 ? 4.405 -9.516 16.354 1.00 87.06 356 LEU A N 1
ATOM 2853 C CA . LEU A 1 356 ? 5.620 -10.071 15.764 1.00 87.06 356 LEU A CA 1
ATOM 2854 C C . LEU A 1 356 ? 6.091 -9.273 14.535 1.00 87.06 356 LEU A C 1
ATOM 2856 O O . LEU A 1 356 ? 5.310 -8.857 13.675 1.00 87.06 356 LEU A O 1
ATOM 2860 N N . GLU A 1 357 ? 7.409 -9.080 14.436 1.00 92.00 357 GLU A N 1
ATOM 2861 C CA . GLU A 1 357 ? 8.059 -8.510 13.253 1.00 92.00 357 GLU A CA 1
ATOM 2862 C C . GLU A 1 357 ? 8.465 -9.616 12.280 1.00 92.00 357 GLU A C 1
ATOM 2864 O O . GLU A 1 357 ? 9.178 -10.555 12.630 1.00 92.00 357 GLU A O 1
ATOM 2869 N N . TYR A 1 358 ? 8.102 -9.430 11.017 1.00 93.31 358 TYR A N 1
ATOM 2870 C CA . TYR A 1 358 ? 8.432 -10.324 9.922 1.00 93.31 358 TYR A CA 1
ATOM 2871 C C . TYR A 1 358 ? 9.335 -9.617 8.916 1.00 93.31 358 TYR A C 1
ATOM 2873 O O . TYR A 1 358 ? 9.104 -8.469 8.528 1.00 93.31 358 TYR A O 1
ATOM 2881 N N . LYS A 1 359 ? 10.366 -10.322 8.451 1.00 90.75 359 LYS A N 1
ATOM 2882 C CA . LYS A 1 359 ? 11.269 -9.838 7.403 1.00 90.75 359 LYS A CA 1
ATOM 2883 C C . LYS A 1 359 ? 10.860 -10.403 6.047 1.00 90.75 359 LYS A C 1
ATOM 2885 O O . LYS A 1 359 ? 10.572 -11.595 5.918 1.00 90.75 359 LYS A O 1
ATOM 2890 N N . LEU A 1 360 ? 10.886 -9.549 5.028 1.00 84.69 360 LEU A N 1
ATOM 2891 C CA . LEU A 1 360 ? 10.863 -9.961 3.630 1.00 84.69 360 LEU A CA 1
ATOM 2892 C C . LEU A 1 360 ? 12.303 -10.320 3.249 1.00 84.69 360 LEU A C 1
ATOM 2894 O O . LEU A 1 360 ? 13.032 -9.509 2.695 1.00 84.69 360 LEU A O 1
ATOM 2898 N N . GLU A 1 361 ? 12.763 -11.497 3.672 1.00 67.44 361 GLU A N 1
ATOM 2899 C CA . GLU A 1 361 ? 14.180 -11.862 3.574 1.00 67.44 361 GLU A CA 1
ATOM 2900 C C . GLU A 1 361 ? 14.696 -11.895 2.130 1.00 67.44 361 GLU A C 1
ATOM 2902 O O . GLU A 1 361 ? 14.054 -12.450 1.231 1.00 67.44 361 GLU A O 1
ATOM 2907 N N . TYR A 1 362 ? 15.914 -11.388 1.940 1.00 56.12 362 TYR A N 1
ATOM 2908 C CA . TYR A 1 362 ? 16.828 -11.812 0.887 1.00 56.12 362 TYR A CA 1
ATOM 2909 C C . TYR A 1 362 ? 17.644 -12.982 1.425 1.00 56.12 362 TYR A C 1
ATOM 2911 O O . TYR A 1 362 ? 18.528 -12.798 2.260 1.00 56.12 362 TYR A O 1
ATOM 2919 N N . THR A 1 363 ? 17.371 -14.195 0.961 1.00 45.16 363 THR A N 1
ATOM 2920 C CA . THR A 1 363 ? 18.348 -15.270 1.116 1.00 45.16 363 THR A CA 1
ATOM 2921 C C . THR A 1 363 ? 19.427 -14.993 0.074 1.00 45.16 363 THR A C 1
ATOM 2923 O O . THR A 1 363 ? 19.228 -15.222 -1.114 1.00 45.16 363 THR A O 1
ATOM 2926 N N . LEU A 1 364 ? 20.542 -14.405 0.509 1.00 41.00 364 LEU A N 1
ATOM 2927 C CA . LEU A 1 364 ? 21.709 -14.117 -0.334 1.00 41.00 364 LEU A CA 1
ATOM 2928 C C . LEU A 1 364 ? 22.484 -15.383 -0.740 1.00 41.00 364 LEU A C 1
ATOM 2930 O O . LEU A 1 364 ? 23.508 -15.271 -1.404 1.00 41.00 364 LEU A O 1
ATOM 2934 N N . ASP A 1 365 ? 22.016 -16.573 -0.363 1.00 38.06 365 ASP A N 1
ATOM 2935 C CA . ASP A 1 365 ? 22.773 -17.808 -0.519 1.00 38.06 365 ASP A CA 1
ATOM 2936 C C . ASP A 1 365 ? 22.011 -18.846 -1.366 1.00 38.06 365 ASP A C 1
ATOM 2938 O O . ASP A 1 365 ? 21.044 -19.450 -0.883 1.00 38.06 365 ASP A O 1
ATOM 2942 N N . PRO A 1 366 ? 22.449 -19.098 -2.615 1.00 43.25 366 PRO A N 1
ATOM 2943 C CA . PRO A 1 366 ? 21.953 -20.198 -3.442 1.00 43.25 366 PRO A CA 1
ATOM 2944 C C . PRO A 1 366 ? 22.091 -21.574 -2.765 1.00 43.25 366 PRO A C 1
ATOM 2946 O O . PRO A 1 366 ? 21.376 -22.508 -3.121 1.00 43.25 366 PRO A O 1
ATOM 2949 N N . ASN A 1 367 ? 22.976 -21.714 -1.768 1.00 43.19 367 ASN A N 1
ATOM 2950 C CA . ASN A 1 367 ? 23.251 -22.984 -1.092 1.00 43.19 367 ASN A CA 1
ATOM 2951 C C . ASN A 1 367 ? 22.315 -23.293 0.090 1.00 43.19 367 ASN A C 1
ATOM 2953 O O . ASN A 1 367 ? 22.411 -24.363 0.695 1.00 43.19 367 ASN A O 1
ATOM 2957 N N . LEU A 1 368 ? 21.409 -22.378 0.450 1.00 41.75 368 LEU A N 1
ATOM 2958 C CA . LEU A 1 368 ? 20.446 -22.598 1.535 1.00 41.75 368 LEU A CA 1
ATOM 2959 C C . LEU A 1 368 ? 19.167 -23.307 1.055 1.00 41.75 368 LEU A C 1
ATOM 2961 O O . LEU A 1 368 ? 18.601 -24.095 1.815 1.00 41.75 368 LEU A O 1
ATOM 2965 N N . GLU A 1 369 ? 18.754 -23.129 -0.209 1.00 41.28 369 GLU A N 1
ATOM 2966 C CA . GLU A 1 369 ? 17.662 -23.926 -0.801 1.00 41.28 369 GLU A CA 1
ATOM 2967 C C . GLU A 1 369 ? 18.095 -25.389 -1.031 1.00 41.28 369 GLU A C 1
ATOM 2969 O O . GLU A 1 369 ? 17.321 -26.303 -0.748 1.00 41.28 369 GLU A O 1
ATOM 2974 N N . SER A 1 370 ? 19.351 -25.647 -1.419 1.00 40.16 370 SER A N 1
ATOM 2975 C CA . SER A 1 370 ? 19.867 -27.017 -1.580 1.00 40.16 370 SER A CA 1
ATOM 2976 C C . SER A 1 370 ? 20.018 -27.760 -0.246 1.00 40.16 370 SER A C 1
ATOM 2978 O O . SER A 1 370 ? 19.706 -28.947 -0.168 1.00 40.16 370 SER A O 1
ATOM 2980 N N . LYS A 1 371 ? 20.392 -27.076 0.845 1.00 40.16 371 LYS A N 1
ATOM 2981 C CA . LYS A 1 371 ? 20.480 -27.696 2.183 1.00 40.16 371 LYS A CA 1
ATOM 2982 C C . LYS A 1 371 ? 19.121 -28.049 2.801 1.00 40.16 371 LYS A C 1
ATOM 2984 O O . LYS A 1 371 ? 19.062 -28.999 3.581 1.00 40.16 371 LYS A O 1
ATOM 2989 N N . LYS A 1 372 ? 18.035 -27.340 2.459 1.00 40.94 372 LYS A N 1
ATOM 2990 C CA . LYS A 1 372 ? 16.673 -27.711 2.896 1.00 40.94 372 LYS A CA 1
ATOM 2991 C C . LYS A 1 372 ? 16.169 -28.969 2.184 1.00 40.94 372 LYS A C 1
ATOM 2993 O O . LYS A 1 372 ? 15.705 -29.885 2.853 1.00 40.94 372 LYS A O 1
ATOM 2998 N N . VAL A 1 373 ? 16.377 -29.065 0.868 1.00 43.47 373 VAL A N 1
ATOM 2999 C CA . VAL A 1 373 ? 15.986 -30.247 0.074 1.00 43.47 373 VAL A CA 1
ATOM 3000 C C . VAL A 1 373 ? 16.790 -31.496 0.467 1.00 43.47 373 VAL A C 1
ATOM 3002 O O . VAL A 1 373 ? 16.257 -32.603 0.462 1.00 43.47 373 VAL A O 1
ATOM 3005 N N . ILE A 1 374 ? 18.062 -31.338 0.853 1.00 41.59 374 ILE A N 1
ATOM 3006 C CA . ILE A 1 374 ? 18.892 -32.464 1.314 1.00 41.59 374 ILE A CA 1
ATOM 3007 C C . ILE A 1 374 ? 18.474 -32.943 2.716 1.00 41.59 374 ILE A C 1
ATOM 3009 O O . ILE A 1 374 ? 18.519 -34.142 2.974 1.00 41.59 374 ILE A O 1
ATOM 3013 N N . LYS A 1 375 ? 18.011 -32.054 3.609 1.00 38.00 375 LYS A N 1
ATOM 3014 C CA . LYS A 1 375 ? 17.509 -32.467 4.933 1.00 38.00 375 LYS A CA 1
ATOM 3015 C C . LYS A 1 375 ? 16.161 -33.191 4.872 1.00 38.00 375 LYS A C 1
ATOM 3017 O O . LYS A 1 375 ? 15.989 -34.153 5.606 1.00 38.00 375 LYS A O 1
ATOM 3022 N N . GLU A 1 376 ? 15.254 -32.795 3.979 1.00 41.62 376 GLU A N 1
ATOM 3023 C CA . GLU A 1 376 ? 13.956 -33.477 3.810 1.00 41.62 376 GLU A CA 1
ATOM 3024 C C . GLU A 1 376 ? 14.088 -34.863 3.156 1.00 41.62 376 GLU A C 1
ATOM 3026 O O . GLU A 1 376 ? 13.304 -35.756 3.452 1.00 41.62 376 GLU A O 1
ATOM 3031 N N . LYS A 1 377 ? 15.119 -35.096 2.330 1.00 42.53 377 LYS A N 1
ATOM 3032 C CA . LYS A 1 377 ? 15.423 -36.438 1.794 1.00 42.53 377 LYS A CA 1
ATOM 3033 C C . LYS A 1 377 ? 16.187 -37.349 2.757 1.00 42.53 377 LYS A C 1
ATOM 3035 O O . LYS A 1 377 ? 16.274 -38.539 2.493 1.00 42.53 377 LYS A O 1
ATOM 3040 N N . ALA A 1 378 ? 16.747 -36.810 3.837 1.00 43.88 378 ALA A N 1
ATOM 3041 C CA . ALA A 1 378 ? 17.463 -37.588 4.849 1.00 43.88 378 ALA A CA 1
ATOM 3042 C C . ALA A 1 378 ? 16.562 -38.033 6.021 1.00 43.88 378 ALA A C 1
ATOM 3044 O O . ALA A 1 378 ? 17.054 -38.666 6.951 1.00 43.88 378 ALA A O 1
ATOM 3045 N N . GLN A 1 379 ? 15.271 -37.681 5.996 1.00 42.38 379 GLN A N 1
ATOM 3046 C CA . GLN A 1 379 ? 14.278 -38.036 7.020 1.00 42.38 379 GLN A CA 1
ATOM 3047 C C . GLN A 1 379 ? 13.113 -38.895 6.491 1.00 42.38 379 GLN A C 1
ATOM 3049 O O . GLN A 1 379 ? 12.150 -39.094 7.226 1.00 42.38 379 GLN A O 1
ATOM 3054 N N . ASN A 1 380 ? 13.218 -39.428 5.267 1.00 37.41 380 ASN A N 1
ATOM 3055 C CA . ASN A 1 380 ? 12.295 -40.430 4.722 1.00 37.41 380 ASN A CA 1
ATOM 3056 C C . ASN A 1 380 ? 13.005 -41.756 4.484 1.00 37.41 380 ASN A C 1
ATOM 3058 O O . ASN A 1 380 ? 14.102 -41.716 3.879 1.00 37.41 380 ASN A O 1
#

Nearest PDB structures (foldseek):
  4w8z-assembly1_A  TM=7.384E-01  e=6.749E-18  Pyrococcus furiosus DSM 3638
  4l6u-assembly1_A  TM=7.186E-01  e=1.191E-15  Archaeoglobus fulgidus DSM 4304
  4l6u-assembly2_B  TM=7.435E-01  e=2.564E-14  Archaeoglobus fulgidus DSM 4304
  8rfj-assembly1_A  TM=5.169E-01  e=1.059E-03  Ectopseudomonas oleovorans
  7xg3-assembly1_D  TM=4.777E-01  e=8.434E-04  Pseudomonas aeruginosa

Foldseek 3Di:
DFKKKFKKFFQFWACADDPDQQDHDDDQVQLLVQLLVLLCQLQQDPPVVVSVVVSCQQSWDADPVGTRDHQKDKDWDFFFDPVQKDQAVCVQVVVPVPQDPLLVVLLCQLVVVCPPPDRNHITGGGGGIIMMMMDGPDPLSSLSSLLSSLCCQPVFAGHPSRLSAHHHMATPDMDGDNQPADRAAADPFQVSNLVSVLVNLVSSCVSSVHDLDHHAQDFHQAWKKKWKDRDWALGPSNQSSVVSSLVVVLCVVCLVDLLSCLQWFWDWHDDDPDDTWTKWKDAPNDIGGGFHHQWGWHWDDHPSIIMIMIMGTHHDSDGPRMWIDTPPDTHRHDCVSVVVSVVVQQDDPPPGHGIDMDTSDDPSDPVVVVVVVVVVVVVD

InterPro domains:
  IPR005537 CRISPR type III-associated protein [PF03787] (7-169)
  IPR007522 CRISPR-associated protein TM1795 [TIGR01894] (9-172)

Mean predicted aligned error: 7.84 Å

Sequence (380 aa):
MYHLKLTLRSITPILMYGANKSKPELRATEFKGLMRFWWRAIKASDDIEALKKEEINIFGGITDTKGIKSKVKIFLDSKPGSDSIKNNLQEILRNNNNLAQDKIKSIEYLLYSAVINKYKPKLFGPNTQFDLIINSRCENAFKHAIAALWVLIFFGGVGSRSRRGGGNLYVEKVQGETYGLHFIPQANSSEELATWLKENFTIIKKIISPSHKSCTSYSNLNFSRFIVSSNNFDSFQEAMADIGARYKDFRFEHKNSISSGNLGLPVVHGIRIKKISKVIGKKGDIEFCRRASPLILKILNSQGKYYWMALRLTGEFLPKGAQLVWGNNYSKPSEENLDKFWNSLKKTNDNDADNLEYKLEYTLDPNLESKKVIKEKAQN

Organism: NCBI:txid1120990

Secondary structure (DSSP, 8-state):
-EEEEEEEEESS-B--B-S-TTSB---HHHHHHHHHHHHHHHH--S-HHHHHHHHHHHH-EE-SS-EE--SEEEEE-SPPPGGGEESSHHHHHHTSTT--HHHHHHHHHHTGGGTSTTS---EEPTT-EEEEEEEESSHHHHHHHHHHHHHHHHH--SSTTTTBTTT-EEEEEEEE--TT---S---SSHHHHHHHHHHHHHHHHHHH---SS---SSSEEEEEEEEE-SS-BSSHHHHHHHHHHHHHHHHHHTTT-GGGGGG-BPEEE--SSS--EEEEEEETTEEE--B--SEEEEEEEETTEEEEEEEEEES-SS-TT-EEEETTEEE---SHHHHHHHHHHHPPSTTSPPPPEEE------HHHHHHHHHHHHT--

Solvent-accessible surface area (backbone atoms only — not comparable to full-atom values): 20408 Å² total; per-residue (Å²): 118,52,41,32,39,35,37,34,27,25,60,26,46,30,46,32,56,59,94,53,77,77,49,55,43,90,51,48,70,55,55,51,54,49,24,53,52,39,39,51,16,55,32,23,56,74,55,58,67,60,50,51,54,55,48,26,66,28,63,23,46,76,54,101,87,48,78,42,76,46,46,50,48,64,43,65,75,48,70,64,58,74,84,33,51,33,70,28,57,61,63,67,56,57,75,42,84,81,66,51,71,68,42,50,51,16,38,44,62,43,42,38,86,42,63,55,90,88,68,45,45,38,24,35,35,54,70,34,47,33,29,44,35,42,37,17,84,43,67,69,40,36,53,43,48,54,43,12,42,49,43,32,45,76,74,36,37,40,53,52,47,17,50,40,38,18,15,13,51,42,52,80,45,82,45,71,72,56,90,88,53,76,72,62,65,80,31,92,45,40,66,48,40,52,47,55,52,52,55,42,48,51,54,37,43,70,67,58,59,39,48,93,57,91,42,46,82,43,74,19,42,52,75,13,36,35,33,42,36,53,63,73,25,86,38,60,66,56,27,40,14,54,58,18,39,58,52,50,50,53,48,61,76,42,56,87,44,78,53,52,35,60,72,20,37,58,35,80,44,71,95,73,79,99,59,84,42,50,34,31,38,34,42,86,93,48,73,46,61,72,41,82,39,47,53,28,33,34,56,47,71,26,81,81,33,16,29,32,32,46,36,38,45,26,38,46,90,58,61,93,84,37,29,38,36,46,86,95,46,77,41,69,84,47,64,61,61,59,49,52,52,54,56,57,59,33,57,54,75,84,96,55,69,58,26,57,81,44,71,47,75,70,80,91,48,84,66,56,64,56,53,52,56,53,52,61,62,73,74,109

Radius of gyration: 21.19 Å; Cα contacts (8 Å, |Δi|>4): 759; chains: 1; bounding box: 48×74×59 Å

pLDDT: mean 85.99, std 15.61, range [37.41, 98.81]